Protein 5OC1 (pdb70)

Nearest PDB structures (foldseek):
  5oc1-assembly1_A  TM=1.002E+00  e=0.000E+00  Pleurotus eryngii
  3fim-assembly1_B  TM=1.001E+00  e=0.000E+00  Pleurotus eryngii
  4h7u-assembly1_A  TM=9.289E-01  e=1.536E-68  Macropsalliota meleagris
  8bxl-assembly3_E  TM=9.089E-01  e=3.072E-54  Penicillium expansum
  7vkf-assembly1_A  TM=8.411E-01  e=1.665E-51  Aspergillus oryzae

InterPro domains:
  IPR000172 Glucose-methanol-choline oxidoreductase, N-terminal [PF00732] (30-341)
  IPR000172 Glucose-methanol-choline oxidoreductase, N-terminal [PS00624] (300-314)
  IPR007867 Glucose-methanol-choline oxidoreductase, C-terminal [PF05199] (446-582)
  IPR012132 Glucose-methanol-choline oxidoreductase [PIRSF000137] (8-593)
  IPR012132 Glucose-methanol-choline oxidoreductase [PTHR11552] (29-592)
  IPR036188 FAD/NAD(P)-binding domain superfamily [G3DSA:3.50.50.60] (30-590)
  IPR036188 FAD/NAD(P)-binding domain superfamily [SSF51905] (26-592)

Foldseek 3Di:
DAQEEEEALALQSLLLQQLQCVPLVHFYEYEAQAEALPPPPLLWQLVSLVVDDDPDRQWLFFKAAQFVLLVRDIGTQTWGRYRHICLSRALFFDDAFAQLLQVVLCVQQVHCCRGDVNLQVLQQQAEAEAAAQCRDDCVQQADRVLGHHDYQFYKYAFNDDFLVVVLLVVLCVVVVVFAHEDSHCSVSQNAHKHFTMGRAHLLIHGGSCNRRVVVCVPRPSYHYDYLWHWQEFDQPDADPNFGAGFKTWIANAPPGDTDMDGHPFFYEYALAQQGVLARCLLHQAEDCVQSVVQPHHHPHHAPLQFWLKAFWKKFKWKFFWDDPGFCAVCVQPPVNVVVQVVCCVPRSHDPSSGGQAGMKHFGADDPPDPVCVPDPDQASDPSHGQKMWGKGSADDASPDDDDNDGGIIMIMMIGQRDPFIWGWGAPHSGSSDHIHHHRNQSVDPSRLVVQLVVLLVVVVSCVDPSNVNIGDGIPDCLSVDNVCSVSSSSSCSNRMGGSNAIAASQAEGYPPDDHGQARPLQHGPRYPRYGYQARHHSSGRGSDRCSNNSSSSSNVNSVSVVVVD

B-factor: mean 32.93, std 10.01, range [16.16, 114.5]

Solvent-accessible surface area: 20269 Å² total; per-residue (Å²): 148,52,26,2,0,0,9,12,0,10,19,3,0,0,0,0,0,5,26,1,3,83,56,110,131,15,25,0,6,0,2,10,10,0,45,34,8,100,152,16,67,15,6,40,1,4,4,27,0,44,75,16,18,43,134,36,121,35,3,65,54,12,75,4,41,68,4,95,10,0,93,44,66,62,9,38,1,13,41,9,60,0,24,0,7,34,0,1,10,35,48,4,10,4,8,8,4,0,27,26,2,0,69,57,1,2,80,48,4,66,34,109,18,0,19,23,114,62,0,37,86,9,4,141,73,0,0,64,46,35,86,8,17,56,113,55,122,30,93,56,18,23,60,84,98,48,16,2,111,136,6,32,0,20,0,3,4,2,5,56,80,17,29,4,9,112,60,1,44,41,0,11,140,85,32,51,162,53,3,85,77,9,63,4,14,11,48,1,87,2,39,0,0,2,31,0,11,0,0,7,11,113,1,41,10,11,1,0,2,38,14,7,11,77,99,1,138,105,70,138,20,17,40,52,72,64,54,3,21,12,10,97,2,37,66,50,38,99,62,128,69,70,37,2,0,50,16,0,43,29,4,118,116,105,78,29,122,79,66,84,29,42,5,150,73,12,0,0,0,8,36,21,5,2,15,0,0,20,9,0,9,18,5,1,1,0,23,86,117,46,3,76,92,31,68,20,123,36,80,20,86,18,73,20,4,0,76,55,2,2,8,0,3,0,1,0,5,7,4,55,6,102,26,152,118,16,8,0,71,7,80,82,64,85,81,65,48,72,102,11,35,84,72,8,81,116,84,55,39,4,19,0,1,0,5,21,3,5,3,0,0,1,9,64,3,82,110,134,13,74,9,50,154,108,41,121,61,27,8,18,12,101,65,0,0,0,9,0,4,10,4,1,4,8,12,22,22,50,61,67,115,61,29,132,108,25,32,0,0,0,0,3,0,0,2,2,9,14,49,10,82,6,23,1,65,22,48,55,52,53,38,56,68,108,12,78,0,44,6,74,11,7,66,34,98,0,0,8,36,0,0,18,41,0,4,36,1,6,24,113,2,16,94,4,135,19,1,70,96,4,31,88,115,20,80,22,101,64,6,160,67,62,111,61,72,80,22,0,60,46,7,0,48,61,8,0,6,0,15,43,16,2,0,0,0,0,9,2,1,48,187,79,30,105,162,5,1,0,24,11,28,0,70,5,27,35,9,27,10,2,1,0,0,5,2,0,0,0,7,47,10,0,4,0,19,10,10,0,0,21,0,0,0,0,0,29,0,1,54,28,0,64,85,67,100

Structure (mmCIF, N/CA/C/O backbone):
data_5OC1
#
_entry.id   5OC1
#
_cell.length_a   179.326
_cell.length_b   179.326
_cell.length_c   160.177
_cell.angle_alpha   90.00
_cell.angle_beta   90.00
_cell.angle_gamma   120.00
#
_symmetry.space_group_name_H-M   'P 64 2 2'
#
loop_
_entity.id
_entity.type
_entity.pdbx_description
1 polymer 'Aryl-alcohol oxidase'
2 non-polymer '4-METHOXYBENZOIC ACID'
3 non-polymer 'FLAVIN-ADENINE DINUCLEOTIDE'
4 non-polymer GLYCEROL
5 water water
#
loop_
_atom_site.group_PDB
_atom_site.id
_atom_site.type_symbol
_atom_site.label_atom_id
_atom_site.label_alt_id
_atom_site.label_comp_id
_atom_site.label_asym_id
_atom_site.label_entity_id
_atom_site.label_seq_id
_atom_site.pdbx_PDB_ins_code
_atom_site.Cartn_x
_atom_site.Cartn_y
_atom_site.Cartn_z
_atom_site.occupancy
_atom_site.B_iso_or_equiv
_atom_site.auth_seq_id
_atom_site.auth_comp_id
_atom_site.auth_asym_id
_atom_site.auth_atom_id
_atom_site.pdbx_PDB_model_num
ATOM 1 N N . ASP A 1 1 ? -51.256 -14.771 20.038 1.00 61.15 2 ASP A N 1
ATOM 2 C CA . ASP A 1 1 ? -52.376 -13.816 19.759 1.00 63.45 2 ASP A CA 1
ATOM 3 C C . ASP A 1 1 ? -52.177 -12.419 20.423 1.00 57.49 2 ASP A C 1
ATOM 4 O O . ASP A 1 1 ? -51.161 -12.166 21.084 1.00 54.97 2 ASP A O 1
ATOM 9 N N . PHE A 1 2 ? -53.156 -11.531 20.242 1.00 48.17 3 PHE A N 1
ATOM 10 C CA . PHE A 1 2 ? -53.017 -10.100 20.545 1.00 40.33 3 PHE A CA 1
ATOM 11 C C . PHE A 1 2 ? -53.246 -9.709 22.008 1.00 36.72 3 PHE A C 1
ATOM 12 O O . PHE A 1 2 ? -54.082 -10.300 22.693 1.00 36.19 3 PHE A O 1
ATOM 20 N N . ASP A 1 3 ? -52.495 -8.713 22.482 1.00 33.92 4 ASP A N 1
ATOM 21 C CA . ASP A 1 3 ? -52.739 -8.139 23.820 1.00 33.11 4 ASP A CA 1
ATOM 22 C C . ASP A 1 3 ? -54.049 -7.376 23.869 1.00 33.07 4 ASP A C 1
ATOM 23 O O . ASP A 1 3 ? -54.813 -7.494 24.838 1.00 31.92 4 ASP A O 1
ATOM 28 N N . TYR A 1 4 ? -54.331 -6.611 22.813 1.00 31.50 5 TYR A N 1
ATOM 29 C CA . TYR A 1 4 ? -55.591 -5.868 22.758 1.00 30.44 5 TYR A CA 1
ATOM 30 C C . TYR A 1 4 ? -56.294 -6.053 21.446 1.00 29.13 5 TYR A C 1
ATOM 31 O O . TYR A 1 4 ? -55.660 -6.194 20.391 1.00 30.74 5 TYR A O 1
ATOM 40 N N . VAL A 1 5 ? -57.614 -6.062 21.533 1.00 27.90 6 VAL A N 1
ATOM 41 C CA . VAL A 1 5 ? -58.454 -5.930 20.363 1.00 29.01 6 VAL A CA 1
ATOM 42 C C . VAL A 1 5 ? -59.236 -4.614 20.471 1.00 27.60 6 VAL A C 1
ATOM 43 O O . VAL A 1 5 ? -60.001 -4.413 21.415 1.00 28.32 6 VAL A O 1
ATOM 47 N N . VAL A 1 6 ? -59.034 -3.736 19.489 1.00 26.88 7 VAL A N 1
ATOM 48 C CA . VAL A 1 6 ? -59.777 -2.477 19.378 1.00 25.25 7 VAL A CA 1
ATOM 49 C C . VAL A 1 6 ? -60.885 -2.645 18.343 1.00 25.63 7 VAL A C 1
ATOM 50 O O . VAL A 1 6 ? -60.621 -2.978 17.182 1.00 27.04 7 VAL A O 1
ATOM 54 N N . VAL A 1 7 ? -62.122 -2.428 18.777 1.00 24.31 8 VAL A N 1
ATOM 55 C CA . VAL A 1 7 ? -63.274 -2.496 17.900 1.00 24.17 8 VAL A CA 1
ATOM 56 C C . VAL A 1 7 ? -63.582 -1.078 17.386 1.00 25.04 8 VAL A C 1
ATOM 57 O O . VAL A 1 7 ? -64.124 -0.253 18.129 1.00 22.87 8 VAL A O 1
ATOM 61 N N . GLY A 1 8 ? -63.249 -0.826 16.115 1.00 24.97 9 GLY A N 1
ATOM 62 C CA . GLY A 1 8 ? -63.563 0.433 15.428 1.00 25.09 9 GLY A CA 1
ATOM 63 C C . GLY A 1 8 ? -62.326 1.294 15.235 1.00 26.19 9 GLY A C 1
ATOM 64 O O . GLY A 1 8 ? -61.746 1.778 16.214 1.00 27.88 9 GLY A O 1
ATOM 65 N N . ALA A 1 9 ? -61.927 1.494 13.981 1.00 24.36 10 ALA A N 1
ATOM 66 C CA . ALA A 1 9 ? -60.730 2.289 13.660 1.00 24.79 10 ALA A CA 1
ATOM 67 C C . ALA A 1 9 ? -61.098 3.771 13.495 1.00 24.87 10 ALA A C 1
ATOM 68 O O . ALA A 1 9 ? -60.807 4.397 12.458 1.00 25.33 10 ALA A O 1
ATOM 70 N N . GLY A 1 10 ? -61.741 4.314 14.536 1.00 23.80 11 GLY A N 1
ATOM 71 C CA . GLY A 1 10 ? -62.389 5.610 14.462 1.00 23.83 11 GLY A CA 1
ATOM 72 C C . GLY A 1 10 ? -61.603 6.729 15.114 1.00 22.90 11 GLY A C 1
ATOM 73 O O . GLY A 1 10 ? -60.391 6.614 15.340 1.00 21.05 11 GLY A O 1
ATOM 74 N N . ASN A 1 11 ? -62.311 7.821 15.394 1.00 23.00 12 ASN A N 1
ATOM 75 C CA . ASN A 1 11 ? -61.720 9.038 15.944 1.00 23.72 12 ASN A CA 1
ATOM 76 C C . ASN A 1 11 ? -60.866 8.686 17.193 1.00 24.22 12 ASN A C 1
ATOM 77 O O . ASN A 1 11 ? -59.674 9.037 17.259 1.00 23.17 12 ASN A O 1
ATOM 82 N N . ALA A 1 12 ? -61.472 7.952 18.133 1.00 22.28 13 ALA A N 1
ATOM 83 C CA . ALA A 1 12 ? -60.814 7.528 19.364 1.00 23.04 13 ALA A CA 1
ATOM 84 C C . ALA A 1 12 ? -60.043 6.213 19.215 1.00 24.63 13 ALA A C 1
ATOM 85 O O . ALA A 1 12 ? -58.911 6.086 19.722 1.00 25.32 13 ALA A O 1
ATOM 87 N N . GLY A 1 13 ? -60.647 5.225 18.535 1.00 24.74 14 GLY A N 1
ATOM 88 C CA . GLY A 1 13 ? -59.993 3.919 18.347 1.00 24.84 14 GLY A CA 1
ATOM 89 C C . GLY A 1 13 ? -58.557 3.979 17.846 1.00 25.06 14 GLY A C 1
ATOM 90 O O . GLY A 1 13 ? -57.670 3.285 18.361 1.00 24.93 14 GLY A O 1
ATOM 91 N N . ASN A 1 14 ? -58.320 4.825 16.849 1.00 25.50 15 ASN A N 1
ATOM 92 C CA . ASN A 1 14 ? -56.976 4.959 16.266 1.00 25.08 15 ASN A CA 1
ATOM 93 C C . ASN A 1 14 ? -55.948 5.527 17.228 1.00 24.57 15 ASN A C 1
ATOM 94 O O . ASN A 1 14 ? -54.766 5.138 17.177 1.00 24.52 15 ASN A O 1
ATOM 99 N N . VAL A 1 15 ? -56.400 6.418 18.116 1.00 24.23 16 VAL A N 1
ATOM 100 C CA . VAL A 1 15 ? -55.538 6.964 19.166 1.00 24.44 16 VAL A CA 1
ATOM 101 C C . VAL A 1 15 ? -55.080 5.808 20.063 1.00 25.40 16 VAL A C 1
ATOM 102 O O . VAL A 1 15 ? -53.890 5.659 20.293 1.00 26.73 16 VAL A O 1
ATOM 106 N N . VAL A 1 16 ? -56.030 4.980 20.511 1.00 25.19 17 VAL A N 1
ATOM 107 C CA . VAL A 1 16 ? -55.753 3.876 21.415 1.00 26.27 17 VAL A CA 1
ATOM 108 C C . VAL A 1 16 ? -54.784 2.904 20.750 1.00 28.11 17 VAL A C 1
ATOM 109 O O . VAL A 1 16 ? -53.773 2.532 21.356 1.00 29.46 17 VAL A O 1
ATOM 113 N N . ALA A 1 17 ? -55.065 2.531 19.500 1.00 27.18 18 ALA A N 1
ATOM 114 C CA . ALA A 1 17 ? -54.238 1.550 18.801 1.00 28.27 18 ALA A CA 1
ATOM 115 C C . ALA A 1 17 ? -52.803 2.036 18.626 1.00 28.75 18 ALA A C 1
ATOM 116 O O . ALA A 1 17 ? -51.861 1.282 18.907 1.00 30.55 18 ALA A O 1
ATOM 118 N N . ALA A 1 18 ? -52.641 3.288 18.180 1.00 28.13 19 ALA A N 1
ATOM 119 C CA . ALA A 1 18 ? -51.320 3.869 17.950 1.00 29.00 19 ALA A CA 1
ATOM 120 C C . ALA A 1 18 ? -50.585 4.095 19.264 1.00 30.74 19 ALA A C 1
ATOM 121 O O . ALA A 1 18 ? -49.396 3.767 19.376 1.00 32.49 19 ALA A O 1
ATOM 123 N N . ARG A 1 19 ? -51.283 4.634 20.263 1.00 30.32 20 ARG A N 1
ATOM 124 C CA . ARG A 1 19 ? -50.625 4.892 21.540 1.00 31.73 20 ARG A CA 1
ATOM 125 C C . ARG A 1 19 ? -50.144 3.600 22.209 1.00 32.29 20 ARG A C 1
ATOM 126 O O . ARG A 1 19 ? -49.031 3.564 22.724 1.00 33.00 20 ARG A O 1
ATOM 134 N N . LEU A 1 20 ? -50.964 2.547 22.174 1.00 31.84 21 LEU A N 1
ATOM 135 C CA . LEU A 1 20 ? -50.601 1.276 22.829 1.00 32.69 21 LEU A CA 1
ATOM 136 C C . LEU A 1 20 ? -49.415 0.602 22.154 1.00 32.91 21 LEU A C 1
ATOM 137 O O . LEU A 1 20 ? -48.548 0.036 22.832 1.00 33.09 21 LEU A O 1
ATOM 142 N N . THR A 1 21 ? -49.347 0.706 20.826 1.00 32.60 22 THR A N 1
ATOM 143 C CA . THR A 1 21 ? -48.254 0.063 20.082 1.00 32.31 22 THR A CA 1
ATOM 144 C C . THR A 1 21 ? -46.928 0.818 20.063 1.00 33.81 22 THR A C 1
ATOM 145 O O . THR A 1 21 ? -45.953 0.351 19.457 1.00 33.61 22 THR A O 1
ATOM 149 N N . GLU A 1 22 ? -46.883 1.975 20.726 1.00 37.02 23 GLU A N 1
ATOM 150 C CA . GLU A 1 22 ? -45.614 2.698 20.982 1.00 39.67 23 GLU A CA 1
ATOM 151 C C . GLU A 1 22 ? -44.630 1.818 21.777 1.00 40.34 23 GLU A C 1
ATOM 152 O O . GLU A 1 22 ? -43.416 1.896 21.581 1.00 41.18 23 GLU A O 1
ATOM 158 N N . ASP A 1 23 ? -45.190 0.988 22.659 1.00 38.18 24 ASP A N 1
ATOM 159 C CA . ASP A 1 23 ? -44.476 -0.072 23.342 1.00 39.69 24 ASP A CA 1
ATOM 160 C C . ASP A 1 23 ? -44.350 -1.285 22.398 1.00 41.75 24 ASP A C 1
ATOM 161 O O . ASP A 1 23 ? -45.367 -1.915 22.074 1.00 38.00 24 ASP A O 1
ATOM 166 N N . PRO A 1 24 ? -43.102 -1.643 21.996 1.00 42.97 25 PRO A N 1
ATOM 167 C CA . PRO A 1 24 ? -42.921 -2.748 21.040 1.00 42.98 25 PRO A CA 1
ATOM 168 C C . PRO A 1 24 ? -43.394 -4.130 21.536 1.00 43.89 25 PRO A C 1
ATOM 169 O O . PRO A 1 24 ? -43.647 -5.005 20.701 1.00 44.02 25 PRO A O 1
ATOM 173 N N . ASP A 1 25 ? -43.534 -4.320 22.856 1.00 43.45 26 ASP A N 1
ATOM 174 C CA . ASP A 1 25 ? -43.979 -5.611 23.428 1.00 43.04 26 ASP A CA 1
ATOM 175 C C . ASP A 1 25 ? -45.498 -5.686 23.622 1.00 42.29 26 ASP A C 1
ATOM 176 O O . ASP A 1 25 ? -46.004 -6.648 24.217 1.00 42.90 26 ASP A O 1
ATOM 181 N N . VAL A 1 26 ? -46.220 -4.666 23.147 1.00 38.45 27 VAL A N 1
ATOM 182 C CA . VAL A 1 26 ? -47.680 -4.652 23.222 1.00 37.06 27 VAL A CA 1
ATOM 183 C C . VAL A 1 26 ? -48.274 -4.730 21.816 1.00 38.75 27 VAL A C 1
ATOM 184 O O . VAL A 1 26 ? -48.012 -3.858 20.965 1.00 37.69 27 VAL A O 1
ATOM 188 N N . SER A 1 27 ? -49.063 -5.785 21.584 1.00 36.03 28 SER A N 1
ATOM 189 C CA . SER A 1 27 ? -49.662 -6.035 20.276 1.00 34.37 28 SER A CA 1
ATOM 190 C C . SER A 1 27 ? -51.131 -5.641 20.286 1.00 34.49 28 SER A C 1
ATOM 191 O O . SER A 1 27 ? -51.855 -5.896 21.272 1.00 32.51 28 SER A O 1
ATOM 194 N N . VAL A 1 28 ? -51.559 -5.020 19.184 1.00 32.81 29 VAL A N 1
ATOM 195 C CA . VAL A 1 28 ? -52.945 -4.566 19.027 1.00 31.56 29 VAL A CA 1
ATOM 196 C C . VAL A 1 28 ? -53.502 -4.967 17.661 1.00 31.54 29 VAL A C 1
ATOM 197 O O . VAL A 1 28 ? -52.863 -4.753 16.622 1.00 32.44 29 VAL A O 1
ATOM 201 N N . LEU A 1 29 ? -54.702 -5.541 17.696 1.00 31.83 30 LEU A N 1
ATOM 202 C CA . LEU A 1 29 ? -55.516 -5.801 16.514 1.00 30.33 30 LEU A CA 1
ATOM 203 C C . LEU A 1 29 ? -56.688 -4.818 16.475 1.00 29.99 30 LEU A C 1
ATOM 204 O O . LEU A 1 29 ? -57.485 -4.756 17.423 1.00 29.24 30 LEU A O 1
ATOM 209 N N . VAL A 1 30 ? -56.786 -4.075 15.374 1.00 28.48 31 VAL A N 1
ATOM 210 C CA . VAL A 1 30 ? -57.907 -3.180 15.127 1.00 26.43 31 VAL A CA 1
ATOM 211 C C . VAL A 1 30 ? -58.871 -3.818 14.141 1.00 27.05 31 VAL A C 1
ATOM 212 O O . VAL A 1 30 ? -58.457 -4.248 13.059 1.00 27.67 31 VAL A O 1
ATOM 216 N N . LEU A 1 31 ? -60.148 -3.866 14.513 1.00 26.23 32 LEU A N 1
ATOM 217 C CA . LEU A 1 31 ? -61.186 -4.366 13.614 1.00 26.99 32 LEU A CA 1
ATOM 218 C C . LEU A 1 31 ? -62.103 -3.241 13.180 1.00 26.38 32 LEU A C 1
ATOM 219 O O . LEU A 1 31 ? -62.806 -2.647 14.003 1.00 27.65 32 LEU A O 1
ATOM 224 N N . GLU A 1 32 ? -62.070 -2.942 11.881 1.00 25.40 33 GLU A N 1
ATOM 225 C CA . GLU A 1 32 ? -62.929 -1.922 11.285 1.00 24.48 33 GLU A CA 1
ATOM 226 C C . GLU A 1 32 ? -63.919 -2.538 10.301 1.00 24.55 33 GLU A C 1
ATOM 227 O O . GLU A 1 32 ? -63.530 -3.247 9.367 1.00 24.54 33 GLU A O 1
ATOM 233 N N . ALA A 1 33 ? -65.194 -2.230 10.510 1.00 23.91 34 ALA A N 1
ATOM 234 C CA . ALA A 1 33 ? -66.261 -2.717 9.672 1.00 23.25 34 ALA A CA 1
ATOM 235 C C . ALA A 1 33 ? -66.171 -2.205 8.239 1.00 24.62 34 ALA A C 1
ATOM 236 O O . ALA A 1 33 ? -66.513 -2.951 7.299 1.00 25.38 34 ALA A O 1
ATOM 238 N N . GLY A 1 34 ? -65.717 -0.953 8.075 1.00 23.21 35 GLY A N 1
ATOM 239 C CA . GLY A 1 34 ? -65.783 -0.263 6.786 1.00 22.37 35 GLY A CA 1
ATOM 240 C C . GLY A 1 34 ? -64.577 -0.497 5.906 1.00 23.55 35 GLY A C 1
ATOM 241 O O . GLY A 1 34 ? -63.700 -1.323 6.206 1.00 22.85 35 GLY A O 1
ATOM 242 N N . VAL A 1 35 ? -64.524 0.277 4.829 1.00 25.03 36 VAL A N 1
ATOM 243 C CA . VAL A 1 35 ? -63.461 0.208 3.829 1.00 25.81 36 VAL A CA 1
ATOM 244 C C . VAL A 1 35 ? -62.305 1.145 4.170 1.00 26.44 36 VAL A C 1
ATOM 245 O O . VAL A 1 35 ? -62.368 1.909 5.141 1.00 25.72 36 VAL A O 1
ATOM 249 N N . SER A 1 36 ? -61.250 1.070 3.360 1.00 25.51 37 SER A N 1
ATOM 250 C CA . SER A 1 36 ? -60.123 1.990 3.448 1.00 26.06 37 SER A CA 1
ATOM 251 C C . SER A 1 36 ? -60.549 3.442 3.170 1.00 25.67 37 SER A C 1
ATOM 252 O O . SER A 1 36 ? -61.530 3.692 2.446 1.00 24.39 37 SER A O 1
ATOM 255 N N . ASP A 1 37 ? -59.805 4.380 3.756 1.00 26.29 38 ASP A N 1
ATOM 256 C CA . ASP A 1 37 ? -59.949 5.811 3.456 1.00 28.19 38 ASP A CA 1
ATOM 257 C C . ASP A 1 37 ? -59.038 6.308 2.320 1.00 30.48 38 ASP A C 1
ATOM 258 O O . ASP A 1 37 ? -59.138 7.467 1.910 1.00 33.01 38 ASP A O 1
ATOM 263 N N . GLU A 1 38 ? -58.151 5.446 1.827 1.00 34.00 39 GLU A N 1
ATOM 264 C CA . GLU A 1 38 ? -57.251 5.810 0.724 1.00 40.47 39 GLU A CA 1
ATOM 265 C C . GLU A 1 38 ? -57.984 5.989 -0.593 1.00 39.90 39 GLU A C 1
ATOM 266 O O . GLU A 1 38 ? -58.948 5.251 -0.874 1.00 43.18 39 GLU A O 1
ATOM 272 N N . ASN A 1 39 ? -57.553 7.001 -1.357 1.00 45.06 40 ASN A N 1
ATOM 273 C CA . ASN A 1 39 ? -58.121 7.359 -2.682 1.00 47.49 40 ASN A CA 1
ATOM 274 C C . ASN A 1 39 ? -59.575 7.771 -2.590 1.00 44.57 40 ASN A C 1
ATOM 275 O O . ASN A 1 39 ? -60.426 7.386 -3.438 1.00 40.23 40 ASN A O 1
ATOM 280 N N . VAL A 1 40 ? -59.881 8.481 -1.510 1.00 37.30 41 VAL A N 1
ATOM 281 C CA . VAL A 1 40 ? -61.202 9.054 -1.358 1.00 34.39 41 VAL A CA 1
ATOM 282 C C . VAL A 1 40 ? -60.956 10.554 -1.317 1.00 35.04 41 VAL A C 1
ATOM 283 O O . VAL A 1 40 ? -60.719 11.142 -0.252 1.00 33.04 41 VAL A O 1
ATOM 287 N N . LEU A 1 41 ? -60.946 11.131 -2.523 1.00 34.46 42 LEU A N 1
ATOM 288 C CA . LEU A 1 41 ? -60.869 12.567 -2.754 1.00 33.37 42 LEU A CA 1
ATOM 289 C C . LEU A 1 41 ? -61.822 13.350 -1.838 1.00 31.73 42 LEU A C 1
ATOM 290 O O . LEU A 1 41 ? -61.414 14.333 -1.224 1.00 31.33 42 LEU A O 1
ATOM 295 N N . GLY A 1 42 ? -63.070 12.892 -1.736 1.00 29.88 43 GLY A N 1
ATOM 296 C CA . GLY A 1 42 ? -64.080 13.508 -0.878 1.00 26.99 43 GLY A CA 1
ATOM 297 C C . GLY A 1 42 ? -63.692 13.543 0.597 1.00 28.40 43 GLY A C 1
ATOM 298 O O . GLY A 1 42 ? -64.208 14.369 1.346 1.00 28.34 43 GLY A O 1
ATOM 299 N N . ALA A 1 43 ? -62.799 12.641 1.011 1.00 26.53 44 ALA A N 1
ATOM 300 C CA . ALA A 1 43 ? -62.313 12.585 2.393 1.00 27.65 44 ALA A CA 1
ATOM 301 C C . ALA A 1 43 ? -60.958 13.288 2.566 1.00 27.95 44 ALA A C 1
ATOM 302 O O . ALA A 1 43 ? -60.384 13.264 3.663 1.00 28.72 44 ALA A O 1
ATOM 304 N N . GLU A 1 44 ? -60.435 13.860 1.479 1.00 28.35 45 GLU A N 1
ATOM 305 C CA . GLU A 1 44 ? -59.141 14.561 1.502 1.00 28.80 45 GLU A CA 1
ATOM 306 C C . GLU A 1 44 ? -59.268 16.067 1.311 1.00 27.12 45 GLU A C 1
ATOM 307 O O . GLU A 1 44 ? -58.649 16.817 2.050 1.00 27.04 45 GLU A O 1
ATOM 313 N N . ALA A 1 45 ? -60.035 16.507 0.311 1.00 26.67 46 ALA A N 1
ATOM 314 C CA . ALA A 1 45 ? -60.203 17.938 0.041 1.00 26.04 46 ALA A CA 1
ATOM 315 C C . ALA A 1 45 ? -61.262 18.479 1.003 1.00 25.94 46 ALA A C 1
ATOM 316 O O . ALA A 1 45 ? -62.396 17.980 0.989 1.00 27.39 46 ALA A O 1
ATOM 318 N N . PRO A 1 46 ? -60.900 19.465 1.864 1.00 24.59 47 PRO A N 1
ATOM 319 C CA . PRO A 1 46 ? -61.852 19.923 2.901 1.00 24.29 47 PRO A CA 1
ATOM 320 C C . PRO A 1 46 ? -63.258 20.305 2.431 1.00 24.95 47 PRO A C 1
ATOM 321 O O . PRO A 1 46 ? -64.256 19.892 3.069 1.00 24.78 47 PRO A O 1
ATOM 325 N N . LEU A 1 47 ? -63.346 21.054 1.331 1.00 24.15 48 LEU A N 1
ATOM 326 C CA . LEU A 1 47 ? -64.639 21.560 0.861 1.00 26.51 48 LEU A CA 1
ATOM 327 C C . LEU A 1 47 ? -65.584 20.450 0.376 1.00 27.66 48 LEU A C 1
ATOM 328 O O . LEU A 1 47 ? -66.798 20.651 0.354 1.00 28.37 48 LEU A O 1
ATOM 333 N N . LEU A 1 48 ? -65.018 19.291 0.014 1.00 26.71 49 LEU A N 1
ATOM 334 C CA . LEU A 1 48 ? -65.794 18.150 -0.474 1.00 27.12 49 LEU A CA 1
ATOM 335 C C . LEU A 1 48 ? -66.413 17.283 0.623 1.00 27.70 49 LEU A C 1
ATOM 336 O O . LEU A 1 48 ? -67.196 16.380 0.327 1.00 29.22 49 LEU A O 1
ATOM 341 N N . ALA A 1 49 ? -66.077 17.558 1.879 1.00 26.96 50 ALA A N 1
ATOM 342 C CA . ALA A 1 49 ? -66.572 16.767 2.997 1.00 26.57 50 ALA A CA 1
ATOM 343 C C . ALA A 1 49 ? -68.100 16.619 3.030 1.00 28.47 50 ALA A C 1
ATOM 344 O O . ALA A 1 49 ? -68.576 15.491 3.196 1.00 28.42 50 ALA A O 1
ATOM 346 N N . PRO A 1 50 ? -68.881 17.731 2.873 1.00 29.22 51 PRO A N 1
ATOM 347 C CA . PRO A 1 50 ? -70.342 17.522 3.012 1.00 29.38 51 PRO A CA 1
ATOM 348 C C . PRO A 1 50 ? -71.015 16.529 2.029 1.00 32.12 51 PRO A C 1
ATOM 349 O O . PRO A 1 50 ? -72.024 15.908 2.376 1.00 30.64 51 PRO A O 1
ATOM 353 N N . GLY A 1 51 ? -70.444 16.333 0.846 1.00 37.76 52 GLY A N 1
ATOM 354 C CA . GLY A 1 51 ? -70.959 15.291 -0.079 1.00 40.89 52 GLY A CA 1
ATOM 355 C C . GLY A 1 51 ? -70.843 13.801 0.322 1.00 42.95 52 GLY A C 1
ATOM 356 O O . GLY A 1 51 ? -71.504 12.944 -0.278 1.00 44.25 52 GLY A O 1
ATOM 357 N N . LEU A 1 52 ? -70.020 13.482 1.324 1.00 36.57 53 LEU A N 1
ATOM 358 C CA . LEU A 1 52 ? -69.526 12.118 1.521 1.00 34.03 53 LEU A CA 1
ATOM 359 C C . LEU A 1 52 ? -70.572 11.135 2.069 1.00 33.06 53 LEU A C 1
ATOM 360 O O . LEU A 1 52 ? -70.658 9.993 1.609 1.00 30.01 53 LEU A O 1
ATOM 365 N N . VAL A 1 53 ? -71.328 11.600 3.061 1.00 29.57 54 VAL A N 1
ATOM 366 C CA . VAL A 1 53 ? -72.405 10.879 3.728 1.00 29.92 54 VAL A CA 1
ATOM 367 C C . VAL A 1 53 ? -73.589 11.879 3.709 1.00 32.59 54 VAL A C 1
ATOM 368 O O . VAL A 1 53 ? -73.336 13.069 3.538 1.00 31.58 54 VAL A O 1
ATOM 372 N N . PRO A 1 54 ? -74.863 11.475 3.845 1.00 36.22 55 PRO A N 1
ATOM 373 C CA . PRO A 1 54 ? -75.325 10.189 4.351 1.00 38.00 55 PRO A CA 1
ATOM 374 C C . PRO A 1 54 ? -75.589 9.007 3.413 1.00 44.36 55 PRO A C 1
ATOM 375 O O . PRO A 1 54 ? -75.712 7.896 3.914 1.00 56.11 55 PRO A O 1
ATOM 379 N N . ASN A 1 55 ? -75.767 9.132 2.116 1.00 42.31 56 ASN A N 1
ATOM 380 C CA . ASN A 1 55 ? -76.283 7.853 1.510 1.00 41.28 56 ASN A CA 1
ATOM 381 C C . ASN A 1 55 ? -75.284 7.177 0.601 1.00 34.62 56 ASN A C 1
ATOM 382 O O . ASN A 1 55 ? -75.325 7.363 -0.600 1.00 34.74 56 ASN A O 1
ATOM 387 N N . SER A 1 56 ? -74.347 6.437 1.197 1.00 29.31 57 SER A N 1
ATOM 388 C CA . SER A 1 56 ? -73.156 6.030 0.472 1.00 26.39 57 SER A CA 1
ATOM 389 C C . SER A 1 56 ? -72.469 4.847 1.110 1.00 27.39 57 SER A C 1
ATOM 390 O O . SER A 1 56 ? -72.820 4.437 2.219 1.00 25.17 57 SER A O 1
ATOM 393 N N . ILE A 1 57 ? -71.432 4.350 0.439 1.00 27.34 58 ILE A N 1
ATOM 394 C CA . ILE A 1 57 ? -70.669 3.243 0.985 1.00 30.41 58 ILE A CA 1
ATOM 395 C C . ILE A 1 57 ? -69.769 3.646 2.158 1.00 30.04 58 ILE A C 1
ATOM 396 O O . ILE A 1 57 ? -69.300 2.779 2.880 1.00 29.71 58 ILE A O 1
ATOM 401 N N . PHE A 1 58 ? -69.540 4.949 2.351 1.00 28.73 59 PHE A N 1
ATOM 402 C CA . PHE A 1 58 ? -68.774 5.426 3.512 1.00 28.11 59 PHE A CA 1
ATOM 403 C C . PHE A 1 58 ? -69.641 5.719 4.756 1.00 26.88 59 PHE A C 1
ATOM 404 O O . PHE A 1 58 ? -69.112 6.151 5.785 1.00 25.33 59 PHE A O 1
ATOM 412 N N . ASP A 1 59 ? -70.951 5.465 4.660 1.00 26.05 60 ASP A N 1
ATOM 413 C CA . ASP A 1 59 ? -71.900 5.696 5.763 1.00 26.27 60 ASP A CA 1
ATOM 414 C C . ASP A 1 59 ? -72.467 4.359 6.253 1.00 26.94 60 ASP A C 1
ATOM 415 O O . ASP A 1 59 ? -72.570 3.403 5.476 1.00 28.59 60 ASP A O 1
ATOM 420 N N . TRP A 1 60 ? -72.833 4.303 7.530 1.00 25.33 61 TRP A N 1
ATOM 421 C CA . TRP A 1 60 ? -73.630 3.201 8.093 1.00 26.64 61 TRP A CA 1
ATOM 422 C C . TRP A 1 60 ? -75.097 3.244 7.638 1.00 27.26 61 TRP A C 1
ATOM 423 O O . TRP A 1 60 ? -75.821 2.279 7.839 1.00 27.66 61 TRP A O 1
ATOM 434 N N . ASN A 1 61 ? -75.527 4.378 7.069 1.00 28.07 62 ASN A N 1
ATOM 435 C CA . ASN A 1 61 ? -76.893 4.579 6.537 1.00 30.55 62 ASN A CA 1
ATOM 436 C C . ASN A 1 61 ? -78.011 4.487 7.577 1.00 30.75 62 ASN A C 1
ATOM 437 O O . ASN A 1 61 ? -79.155 4.147 7.255 1.00 29.47 62 ASN A O 1
ATOM 442 N N . TYR A 1 62 ? -77.668 4.807 8.822 1.00 29.21 63 TYR A N 1
ATOM 443 C CA . TYR A 1 62 ? -78.646 4.946 9.903 1.00 27.55 63 TYR A CA 1
ATOM 444 C C . TYR A 1 62 ? -79.584 6.124 9.719 1.00 26.76 63 TYR A C 1
ATOM 445 O O . TYR A 1 62 ? -79.272 7.063 8.990 1.00 26.72 63 TYR A O 1
ATOM 454 N N . THR A 1 63 ? -80.755 6.041 10.345 1.00 26.87 64 THR A N 1
ATOM 455 C CA . THR A 1 63 ? -81.730 7.130 10.384 1.00 26.36 64 THR A CA 1
ATOM 456 C C . THR A 1 63 ? -82.232 7.207 11.825 1.00 28.07 64 THR A C 1
ATOM 457 O O . THR A 1 63 ? -81.905 6.336 12.647 1.00 29.11 64 THR A O 1
ATOM 461 N N . THR A 1 64 ? -82.993 8.248 12.154 1.00 25.36 65 THR A N 1
ATOM 462 C CA . THR A 1 64 ? -83.647 8.274 13.445 1.00 25.28 65 THR A CA 1
ATOM 463 C C . THR A 1 64 ? -85.025 7.626 13.288 1.00 25.01 65 THR A C 1
ATOM 464 O O . THR A 1 64 ? -85.548 7.534 12.179 1.00 22.50 65 THR A O 1
ATOM 468 N N . THR A 1 65 ? -85.645 7.255 14.402 1.00 26.44 66 THR A N 1
ATOM 469 C CA . THR A 1 65 ? -87.106 7.072 14.424 1.00 27.68 66 THR A CA 1
ATOM 470 C C . THR A 1 65 ? -87.819 8.403 14.085 1.00 29.94 66 THR A C 1
ATOM 471 O O . THR A 1 65 ? -87.176 9.466 14.073 1.00 30.18 66 THR A O 1
ATOM 475 N N . ALA A 1 66 ? -89.127 8.343 13.794 1.00 28.58 67 ALA A N 1
ATOM 476 C CA . ALA A 1 66 ? -89.899 9.542 13.522 1.00 30.69 67 ALA A CA 1
ATOM 477 C C . ALA A 1 66 ? -89.928 10.414 14.803 1.00 31.28 67 ALA A C 1
ATOM 478 O O . ALA A 1 66 ? -90.192 9.918 15.918 1.00 29.49 67 ALA A O 1
ATOM 480 N N . GLN A 1 67 ? -89.598 11.694 14.618 1.00 29.96 68 GLN A N 1
ATOM 481 C CA . GLN A 1 67 ? -89.521 12.664 15.730 1.00 31.06 68 GLN A CA 1
ATOM 482 C C . GLN A 1 67 ? -90.781 13.518 15.797 1.00 29.80 68 GLN A C 1
ATOM 483 O O . GLN A 1 67 ? -91.066 14.291 14.870 1.00 32.31 68 GLN A O 1
ATOM 489 N N . ALA A 1 68 ? -91.555 13.357 16.869 1.00 29.95 69 ALA A N 1
ATOM 490 C CA . ALA A 1 68 ? -92.784 14.160 17.046 1.00 31.41 69 ALA A CA 1
ATOM 491 C C . ALA A 1 68 ? -92.440 15.672 17.134 1.00 33.66 69 ALA A C 1
ATOM 492 O O . ALA A 1 68 ? -93.128 16.507 16.543 1.00 32.94 69 ALA A O 1
ATOM 494 N N . GLY A 1 69 ? -91.325 15.991 17.805 1.00 34.56 70 GLY A N 1
ATOM 495 C CA . GLY A 1 69 ? -90.755 17.347 17.817 1.00 32.59 70 GLY A CA 1
ATOM 496 C C . GLY A 1 69 ? -90.504 17.942 16.439 1.00 34.36 70 GLY A C 1
ATOM 497 O O . GLY A 1 69 ? -90.524 19.177 16.291 1.00 33.56 70 GLY A O 1
ATOM 498 N N . TYR A 1 70 ? -90.300 17.073 15.435 1.00 31.74 71 TYR A N 1
ATOM 499 C CA . TYR A 1 70 ? -90.042 17.510 14.064 1.00 31.77 71 TYR A CA 1
ATOM 500 C C . TYR A 1 70 ? -91.234 17.292 13.136 1.00 32.78 71 TYR A C 1
ATOM 501 O O . TYR A 1 70 ? -91.045 17.110 11.925 1.00 32.53 71 TYR A O 1
ATOM 510 N N . ASN A 1 71 ? -92.449 17.347 13.695 1.00 35.62 72 ASN A N 1
ATOM 511 C CA . ASN A 1 71 ? -93.714 17.082 12.966 1.00 35.71 72 ASN A CA 1
ATOM 512 C C . ASN A 1 71 ? -93.735 15.701 12.294 1.00 35.77 72 ASN A C 1
ATOM 513 O O . ASN A 1 71 ? -94.163 15.571 11.139 1.00 34.40 72 ASN A O 1
ATOM 518 N N . GLY A 1 72 ? -93.264 14.685 13.019 1.00 33.17 73 GLY A N 1
ATOM 519 C CA . GLY A 1 72 ? -93.221 13.330 12.493 1.00 35.56 73 GLY A CA 1
ATOM 520 C C . GLY A 1 72 ? -92.068 12.975 11.544 1.00 36.46 73 GLY A C 1
ATOM 521 O O . GLY A 1 72 ? -91.956 11.821 11.129 1.00 38.49 73 GLY A O 1
ATOM 522 N N . ARG A 1 73 ? -91.201 13.937 11.210 1.00 35.24 74 ARG A N 1
ATOM 523 C CA . ARG A 1 73 ? -90.057 13.661 10.339 1.00 32.35 74 ARG A CA 1
ATOM 524 C C . ARG A 1 73 ? -89.045 12.705 10.983 1.00 32.50 74 ARG A C 1
ATOM 525 O O . ARG A 1 73 ? -88.745 12.769 12.188 1.00 31.87 74 ARG A O 1
ATOM 533 N N . SER A 1 74 ? -88.571 11.788 10.155 1.00 30.27 75 SER A N 1
ATOM 534 C CA . SER A 1 74 ? -87.415 10.960 10.457 1.00 31.67 75 SER A CA 1
ATOM 535 C C . SER A 1 74 ? -86.210 11.540 9.669 1.00 30.28 75 SER A C 1
ATOM 536 O O . SER A 1 74 ? -86.385 12.017 8.542 1.00 30.02 75 SER A O 1
ATOM 539 N N . ILE A 1 75 ? -85.009 11.550 10.255 1.00 27.37 76 ILE A N 1
ATOM 540 C CA . ILE A 1 75 ? -83.857 12.198 9.584 1.00 27.14 76 ILE A CA 1
ATOM 541 C C . ILE A 1 75 ? -82.694 11.224 9.417 1.00 26.87 76 ILE A C 1
ATOM 542 O O . ILE A 1 75 ? -82.554 10.281 10.200 1.00 26.80 76 ILE A O 1
ATOM 547 N N . ALA A 1 76 ? -81.846 11.486 8.422 1.00 25.95 77 ALA A N 1
ATOM 548 C CA . ALA A 1 76 ? -80.605 10.754 8.227 1.00 24.24 77 ALA A CA 1
ATOM 549 C C . ALA A 1 76 ? -79.743 10.905 9.490 1.00 24.83 77 ALA A C 1
ATOM 550 O O . ALA A 1 76 ? -79.790 11.942 10.170 1.00 23.60 77 ALA A O 1
ATOM 552 N N . TYR A 1 77 ? -79.007 9.849 9.840 1.00 24.68 78 TYR A N 1
ATOM 553 C CA . TYR A 1 77 ? -78.107 9.906 10.970 1.00 23.88 78 TYR A CA 1
ATOM 554 C C . TYR A 1 77 ? -76.718 9.435 10.563 1.00 24.18 78 TYR A C 1
ATOM 555 O O . TYR A 1 77 ? -76.272 8.363 10.973 1.00 24.31 78 TYR A O 1
ATOM 564 N N . PRO A 1 78 ? -76.017 10.258 9.760 1.00 23.71 79 PRO A N 1
ATOM 565 C CA . PRO A 1 78 ? -74.774 9.742 9.200 1.00 23.58 79 PRO A CA 1
ATOM 566 C C . PRO A 1 78 ? -73.691 9.473 10.260 1.00 24.76 79 PRO A C 1
ATOM 567 O O . PRO A 1 78 ? -73.663 10.115 11.330 1.00 24.28 79 PRO A O 1
ATOM 571 N N . ARG A 1 79 ? -72.867 8.470 9.965 1.00 24.42 80 ARG A N 1
ATOM 572 C CA . ARG A 1 79 ? -71.820 7.932 10.825 1.00 25.46 80 ARG A CA 1
ATOM 573 C C . ARG A 1 79 ? -70.770 7.386 9.862 1.00 27.18 80 ARG A C 1
ATOM 574 O O . ARG A 1 79 ? -71.116 6.621 8.950 1.00 27.89 80 ARG A O 1
ATOM 582 N N . GLY A 1 80 ? -69.498 7.730 10.056 1.00 26.42 81 GLY A N 1
ATOM 583 C CA . GLY A 1 80 ? -68.439 7.227 9.170 1.00 26.03 81 GLY A CA 1
ATOM 584 C C . GLY A 1 80 ? -68.242 5.723 9.284 1.00 27.94 81 GLY A C 1
ATOM 585 O O . GLY A 1 80 ? -68.214 5.182 10.406 1.00 25.83 81 GLY A O 1
ATOM 586 N N . ARG A 1 81 ? -68.107 5.060 8.124 1.00 27.93 82 ARG A N 1
ATOM 587 C CA . ARG A 1 81 ? -67.859 3.617 8.034 1.00 27.12 82 ARG A CA 1
ATOM 588 C C . ARG A 1 81 ? -66.632 3.334 7.172 1.00 26.32 82 ARG A C 1
ATOM 589 O O . ARG A 1 81 ? -66.739 3.007 5.995 1.00 28.28 82 ARG A O 1
ATOM 597 N N . MET A 1 82 ? -65.460 3.474 7.772 1.00 25.97 83 MET A N 1
ATOM 598 C CA . MET A 1 82 ? -64.180 3.486 7.051 1.00 25.67 83 MET A CA 1
ATOM 599 C C . MET A 1 82 ? -63.076 3.726 8.058 1.00 24.53 83 MET A C 1
ATOM 600 O O . MET A 1 82 ? -63.363 4.125 9.175 1.00 26.18 83 MET A O 1
ATOM 605 N N . LEU A 1 83 ? -61.830 3.500 7.660 1.00 23.96 84 LEU A N 1
ATOM 606 C CA . LEU A 1 83 ? -60.665 3.885 8.459 1.00 24.48 84 LEU A CA 1
ATOM 607 C C . LEU A 1 83 ? -60.752 5.373 8.802 1.00 25.00 84 LEU A C 1
ATOM 608 O O . LEU A 1 83 ? -61.020 6.209 7.910 1.00 23.71 84 LEU A O 1
ATOM 613 N N . GLY A 1 84 ? -60.554 5.690 10.090 1.00 23.91 85 GLY A N 1
ATOM 614 C CA . GLY A 1 84 ? -60.744 7.053 10.594 1.00 22.02 85 GLY A CA 1
ATOM 615 C C . GLY A 1 84 ? -62.139 7.311 11.166 1.00 22.62 85 GLY A C 1
ATOM 616 O O . GLY A 1 84 ? -62.377 8.331 11.853 1.00 22.48 85 GLY A O 1
ATOM 617 N N . GLY A 1 85 ? -63.078 6.406 10.887 1.00 20.79 86 GLY A N 1
ATOM 618 C CA . GLY A 1 85 ? -64.448 6.566 11.376 1.00 19.56 86 GLY A CA 1
ATOM 619 C C . GLY A 1 85 ? -65.055 7.868 10.921 1.00 20.05 86 GLY A C 1
ATOM 620 O O . GLY A 1 85 ? -64.828 8.301 9.784 1.00 18.95 86 GLY A O 1
ATOM 621 N N . SER A 1 86 ? -65.795 8.519 11.824 1.00 21.08 87 SER A N 1
ATOM 622 C CA . SER A 1 86 ? -66.391 9.819 11.518 1.00 21.11 87 SER A CA 1
ATOM 623 C C . SER A 1 86 ? -65.340 10.946 11.328 1.00 21.85 87 SER A C 1
ATOM 624 O O . SER A 1 86 ? -65.667 11.983 10.746 1.00 23.11 87 SER A O 1
ATOM 627 N N . SER A 1 87 ? -64.095 10.734 11.781 1.00 20.53 88 SER A N 1
ATOM 628 C CA . SER A 1 87 ? -63.029 11.703 11.500 1.00 20.94 88 SER A CA 1
ATOM 629 C C . SER A 1 87 ? -62.605 11.724 10.019 1.00 22.19 88 SER A C 1
ATOM 630 O O . SER A 1 87 ? -61.935 12.659 9.592 1.00 22.14 88 SER A O 1
ATOM 633 N N . SER A 1 88 ? -63.046 10.724 9.238 1.00 20.74 89 SER A N 1
ATOM 634 C CA . SER A 1 88 ? -62.809 10.710 7.805 1.00 19.76 89 SER A CA 1
ATOM 635 C C . SER A 1 88 ? -63.941 11.349 7.017 1.00 20.10 89 SER A C 1
ATOM 636 O O . SER A 1 88 ? -63.773 11.619 5.829 1.00 20.47 89 SER A O 1
ATOM 639 N N . VAL A 1 89 ? -65.090 11.570 7.661 1.00 20.44 90 VAL A N 1
ATOM 640 C CA . VAL A 1 89 ? -66.250 12.178 6.988 1.00 20.95 90 VAL A CA 1
ATOM 641 C C . VAL A 1 89 ? -66.669 13.524 7.615 1.00 21.33 90 VAL A C 1
ATOM 642 O O . VAL A 1 89 ? -67.536 14.226 7.056 1.00 20.40 90 VAL A O 1
ATOM 646 N N . HIS A 1 90 ? -66.082 13.890 8.764 1.00 20.76 91 HIS A N 1
ATOM 647 C CA . HIS A 1 90 ? -66.546 15.117 9.461 1.00 21.39 91 HIS A CA 1
ATOM 648 C C . HIS A 1 90 ? -66.110 16.437 8.776 1.00 21.67 91 HIS A C 1
ATOM 649 O O . HIS A 1 90 ? -65.414 16.404 7.732 1.00 20.82 91 HIS A O 1
ATOM 656 N N . TYR A 1 91 ? -66.533 17.577 9.337 1.00 21.17 92 TYR A N 1
ATOM 657 C CA . TYR A 1 91 ? -66.235 18.874 8.721 1.00 22.83 92 TYR A CA 1
ATOM 658 C C . TYR A 1 91 ? -65.006 19.533 9.351 1.00 23.69 92 TYR A C 1
ATOM 659 O O . TYR A 1 91 ? -64.739 20.723 9.125 1.00 23.94 92 TYR A O 1
ATOM 668 N N . MET A 1 92 ? -64.263 18.740 10.126 1.00 22.80 93 MET A N 1
ATOM 669 C CA . MET A 1 92 ? -62.910 19.088 10.587 1.00 23.17 93 MET A CA 1
ATOM 670 C C . MET A 1 92 ? -62.800 20.215 11.659 1.00 22.69 93 MET A C 1
ATOM 671 O O . MET A 1 92 ? -61.718 20.499 12.136 1.00 22.97 93 MET A O 1
ATOM 676 N N . VAL A 1 93 ? -63.904 20.840 12.042 1.00 22.39 94 VAL A N 1
ATOM 677 C CA . VAL A 1 93 ? -63.862 21.885 13.075 1.00 23.71 94 VAL A CA 1
ATOM 678 C C . VAL A 1 93 ? -63.303 21.298 14.392 1.00 25.36 94 VAL A C 1
ATOM 679 O O . VAL A 1 93 ? -63.703 20.199 14.796 1.00 25.43 94 VAL A O 1
ATOM 683 N N . MET A 1 94 ? -62.368 22.030 15.020 1.00 23.63 95 MET A N 1
ATOM 684 C CA . MET A 1 94 ? -61.659 21.601 16.223 1.00 23.38 95 MET A CA 1
ATOM 685 C C . MET A 1 94 ? -61.786 22.635 17.362 1.00 23.75 95 MET A C 1
ATOM 686 O O . MET A 1 94 ? -61.400 23.804 17.202 1.00 24.04 95 MET A O 1
ATOM 691 N N . MET A 1 95 ? -62.377 22.202 18.472 1.00 23.36 96 MET A N 1
ATOM 692 C CA . MET A 1 95 ? -62.282 22.853 19.790 1.00 23.97 96 MET A CA 1
ATOM 693 C C . MET A 1 95 ? -62.515 21.777 20.872 1.00 25.48 96 MET A C 1
ATOM 694 O O . MET A 1 95 ? -63.059 20.699 20.578 1.00 24.87 96 MET A O 1
ATOM 699 N N . ARG A 1 96 ? -62.113 22.075 22.105 1.00 24.03 97 ARG A N 1
ATOM 700 C CA . ARG A 1 96 ? -62.086 21.085 23.164 1.00 25.03 97 ARG A CA 1
ATOM 701 C C . ARG A 1 96 ? -63.284 21.095 24.104 1.00 26.21 97 ARG A C 1
ATOM 702 O O . ARG A 1 96 ? -63.574 20.081 24.724 1.00 31.38 97 ARG A O 1
ATOM 710 N N . GLY A 1 97 ? -64.011 22.204 24.170 1.00 25.50 98 GLY A N 1
ATOM 711 C CA . GLY A 1 97 ? -65.072 22.365 25.155 1.00 27.12 98 GLY A CA 1
ATOM 712 C C . GLY A 1 97 ? -64.749 23.464 26.157 1.00 29.07 98 GLY A C 1
ATOM 713 O O . GLY A 1 97 ? -63.664 24.070 26.121 1.00 31.28 98 GLY A O 1
ATOM 714 N N . SER A 1 98 ? -65.701 23.729 27.044 1.00 27.79 99 SER A N 1
ATOM 715 C CA . SER A 1 98 ? -65.521 24.701 28.101 1.00 28.97 99 SER A CA 1
ATOM 716 C C . SER A 1 98 ? -64.836 24.063 29.297 1.00 29.34 99 SER A C 1
ATOM 717 O O . SER A 1 98 ? -64.859 22.821 29.462 1.00 27.24 99 SER A O 1
ATOM 720 N N . THR A 1 99 ? -64.222 24.910 30.138 1.00 27.99 100 THR A N 1
ATOM 721 C CA . THR A 1 99 ? -63.625 24.430 31.387 1.00 27.17 100 THR A CA 1
ATOM 722 C C . THR A 1 99 ? -64.732 23.795 32.239 1.00 25.64 100 THR A C 1
ATOM 723 O O . THR A 1 99 ? -64.485 22.819 32.938 1.00 24.71 100 THR A O 1
ATOM 727 N N . GLU A 1 100 ? -65.938 24.362 32.160 1.00 26.20 101 GLU A N 1
ATOM 728 C CA . GLU A 1 100 ? -67.103 23.858 32.902 1.00 29.10 101 GLU A CA 1
ATOM 729 C C . GLU A 1 100 ? -67.530 22.449 32.434 1.00 30.26 101 GLU A C 1
ATOM 730 O O . GLU A 1 100 ? -67.955 21.642 33.274 1.00 30.23 101 GLU A O 1
ATOM 736 N N . ASP A 1 101 ? -67.381 22.148 31.129 1.00 28.96 102 ASP A N 1
ATOM 737 C CA . ASP A 1 101 ? -67.678 20.794 30.593 1.00 27.57 102 ASP A CA 1
ATOM 738 C C . ASP A 1 101 ? -66.860 19.758 31.364 1.00 27.50 102 ASP A C 1
ATOM 739 O O . ASP A 1 101 ? -67.404 18.776 31.909 1.00 29.24 102 ASP A O 1
ATOM 744 N N . PHE A 1 102 ? -65.554 19.985 31.411 1.00 27.58 103 PHE A N 1
ATOM 745 C CA . PHE A 1 102 ? -64.641 19.008 31.971 1.00 29.24 103 PHE A CA 1
ATOM 746 C C . PHE A 1 102 ? -64.648 18.950 33.487 1.00 31.80 103 PHE A C 1
ATOM 747 O O . PHE A 1 102 ? -64.490 17.870 34.068 1.00 33.22 103 PHE A O 1
ATOM 755 N N . ASP A 1 103 ? -64.848 20.105 34.115 1.00 30.37 104 ASP A N 1
ATOM 756 C CA . ASP A 1 103 ? -65.031 20.148 35.556 1.00 31.51 104 ASP A CA 1
ATOM 757 C C . ASP A 1 103 ? -66.322 19.408 35.935 1.00 30.88 104 ASP A C 1
ATOM 758 O O . ASP A 1 103 ? -66.326 18.702 36.935 1.00 29.89 104 ASP A O 1
ATOM 763 N N . ARG A 1 104 ? -67.396 19.559 35.144 1.00 30.14 105 ARG A N 1
ATOM 764 C CA . ARG A 1 104 ? -68.620 18.794 35.406 1.00 28.90 105 ARG A CA 1
ATOM 765 C C . ARG A 1 104 ? -68.396 17.283 35.194 1.00 32.80 105 ARG A C 1
ATOM 766 O O . ARG A 1 104 ? -68.921 16.486 35.982 1.00 34.98 105 ARG A O 1
ATOM 774 N N . TYR A 1 105 ? -67.593 16.903 34.186 1.00 31.58 106 TYR A N 1
ATOM 775 C CA . TYR A 1 105 ? -67.213 15.487 33.986 1.00 31.12 106 TYR A CA 1
ATOM 776 C C . TYR A 1 105 ? -66.462 14.933 35.200 1.00 31.99 106 TYR A C 1
ATOM 777 O O . TYR A 1 105 ? -66.673 13.775 35.596 1.00 30.55 106 TYR A O 1
ATOM 786 N N . ALA A 1 106 ? -65.558 15.742 35.751 1.00 31.69 107 ALA A N 1
ATOM 787 C CA . ALA A 1 106 ? -64.811 15.358 36.959 1.00 33.20 107 ALA A CA 1
ATOM 788 C C . ALA A 1 106 ? -65.725 15.240 38.182 1.00 32.84 107 ALA A C 1
ATOM 789 O O . ALA A 1 106 ? -65.622 14.275 38.926 1.00 34.30 107 ALA A O 1
ATOM 791 N N . ALA A 1 107 ? -66.630 16.206 38.352 1.00 33.95 108 ALA A N 1
ATOM 792 C CA . ALA A 1 107 ? -67.563 16.252 39.493 1.00 36.05 108 ALA A CA 1
ATOM 793 C C . ALA A 1 107 ? -68.514 15.042 39.481 1.00 39.10 108 ALA A C 1
ATOM 794 O O . ALA A 1 107 ? -68.694 14.372 40.498 1.00 39.90 108 ALA A O 1
ATOM 796 N N . VAL A 1 108 ? -69.085 14.771 38.307 1.00 37.98 109 VAL A N 1
ATOM 797 C CA . VAL A 1 108 ? -70.072 13.718 38.094 1.00 36.29 109 VAL A CA 1
ATOM 798 C C . VAL A 1 108 ? -69.462 12.296 38.207 1.00 35.49 109 VAL A C 1
ATOM 799 O O . VAL A 1 108 ? -70.164 11.345 38.557 1.00 38.34 109 VAL A O 1
ATOM 803 N N . THR A 1 109 ? -68.158 12.164 37.978 1.00 33.04 110 THR A N 1
ATOM 804 C CA . THR A 1 109 ? -67.489 10.865 38.111 1.00 33.67 110 THR A CA 1
ATOM 805 C C . THR A 1 109 ? -66.677 10.696 39.408 1.00 35.11 110 THR A C 1
ATOM 806 O O . THR A 1 109 ? -66.179 9.597 39.706 1.00 33.83 110 THR A O 1
ATOM 810 N N . GLY A 1 110 ? -66.492 11.789 40.150 1.00 35.04 111 GLY A N 1
ATOM 811 C CA . GLY A 1 110 ? -65.548 11.806 41.277 1.00 33.66 111 GLY A CA 1
ATOM 812 C C . GLY A 1 110 ? -64.093 11.644 40.864 1.00 34.76 111 GLY A C 1
ATOM 813 O O . GLY A 1 110 ? -63.255 11.341 41.703 1.00 34.06 111 GLY A O 1
ATOM 814 N N . ASP A 1 111 ? -63.778 11.851 39.580 1.00 34.37 112 ASP A N 1
ATOM 815 C CA . ASP A 1 111 ? -62.398 11.661 39.085 1.00 35.95 112 ASP A CA 1
ATOM 816 C C . ASP A 1 111 ? -61.832 12.952 38.501 1.00 38.31 112 ASP A C 1
ATOM 817 O O . ASP A 1 111 ? -62.197 13.365 37.381 1.00 38.03 112 ASP A O 1
ATOM 822 N N . GLU A 1 112 ? -60.929 13.560 39.272 1.00 37.38 113 GLU A N 1
ATOM 823 C CA . GLU A 1 112 ? -60.274 14.819 38.921 1.00 38.32 113 GLU A CA 1
ATOM 824 C C . GLU A 1 112 ? -59.369 14.684 37.685 1.00 35.79 113 GLU A C 1
ATOM 825 O O . GLU A 1 112 ? -59.005 15.687 37.113 1.00 34.34 113 GLU A O 1
ATOM 831 N N . GLY A 1 113 ? -59.015 13.458 37.291 1.00 33.43 114 GLY A N 1
ATOM 832 C CA . GLY A 1 113 ? -58.241 13.185 36.066 1.00 31.01 114 GLY A CA 1
ATOM 833 C C . GLY A 1 113 ? -58.946 13.624 34.775 1.00 31.84 114 GLY A C 1
ATOM 834 O O . GLY A 1 113 ? -58.287 13.850 33.758 1.00 31.05 114 GLY A O 1
ATOM 835 N N . TRP A 1 114 ? -60.279 13.716 34.811 1.00 30.26 115 TRP A N 1
ATOM 836 C CA . TRP A 1 114 ? -61.058 14.475 33.826 1.00 37.16 115 TRP A CA 1
ATOM 837 C C . TRP A 1 114 ? -60.877 15.917 34.329 1.00 41.06 115 TRP A C 1
ATOM 838 O O . TRP A 1 114 ? -59.862 16.174 34.953 1.00 52.23 115 TRP A O 1
ATOM 849 N N . ASN A 1 115 ? -61.745 16.883 34.127 1.00 40.10 116 ASN A N 1
ATOM 850 C CA . ASN A 1 115 ? -61.371 18.263 34.686 1.00 36.26 116 ASN A CA 1
ATOM 851 C C . ASN A 1 115 ? -60.405 19.004 33.791 1.00 30.66 116 ASN A C 1
ATOM 852 O O . ASN A 1 115 ? -59.447 18.440 33.264 1.00 28.31 116 ASN A O 1
ATOM 857 N N . TRP A 1 116 ? -60.712 20.274 33.621 1.00 29.65 117 TRP A N 1
ATOM 858 C CA . TRP A 1 116 ? -60.068 21.092 32.634 1.00 30.01 117 TRP A CA 1
ATOM 859 C C . TRP A 1 116 ? -58.548 21.099 32.750 1.00 30.00 117 TRP A C 1
ATOM 860 O O . TRP A 1 116 ? -57.866 20.819 31.756 1.00 29.85 117 TRP A O 1
ATOM 871 N N . ASP A 1 117 ? -58.016 21.373 33.947 1.00 30.72 118 ASP A N 1
ATOM 872 C CA . ASP A 1 117 ? -56.560 21.501 34.123 1.00 29.99 118 ASP A CA 1
ATOM 873 C C . ASP A 1 117 ? -55.849 20.226 33.747 1.00 30.55 118 ASP A C 1
ATOM 874 O O . ASP A 1 117 ? -54.804 20.268 33.077 1.00 30.85 118 ASP A O 1
ATOM 879 N N . ASN A 1 118 ? -56.393 19.089 34.193 1.00 29.70 119 ASN A N 1
ATOM 880 C CA . ASN A 1 118 ? -55.686 17.813 34.021 1.00 30.79 119 ASN A CA 1
ATOM 881 C C . ASN A 1 118 ? -55.812 17.246 32.592 1.00 29.38 119 ASN A C 1
ATOM 882 O O . ASN A 1 118 ? -55.048 16.364 32.214 1.00 29.59 119 ASN A O 1
ATOM 887 N N . ILE A 1 119 ? -56.768 17.764 31.815 1.00 28.58 120 ILE A N 1
ATOM 888 C CA . ILE A 1 119 ? -56.937 17.322 30.425 1.00 29.97 120 ILE A CA 1
ATOM 889 C C . ILE A 1 119 ? -56.016 18.029 29.409 1.00 30.91 120 ILE A C 1
ATOM 890 O O . ILE A 1 119 ? -55.811 17.522 28.306 1.00 31.36 120 ILE A O 1
ATOM 895 N N . GLN A 1 120 ? -55.427 19.169 29.808 1.00 30.60 121 GLN A N 1
ATOM 896 C CA . GLN A 1 120 ? -54.649 20.027 28.892 1.00 29.84 121 GLN A CA 1
ATOM 897 C C . GLN A 1 120 ? -53.433 19.326 28.319 1.00 30.07 121 GLN A C 1
ATOM 898 O O . GLN A 1 120 ? -53.081 19.538 27.148 1.00 31.57 121 GLN A O 1
ATOM 904 N N . GLN A 1 121 ? -52.819 18.462 29.124 1.00 28.17 122 GLN A N 1
ATOM 905 C CA . GLN A 1 121 ? -51.671 17.694 28.681 1.00 28.27 122 GLN A CA 1
ATOM 906 C C . GLN A 1 121 ? -51.984 16.883 27.414 1.00 28.30 122 GLN A C 1
ATOM 907 O O . GLN A 1 121 ? -51.089 16.638 26.603 1.00 29.45 122 GLN A O 1
ATOM 913 N N . PHE A 1 122 ? -53.247 16.475 27.262 1.00 26.91 123 PHE A N 1
ATOM 914 C CA . PHE A 1 122 ? -53.664 15.650 26.133 1.00 27.12 123 PHE A CA 1
ATOM 915 C C . PHE A 1 122 ? -53.940 16.459 24.853 1.00 26.77 123 PHE A C 1
ATOM 916 O O . PHE A 1 122 ? -53.731 15.939 23.746 1.00 25.97 123 PHE A O 1
ATOM 924 N N . VAL A 1 123 ? -54.342 17.727 25.009 1.00 26.28 124 VAL A N 1
ATOM 925 C CA . VAL A 1 123 ? -54.406 18.690 23.888 1.00 26.50 124 VAL A CA 1
ATOM 926 C C . VAL A 1 123 ? -53.035 18.758 23.238 1.00 28.42 124 VAL A C 1
ATOM 927 O O . VAL A 1 123 ? -52.905 18.605 22.020 1.00 30.48 124 VAL A O 1
ATOM 931 N N . ARG A 1 124 ? -52.012 18.917 24.070 1.00 29.41 125 ARG A N 1
ATOM 932 C CA . ARG A 1 124 ? -50.643 19.014 23.596 1.00 30.59 125 ARG A CA 1
ATOM 933 C C . ARG A 1 124 ? -50.148 17.725 22.924 1.00 30.95 125 ARG A C 1
ATOM 934 O O . ARG A 1 124 ? -49.395 17.798 21.949 1.00 30.09 125 ARG A O 1
ATOM 942 N N . LYS A 1 125 ? -50.568 16.561 23.428 1.00 30.82 126 LYS A N 1
ATOM 943 C CA . LYS A 1 125 ? -50.254 15.284 22.775 1.00 32.58 126 LYS A CA 1
ATOM 944 C C . LYS A 1 125 ? -51.002 15.110 21.432 1.00 29.62 126 LYS A C 1
ATOM 945 O O . LYS A 1 125 ? -50.478 14.481 20.514 1.00 28.75 126 LYS A O 1
ATOM 951 N N . ASN A 1 126 ? -52.209 15.676 21.347 1.00 26.39 127 ASN A N 1
ATOM 952 C CA . ASN A 1 126 ? -53.131 15.412 20.253 1.00 26.54 127 ASN A CA 1
ATOM 953 C C . ASN A 1 126 ? -52.940 16.284 19.001 1.00 26.54 127 ASN A C 1
ATOM 954 O O . ASN A 1 126 ? -53.222 15.819 17.900 1.00 23.73 127 ASN A O 1
ATOM 959 N N . GLU A 1 127 ? -52.456 17.522 19.169 1.00 25.19 128 GLU A N 1
ATOM 960 C CA . GLU A 1 127 ? -52.488 18.510 18.077 1.00 25.06 128 GLU A CA 1
ATOM 961 C C . GLU A 1 127 ? -51.167 19.284 17.872 1.00 26.41 128 GLU A C 1
ATOM 962 O O . GLU A 1 127 ? -50.368 19.457 18.820 1.00 23.92 128 GLU A O 1
ATOM 968 N N . MET A 1 128 ? -50.948 19.717 16.624 1.00 26.00 129 MET A N 1
ATOM 969 C CA . MET A 1 128 ? -49.933 20.714 16.262 1.00 25.72 129 MET A CA 1
ATOM 970 C C . MET A 1 128 ? -50.504 21.728 15.273 1.00 26.11 129 MET A C 1
ATOM 971 O O . MET A 1 128 ? -51.113 21.351 14.263 1.00 26.09 129 MET A O 1
ATOM 976 N N . VAL A 1 129 ? -50.331 23.010 15.583 1.00 24.85 130 VAL A N 1
ATOM 977 C CA . VAL A 1 129 ? -50.753 24.084 14.682 1.00 24.16 130 VAL A CA 1
ATOM 978 C C . VAL A 1 129 ? -49.768 24.170 13.524 1.00 25.24 130 VAL A C 1
ATOM 979 O O . VAL A 1 129 ? -48.557 24.227 13.741 1.00 24.20 130 VAL A O 1
ATOM 983 N N . VAL A 1 130 ? -50.305 24.125 12.299 1.00 25.45 131 VAL A N 1
ATOM 984 C CA . VAL A 1 130 ? -49.515 24.224 11.067 1.00 24.75 131 VAL A CA 1
ATOM 985 C C . VAL A 1 130 ? -50.089 25.392 10.259 1.00 25.06 131 VAL A C 1
ATOM 986 O O . VAL A 1 130 ? -51.163 25.898 10.615 1.00 24.66 131 VAL A O 1
ATOM 990 N N . PRO A 1 131 ? -49.378 25.851 9.202 1.00 25.08 132 PRO A N 1
ATOM 991 C CA . PRO A 1 131 ? -49.924 27.000 8.458 1.00 26.58 132 PRO A CA 1
ATOM 992 C C . PRO A 1 131 ? -51.258 26.719 7.734 1.00 27.36 132 PRO A C 1
ATOM 993 O O . PRO A 1 131 ? -51.485 25.600 7.259 1.00 27.05 132 PRO A O 1
ATOM 997 N N . PRO A 1 132 ? -52.119 27.743 7.620 1.00 27.79 133 PRO A N 1
ATOM 998 C CA . PRO A 1 132 ? -53.288 27.607 6.751 1.00 27.36 133 PRO A CA 1
ATOM 999 C C . PRO A 1 132 ? -52.845 27.526 5.274 1.00 29.19 133 PRO A C 1
ATOM 1000 O O . PRO A 1 132 ? -51.721 27.958 4.928 1.00 29.47 133 PRO A O 1
ATOM 1004 N N . ALA A 1 133 ? -53.698 26.939 4.435 1.00 27.59 134 ALA A N 1
ATOM 1005 C CA . ALA A 1 133 ? -53.324 26.625 3.058 1.00 27.82 134 ALA A CA 1
ATOM 1006 C C . ALA A 1 133 ? -52.910 27.867 2.274 1.00 27.92 134 ALA A C 1
ATOM 1007 O O . ALA A 1 133 ? -51.903 27.813 1.557 1.00 29.40 134 ALA A O 1
ATOM 1009 N N . ASP A 1 134 ? -53.652 28.974 2.446 1.00 27.68 135 ASP A N 1
ATOM 1010 C CA . ASP A 1 134 ? -53.356 30.269 1.781 1.00 28.84 135 ASP A CA 1
ATOM 1011 C C . ASP A 1 134 ? -52.199 31.023 2.431 1.00 31.06 135 ASP A C 1
ATOM 1012 O O . ASP A 1 134 ? -51.844 32.115 1.984 1.00 28.70 135 ASP A O 1
ATOM 1017 N N . ASN A 1 135 ? -51.673 30.465 3.526 1.00 32.91 136 ASN A N 1
ATOM 1018 C CA . ASN A 1 135 ? -50.540 31.029 4.249 1.00 37.76 136 ASN A CA 1
AT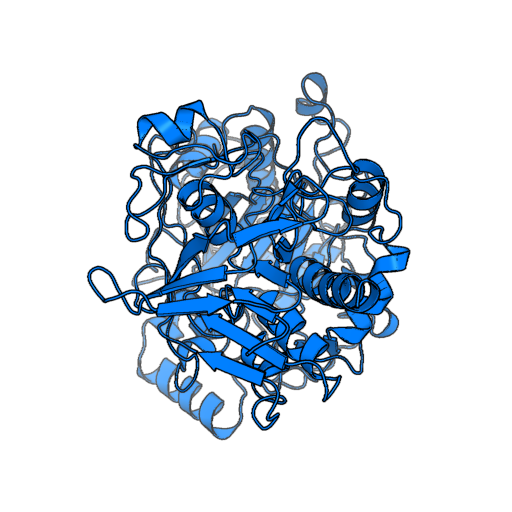OM 1019 C C . ASN A 1 135 ? -50.769 32.468 4.727 1.00 33.87 136 ASN A C 1
ATOM 1020 O O . ASN A 1 135 ? -49.824 33.250 4.796 1.00 33.61 136 ASN A O 1
ATOM 1025 N N . HIS A 1 136 ? -52.020 32.820 5.026 1.00 29.94 137 HIS A N 1
ATOM 1026 C CA . HIS A 1 136 ? -52.333 34.141 5.558 1.00 27.77 137 HIS A CA 1
ATOM 1027 C C . HIS A 1 136 ? -51.741 34.317 6.979 1.00 29.68 137 HIS A C 1
ATOM 1028 O O . HIS A 1 136 ? -51.322 33.338 7.634 1.00 28.79 137 HIS A O 1
ATOM 1035 N N . ASN A 1 137 ? -51.669 35.570 7.423 1.00 29.49 138 ASN A N 1
ATOM 1036 C CA . ASN A 1 137 ? -51.118 35.915 8.717 1.00 28.41 138 ASN A CA 1
ATOM 1037 C C . ASN A 1 137 ? -52.179 35.608 9.788 1.00 27.23 138 ASN A C 1
ATOM 1038 O O . ASN A 1 137 ? -53.248 36.238 9.807 1.00 26.41 138 ASN A O 1
ATOM 1043 N N . THR A 1 138 ? -51.873 34.664 10.679 1.00 25.32 139 THR A N 1
ATOM 1044 C CA . THR A 1 138 ? -52.849 34.210 11.681 1.00 26.64 139 THR A CA 1
ATOM 1045 C C . THR A 1 138 ? -52.805 34.975 12.996 1.00 28.38 139 THR A C 1
ATOM 1046 O O . THR A 1 138 ? -53.554 34.654 13.923 1.00 28.13 139 THR A O 1
ATOM 1050 N N . SER A 1 139 ? -51.940 35.992 13.070 1.00 29.30 140 SER A N 1
ATOM 1051 C CA . SER A 1 139 ? -51.819 36.865 14.241 1.00 28.31 140 SER A CA 1
ATOM 1052 C C . SER A 1 139 ? -53.184 37.370 14.685 1.00 27.41 140 SER A C 1
ATOM 1053 O O . SER A 1 139 ? -53.916 37.930 13.884 1.00 27.85 140 SER A O 1
ATOM 1056 N N . GLY A 1 140 ? -53.538 37.139 15.950 1.00 27.92 141 GLY A N 1
ATOM 1057 C CA . GLY A 1 140 ? -54.824 37.601 16.497 1.00 26.85 141 GLY A CA 1
ATOM 1058 C C . GLY A 1 140 ? -56.039 36.727 16.168 1.00 28.83 141 GLY A C 1
ATOM 1059 O O . GLY A 1 140 ? -57.154 37.085 16.529 1.00 31.14 141 GLY A O 1
ATOM 1060 N N . GLU A 1 141 ? -55.836 35.585 15.509 1.00 26.11 142 GLU A N 1
ATOM 1061 C CA . GLU A 1 141 ? -56.944 34.672 15.171 1.00 28.09 142 GLU A CA 1
ATOM 1062 C C . GLU A 1 141 ? -57.094 33.517 16.181 1.00 27.06 142 GLU A C 1
ATOM 1063 O O . GLU A 1 141 ? -58.139 32.889 16.263 1.00 27.68 142 GLU A O 1
ATOM 1069 N N . PHE A 1 142 ? -56.025 33.247 16.921 1.00 25.89 143 PHE A N 1
ATOM 1070 C CA . PHE A 1 142 ? -55.985 32.239 17.973 1.00 25.28 143 PHE A CA 1
ATOM 1071 C C . PHE A 1 142 ? -54.868 32.644 18.944 1.00 25.62 143 PHE A C 1
ATOM 1072 O O . PHE A 1 142 ? -54.128 33.613 18.688 1.00 24.84 143 PHE A O 1
ATOM 1080 N N . ILE A 1 143 ? -54.750 31.903 20.043 1.00 26.12 144 ILE A N 1
ATOM 1081 C CA . ILE A 1 143 ? -53.666 32.071 21.002 1.00 26.28 144 ILE A CA 1
ATOM 1082 C C . ILE A 1 143 ? -52.754 30.851 20.924 1.00 26.63 144 ILE A C 1
ATOM 1083 O O . ILE A 1 143 ? -53.132 29.786 21.390 1.00 28.10 144 ILE A O 1
ATOM 1088 N N . PRO A 1 144 ? -51.548 30.998 20.320 1.00 26.70 145 PRO A N 1
ATOM 1089 C CA . PRO A 1 144 ? -50.649 29.852 20.195 1.00 27.27 145 PRO A CA 1
ATOM 1090 C C . PRO A 1 144 ? -50.382 29.065 21.484 1.00 28.40 145 PRO A C 1
ATOM 1091 O O . PRO A 1 144 ? -50.284 27.842 21.416 1.00 29.38 145 PRO A O 1
ATOM 1095 N N . ALA A 1 145 ? -50.276 29.748 22.626 1.00 28.61 146 ALA A N 1
ATOM 1096 C CA . ALA A 1 145 ? -49.882 29.107 23.902 1.00 28.35 146 ALA A CA 1
ATOM 1097 C C . ALA A 1 145 ? -50.894 28.067 24.427 1.00 27.15 146 ALA A C 1
ATOM 1098 O O . ALA A 1 145 ? -50.505 27.141 25.148 1.00 28.10 146 ALA A O 1
ATOM 1100 N N . VAL A 1 146 ? -52.174 28.218 24.070 1.00 25.82 147 VAL A N 1
ATOM 1101 C CA . VAL A 1 146 ? -53.220 27.270 24.510 1.00 26.17 147 VAL A CA 1
ATOM 1102 C C . VAL A 1 146 ? -53.386 26.061 23.567 1.00 27.22 147 VAL A C 1
ATOM 1103 O O . VAL A 1 146 ? -54.211 25.179 23.819 1.00 29.52 147 VAL A O 1
ATOM 1107 N N . HIS A 1 147 ? -52.577 26.011 22.505 1.00 25.35 148 HIS A N 1
ATOM 1108 C CA . HIS A 1 147 ? -52.669 24.964 21.504 1.00 24.95 148 HIS A CA 1
ATOM 1109 C C . HIS A 1 147 ? -51.390 24.165 21.426 1.00 25.50 148 HIS A C 1
ATOM 1110 O O . HIS A 1 147 ? -50.346 24.660 21.819 1.00 25.39 148 HIS A O 1
ATOM 1117 N N . GLY A 1 148 ? -51.463 22.933 20.921 1.00 24.36 149 GLY A N 1
ATOM 1118 C CA . GLY A 1 148 ? -50.263 22.118 20.785 1.00 24.85 149 GLY A CA 1
ATOM 1119 C C . GLY A 1 148 ? -49.364 22.598 19.659 1.00 26.57 149 GLY A C 1
ATOM 1120 O O . GLY A 1 148 ? -49.817 23.305 18.749 1.00 27.56 149 GLY A O 1
ATOM 1121 N N . THR A 1 149 ? -48.100 22.192 19.713 1.00 26.36 150 THR A N 1
ATOM 1122 C CA . THR A 1 149 ? -47.073 22.574 18.724 1.00 29.44 150 THR A CA 1
ATOM 1123 C C . THR A 1 149 ? -46.433 21.331 18.099 1.00 28.90 150 THR A C 1
ATOM 1124 O O . THR A 1 149 ? -45.826 21.430 17.046 1.00 27.50 150 THR A O 1
ATOM 1128 N N . ASN A 1 150 ? -46.634 20.180 18.747 1.00 31.02 151 ASN A N 1
ATOM 1129 C CA . ASN A 1 150 ? -45.916 18.916 18.520 1.00 34.85 151 ASN A CA 1
ATOM 1130 C C . ASN A 1 150 ? -46.782 17.677 18.344 1.00 31.85 151 ASN A C 1
ATOM 1131 O O . ASN A 1 150 ? -46.240 16.596 18.118 1.00 28.33 151 ASN A O 1
ATOM 1136 N N . GLY A 1 151 ? -48.087 17.796 18.579 1.00 29.83 152 GLY A N 1
ATOM 1137 C CA . GLY A 1 151 ? -48.967 16.626 18.657 1.00 28.65 152 GLY A CA 1
ATOM 1138 C C . GLY A 1 151 ? -49.283 15.990 17.309 1.00 29.05 152 GLY A C 1
ATOM 1139 O O . GLY A 1 151 ? -48.799 16.441 16.263 1.00 27.42 152 GLY A O 1
ATOM 1140 N N . SER A 1 152 ? -50.112 14.947 17.337 1.00 29.13 153 SER A N 1
ATOM 1141 C CA . SER A 1 152 ? -50.306 14.077 16.162 1.00 28.24 153 SER A CA 1
ATOM 1142 C C . SER A 1 152 ? -51.133 14.704 15.029 1.00 26.63 153 SER A C 1
ATOM 1143 O O . SER A 1 152 ? -50.736 14.623 13.859 1.00 26.17 153 SER A O 1
ATOM 1146 N N . VAL A 1 153 ? -52.272 15.300 15.382 1.00 23.91 154 VAL A N 1
ATOM 1147 C CA . VAL A 1 153 ? -53.225 15.851 14.412 1.00 23.62 154 VAL A CA 1
ATOM 1148 C C . VAL A 1 153 ? -52.795 17.262 13.997 1.00 24.69 154 VAL A C 1
ATOM 1149 O O . VAL A 1 153 ? -52.475 18.094 14.852 1.00 23.47 154 VAL A O 1
ATOM 1153 N N . SER A 1 154 ? -52.785 17.519 12.688 1.00 24.12 155 SER A N 1
ATOM 1154 C CA . SER A 1 154 ? -52.513 18.859 12.164 1.00 23.13 155 SER A CA 1
ATOM 1155 C C . SER A 1 154 ? -53.758 19.720 12.267 1.00 23.41 155 SER A C 1
ATOM 1156 O O . SER A 1 154 ? -54.834 19.321 11.808 1.00 24.22 155 SER A O 1
ATOM 1159 N N . ILE A 1 155 ? -53.616 20.899 12.872 1.00 21.60 156 ILE A N 1
ATOM 1160 C CA . ILE A 1 155 ? -54.711 21.875 12.907 1.00 21.98 156 ILE A CA 1
ATOM 1161 C C . ILE A 1 155 ? -54.259 23.230 12.342 1.00 22.78 156 ILE A C 1
ATOM 1162 O O . ILE A 1 155 ? -53.069 23.586 12.409 1.00 23.62 156 ILE A O 1
ATOM 1167 N N . SER A 1 156 ? -55.200 23.979 11.778 1.00 23.17 157 SER A N 1
ATOM 1168 C CA . SER A 1 156 ? -54.870 25.268 11.191 1.00 23.57 157 SER A CA 1
ATOM 1169 C C . SER A 1 156 ? -56.077 26.165 11.131 1.00 24.22 157 SER A C 1
ATOM 1170 O O . SER A 1 156 ? -57.236 25.708 11.230 1.00 25.28 157 SER A O 1
ATOM 1173 N N . LEU A 1 157 ? -55.792 27.453 10.978 1.00 23.52 158 LEU A N 1
ATOM 1174 C CA . LEU A 1 157 ? -56.801 28.471 10.721 1.00 21.71 158 LEU A CA 1
ATOM 1175 C C . LEU A 1 157 ? -57.372 28.305 9.299 1.00 21.36 158 LEU A C 1
ATOM 1176 O O . LEU A 1 157 ? -56.810 27.563 8.498 1.00 20.16 158 LEU A O 1
ATOM 1181 N N . PRO A 1 158 ? -58.513 28.950 8.991 1.00 22.25 159 PRO A N 1
ATOM 1182 C CA . PRO A 1 158 ? -59.137 28.690 7.696 1.00 22.67 159 PRO A CA 1
ATOM 1183 C C . PRO A 1 158 ? -58.189 28.940 6.514 1.00 24.39 159 PRO A C 1
ATOM 1184 O O . PRO A 1 158 ? -57.493 29.967 6.479 1.00 24.54 159 PRO A O 1
ATOM 1188 N N . GLY A 1 159 ? -58.139 27.995 5.575 1.00 23.80 160 GLY A N 1
ATOM 1189 C CA . GLY A 1 159 ? -57.150 28.046 4.493 1.00 23.57 160 GLY A CA 1
ATOM 1190 C C . GLY A 1 159 ? -57.546 28.866 3.266 1.00 24.23 160 GLY A C 1
ATOM 1191 O O . GLY A 1 159 ? -56.748 29.007 2.331 1.00 23.90 160 GLY A O 1
ATOM 1192 N N . PHE A 1 160 ? -58.772 29.383 3.260 1.00 23.47 161 PHE A N 1
ATOM 1193 C CA . PHE A 1 160 ? -59.312 30.148 2.142 1.00 24.36 161 PHE A CA 1
ATOM 1194 C C . PHE A 1 160 ? -60.303 31.173 2.690 1.00 25.54 161 PHE A C 1
ATOM 1195 O O . PHE A 1 160 ? -61.183 30.818 3.493 1.00 25.29 161 PHE A O 1
ATOM 1203 N N . PRO A 1 161 ? -60.155 32.453 2.285 1.00 25.89 162 PRO A N 1
ATOM 1204 C CA . PRO A 1 161 ? -61.031 33.487 2.839 1.00 25.64 162 PRO A CA 1
ATOM 1205 C C . PRO A 1 161 ? -62.406 33.470 2.171 1.00 27.30 162 PRO A C 1
ATOM 1206 O O . PRO A 1 161 ? -62.560 32.908 1.084 1.00 29.31 162 PRO A O 1
ATOM 1210 N N . THR A 1 162 ? -63.394 34.078 2.823 1.00 26.92 163 THR A N 1
ATOM 1211 C CA . THR A 1 162 ? -64.719 34.250 2.250 1.00 26.99 163 THR A CA 1
ATOM 1212 C C . THR A 1 162 ? -65.131 35.729 2.406 1.00 30.34 163 THR A C 1
ATOM 1213 O O . THR A 1 162 ? -64.569 36.428 3.277 1.00 32.32 163 THR A O 1
ATOM 1217 N N . PRO A 1 163 ? -66.119 36.205 1.591 1.00 30.76 164 PRO A N 1
ATOM 1218 C CA . PRO A 1 163 ? -66.632 37.582 1.752 1.00 30.57 164 PRO A CA 1
ATOM 1219 C C . PRO A 1 163 ? -67.359 37.776 3.081 1.00 30.82 164 PRO A C 1
ATOM 1220 O O . PRO A 1 163 ? -67.684 38.913 3.443 1.00 32.57 164 PRO A O 1
ATOM 1224 N N . LEU A 1 164 ? -67.602 36.677 3.803 1.00 28.65 165 LEU A N 1
ATOM 1225 C CA . LEU A 1 164 ? -68.258 36.726 5.122 1.00 27.59 165 LEU A CA 1
ATOM 1226 C C . LEU A 1 164 ? -67.320 37.197 6.232 1.00 27.03 165 LEU A C 1
ATOM 1227 O O . LEU A 1 164 ? -67.760 37.806 7.196 1.00 27.99 165 LEU A O 1
ATOM 1232 N N . ASP A 1 165 ? -66.030 36.896 6.091 1.00 27.51 166 ASP A N 1
ATOM 1233 C CA . ASP A 1 165 ? -65.054 37.077 7.173 1.00 28.90 166 ASP A CA 1
ATOM 1234 C C . ASP A 1 165 ? -65.012 38.529 7.723 1.00 29.58 166 ASP A C 1
ATOM 1235 O O . ASP A 1 165 ? -65.227 38.737 8.922 1.00 28.35 166 ASP A O 1
ATOM 1240 N N . ASP A 1 166 ? -64.802 39.519 6.847 1.00 28.89 167 ASP A N 1
ATOM 1241 C CA . ASP A 1 166 ? -64.729 40.934 7.291 1.00 30.34 167 ASP A CA 1
ATOM 1242 C C . ASP A 1 166 ? -66.031 41.430 7.870 1.00 29.24 167 ASP A C 1
ATOM 1243 O O . ASP A 1 166 ? -66.036 42.172 8.856 1.00 30.20 167 ASP A O 1
ATOM 1248 N N . ARG A 1 167 ? -67.135 40.963 7.301 1.00 29.59 168 ARG A N 1
ATOM 1249 C CA . ARG A 1 167 ? -68.476 41.324 7.794 1.00 29.22 168 ARG A CA 1
ATOM 1250 C C . ARG A 1 167 ? -68.842 40.707 9.151 1.00 28.14 168 ARG A C 1
ATOM 1251 O O . ARG A 1 167 ? -69.578 41.326 9.932 1.00 29.85 168 ARG A O 1
ATOM 1259 N N . VAL A 1 168 ? -68.346 39.496 9.427 1.00 27.94 169 VAL A N 1
ATOM 1260 C CA . VAL A 1 168 ? -68.525 38.876 10.746 1.00 28.04 169 VAL A CA 1
ATOM 1261 C C . VAL A 1 168 ? -67.679 39.704 11.747 1.00 29.15 169 VAL A C 1
ATOM 1262 O O . VAL A 1 168 ? -68.181 40.122 12.791 1.00 28.93 169 VAL A O 1
ATOM 1266 N N . LEU A 1 169 ? -66.409 39.940 11.408 1.00 28.91 170 LEU A N 1
ATOM 1267 C CA . LEU A 1 169 ? -65.526 40.778 12.238 1.00 29.68 170 LEU A CA 1
ATOM 1268 C C . LEU A 1 169 ? -66.117 42.176 12.533 1.00 31.61 170 LEU A C 1
ATOM 1269 O O . LEU A 1 169 ? -66.185 42.561 13.704 1.00 31.23 170 LEU A O 1
ATOM 1274 N N . ALA A 1 170 ? -66.629 42.867 11.504 1.00 29.51 171 ALA A N 1
ATOM 1275 C CA . ALA A 1 170 ? -67.281 44.165 11.695 1.00 30.57 171 ALA A CA 1
ATOM 1276 C C . ALA A 1 170 ? -68.497 44.075 12.625 1.00 32.68 171 ALA A C 1
ATOM 1277 O O . ALA A 1 170 ? -68.754 44.998 13.416 1.00 34.97 171 ALA A O 1
ATOM 1279 N N . THR A 1 171 ? -69.231 42.960 12.554 1.00 31.00 172 THR A N 1
ATOM 1280 C CA . THR A 1 171 ? -70.399 42.776 13.416 1.00 29.10 172 THR A CA 1
ATOM 1281 C C . THR A 1 171 ? -69.998 42.623 14.894 1.00 28.93 172 THR A C 1
ATOM 1282 O O . THR A 1 171 ? -70.751 43.031 15.777 1.00 28.90 172 THR A O 1
ATOM 1286 N N . THR A 1 172 ? -68.822 42.046 15.159 1.00 29.78 173 THR A N 1
ATOM 1287 C CA . THR A 1 172 ? -68.299 41.965 16.543 1.00 32.60 173 THR A CA 1
ATOM 1288 C C . THR A 1 172 ? -67.991 43.344 17.154 1.00 35.19 173 THR A C 1
ATOM 1289 O O . THR A 1 172 ? -67.944 43.472 18.380 1.00 36.12 173 THR A O 1
ATOM 1293 N N . GLN A 1 173 ? -67.766 44.351 16.299 1.00 37.21 174 GLN A N 1
ATOM 1294 C CA . GLN A 1 173 ? -67.544 45.738 16.754 1.00 41.53 174 GLN A CA 1
ATOM 1295 C C . GLN A 1 173 ? -68.853 46.508 16.812 1.00 41.38 174 GLN A C 1
ATOM 1296 O O . GLN A 1 173 ? -69.178 47.102 17.837 1.00 45.33 174 GLN A O 1
ATOM 1302 N N . GLU A 1 174 ? -69.627 46.434 15.732 1.00 40.93 175 GLU A N 1
ATOM 1303 C CA . GLU A 1 174 ? -70.923 47.095 15.636 1.00 40.18 175 GLU A CA 1
ATOM 1304 C C . GLU A 1 174 ? -71.949 46.584 16.651 1.00 37.36 175 GLU A C 1
ATOM 1305 O O . GLU A 1 174 ? -72.778 47.350 17.126 1.00 39.42 175 GLU A O 1
ATOM 1311 N N . GLN A 1 175 ? -71.902 45.299 16.993 1.00 35.61 176 GLN A N 1
ATOM 1312 C CA . GLN A 1 175 ? -72.908 44.723 17.891 1.00 35.32 176 GLN A CA 1
ATOM 1313 C C . GLN A 1 175 ? -72.205 43.969 19.003 1.00 38.02 176 GLN A C 1
ATOM 1314 O O . GLN A 1 175 ? -72.490 42.788 19.255 1.00 39.52 176 GLN A O 1
ATOM 1320 N N . SER A 1 176 ? -71.293 44.671 19.675 1.00 38.27 177 SER A N 1
ATOM 1321 C CA . SER A 1 176 ? -70.348 44.058 20.604 1.00 39.81 177 SER A CA 1
ATOM 1322 C C . SER A 1 176 ? -70.969 43.553 21.902 1.00 38.89 177 SER A C 1
ATOM 1323 O O . SER A 1 176 ? -70.406 42.664 22.538 1.00 39.99 177 SER A O 1
ATOM 1326 N N . GLU A 1 177 ? -72.123 44.092 22.281 1.00 41.48 178 GLU A N 1
ATOM 1327 C CA . GLU A 1 177 ? -72.826 43.632 23.495 1.00 45.62 178 GLU A CA 1
ATOM 1328 C C . GLU A 1 177 ? -73.312 42.174 23.345 1.00 43.73 178 GLU A C 1
ATOM 1329 O O . GLU A 1 177 ? -73.132 41.351 24.251 1.00 38.80 178 GLU A O 1
ATOM 1335 N N . GLU A 1 178 ? -73.909 41.868 22.189 1.00 40.82 179 GLU A N 1
ATOM 1336 C CA . GLU A 1 178 ? -74.390 40.516 21.893 1.00 38.49 179 GLU A CA 1
ATOM 1337 C C . GLU A 1 178 ? -73.321 39.614 21.243 1.00 36.06 179 GLU A C 1
ATOM 1338 O O . GLU A 1 178 ? -73.231 38.425 21.573 1.00 35.29 179 GLU A O 1
ATOM 1344 N N . PHE A 1 179 ? -72.514 40.176 20.340 1.00 33.16 180 PHE A N 1
ATOM 1345 C CA . PHE A 1 179 ? -71.666 39.357 19.475 1.00 32.85 180 PHE A CA 1
ATOM 1346 C C . PHE A 1 179 ? -70.176 39.661 19.573 1.00 33.41 180 PHE A C 1
ATOM 1347 O O . PHE A 1 179 ? -69.498 39.816 18.550 1.00 35.18 180 PHE A O 1
ATOM 1355 N N . PHE A 1 180 ? -69.661 39.708 20.794 1.00 30.94 181 PHE A N 1
ATOM 1356 C CA . PHE A 1 180 ? -68.258 40.066 21.048 1.00 31.55 181 PHE A CA 1
ATOM 1357 C C . PHE A 1 180 ? -67.304 39.015 20.485 1.00 31.59 181 PHE A C 1
ATOM 1358 O O . PHE A 1 180 ? -67.667 37.830 20.363 1.00 32.64 181 PHE A O 1
ATOM 1366 N N . PHE A 1 181 ? -66.090 39.458 20.174 1.00 27.92 182 PHE A N 1
ATOM 1367 C CA . PHE A 1 181 ? -65.023 38.626 19.650 1.00 27.69 182 PHE A CA 1
ATOM 1368 C C . PHE A 1 181 ? -64.377 37.787 20.760 1.00 28.81 182 PHE A C 1
ATOM 1369 O O . PHE A 1 181 ? -64.169 38.275 21.874 1.00 29.94 182 PHE A O 1
ATOM 1377 N N . ASN A 1 182 ? -64.054 36.531 20.434 1.00 27.33 183 ASN A N 1
ATOM 1378 C CA . ASN A 1 182 ? -63.368 35.618 21.333 1.00 26.30 183 ASN A CA 1
ATOM 1379 C C . ASN A 1 182 ? -62.060 35.251 20.639 1.00 26.88 183 ASN A C 1
ATOM 1380 O O . ASN A 1 182 ? -62.078 34.763 19.507 1.00 27.61 183 ASN A O 1
ATOM 1385 N N . PRO A 1 183 ? -60.913 35.508 21.313 1.00 25.83 184 PRO A N 1
ATOM 1386 C CA . PRO A 1 183 ? -59.618 35.273 20.696 1.00 25.59 184 PRO A CA 1
ATOM 1387 C C . PRO A 1 183 ? -59.323 33.787 20.415 1.00 27.07 184 PRO A C 1
ATOM 1388 O O . PRO A 1 183 ? -58.599 33.475 19.456 1.00 27.23 184 PRO A O 1
ATOM 1392 N N . ASP A 1 184 ? -59.865 32.890 21.241 1.00 25.79 185 ASP A N 1
ATOM 1393 C CA . ASP A 1 184 ? -59.571 31.457 21.144 1.00 27.06 185 ASP A CA 1
ATOM 1394 C C . ASP A 1 184 ? -60.450 30.664 22.109 1.00 28.07 185 ASP A C 1
ATOM 1395 O O . ASP A 1 184 ? -60.451 30.933 23.319 1.00 27.95 185 ASP A O 1
ATOM 1400 N N . MET A 1 185 ? -61.167 29.675 21.585 1.00 26.68 186 MET A N 1
ATOM 1401 C CA . MET A 1 185 ? -61.992 28.783 22.415 1.00 26.79 186 MET A CA 1
ATOM 1402 C C . MET A 1 185 ? -61.145 27.869 23.291 1.00 24.61 186 MET A C 1
ATOM 1403 O O . MET A 1 185 ? -61.623 27.367 24.298 1.00 24.36 186 MET A O 1
ATOM 1408 N N . GLY A 1 186 ? -59.890 27.679 22.910 1.00 22.92 187 GLY A N 1
ATOM 1409 C CA . GLY A 1 186 ? -58.931 26.910 23.703 1.00 23.74 187 GLY A CA 1
ATOM 1410 C C . GLY A 1 186 ? -58.652 27.444 25.105 1.00 24.31 187 GLY A C 1
ATOM 1411 O O . GLY A 1 186 ? -57.994 26.775 25.898 1.00 24.70 187 GLY A O 1
ATOM 1412 N N . THR A 1 187 ? -59.162 28.634 25.419 1.00 24.23 188 THR A N 1
ATOM 1413 C CA . THR A 1 187 ? -59.090 29.160 26.781 1.00 27.26 188 THR A CA 1
ATOM 1414 C C . THR A 1 187 ? -60.041 28.393 27.712 1.00 29.59 188 THR A C 1
ATOM 1415 O O . THR A 1 187 ? -59.886 28.450 28.932 1.00 30.60 188 THR A O 1
ATOM 1419 N N . GLY A 1 188 ? -61.028 27.701 27.128 1.00 28.21 189 GLY A N 1
ATOM 1420 C CA . GLY A 1 188 ? -62.066 27.023 27.891 1.00 26.40 189 GLY A CA 1
ATOM 1421 C C . GLY A 1 188 ? -63.234 27.929 28.146 1.00 26.83 189 GLY A C 1
ATOM 1422 O O . GLY A 1 188 ? -64.152 27.580 28.897 1.00 25.50 189 GLY A O 1
ATOM 1423 N N . HIS A 1 189 ? -63.205 29.092 27.495 1.00 26.62 190 HIS A N 1
ATOM 1424 C CA . HIS A 1 189 ? -64.278 30.057 27.581 1.00 28.51 190 HIS A CA 1
ATOM 1425 C C . HIS A 1 189 ? -64.836 30.229 26.176 1.00 29.22 190 HIS A C 1
ATOM 1426 O O . HIS A 1 189 ? -64.229 30.889 25.342 1.00 32.47 190 HIS A O 1
ATOM 1433 N N . PRO A 1 190 ? -65.961 29.542 25.884 1.00 29.36 191 PRO A N 1
ATOM 1434 C CA . PRO A 1 190 ? -66.400 29.403 24.494 1.00 26.85 191 PRO A CA 1
ATOM 1435 C C . PRO A 1 190 ? -67.119 30.623 23.953 1.00 25.97 191 PRO A C 1
ATOM 1436 O O . PRO A 1 190 ? -67.118 30.837 22.735 1.00 26.99 191 PRO A O 1
ATOM 1440 N N . LEU A 1 191 ? -67.727 31.414 24.837 1.00 25.40 192 LEU A N 1
ATOM 1441 C CA . LEU A 1 191 ? -68.679 32.440 24.415 1.00 24.87 192 LEU A CA 1
ATOM 1442 C C . LEU A 1 191 ? -68.065 33.497 23.509 1.00 26.21 192 LEU A C 1
ATOM 1443 O O . LEU A 1 191 ? -66.884 33.857 23.660 1.00 27.96 192 LEU A O 1
ATOM 1448 N N . GLY A 1 192 ? -68.862 33.963 22.551 1.00 25.56 193 GLY A N 1
ATOM 1449 C CA . GLY A 1 192 ? -68.415 34.951 21.588 1.00 25.52 193 GLY A CA 1
ATOM 1450 C C . GLY A 1 192 ? -68.131 34.375 20.217 1.00 27.10 193 GLY A C 1
ATOM 1451 O O . GLY A 1 192 ? -68.362 33.183 19.954 1.00 26.80 193 GLY A O 1
ATOM 1452 N N . ILE A 1 193 ? -67.598 35.239 19.359 1.00 27.00 194 ILE A N 1
ATOM 1453 C CA . ILE A 1 193 ? -67.310 34.928 17.976 1.00 25.79 194 ILE A CA 1
ATOM 1454 C C . ILE A 1 193 ? -65.824 34.697 17.767 1.00 26.43 194 ILE A C 1
ATOM 1455 O O . ILE A 1 193 ? -65.012 35.601 17.993 1.00 27.50 194 ILE A O 1
ATOM 1460 N N . SER A 1 194 ? -65.472 33.484 17.338 1.00 25.63 195 SER A N 1
ATOM 1461 C CA . SER A 1 194 ? -64.078 33.118 17.137 1.00 25.86 195 SER A CA 1
ATOM 1462 C C . SER A 1 194 ? -63.853 32.648 15.720 1.00 25.73 195 SER A C 1
ATOM 1463 O O . SER A 1 194 ? -64.800 32.255 15.044 1.00 25.79 195 SER A O 1
ATOM 1466 N N . TRP A 1 195 ? -62.600 32.729 15.274 1.00 24.90 196 TRP A N 1
ATOM 1467 C CA . TRP A 1 195 ? -62.168 32.107 14.040 1.00 25.55 196 TRP A CA 1
ATOM 1468 C C . TRP A 1 195 ? -62.190 30.592 14.216 1.00 26.65 196 TRP A C 1
ATOM 1469 O O . TRP A 1 195 ? -61.690 30.083 15.229 1.00 23.50 196 TRP A O 1
ATOM 1480 N N . SER A 1 196 ? -62.752 29.882 13.232 1.00 25.18 197 SER A N 1
ATOM 1481 C CA . SER A 1 196 ? -62.672 28.401 13.170 1.00 24.77 197 SER A CA 1
ATOM 1482 C C . SER A 1 196 ? -61.231 27.927 13.138 1.00 23.76 197 SER A C 1
ATOM 1483 O O . SER A 1 196 ? -60.394 28.513 12.443 1.00 24.29 197 SER A O 1
ATOM 1486 N N . ILE A 1 197 ? -60.952 26.864 13.878 1.00 23.37 198 ILE A N 1
ATOM 1487 C CA . ILE A 1 197 ? -59.707 26.111 13.743 1.00 24.12 198 ILE A CA 1
ATOM 1488 C C . ILE A 1 197 ? -60.139 24.700 13.298 1.00 24.51 198 ILE A C 1
ATOM 1489 O O . ILE A 1 197 ? -61.165 24.193 13.753 1.00 24.16 198 ILE A O 1
ATOM 1494 N N . ALA A 1 198 ? -59.369 24.083 12.405 1.00 24.23 199 ALA A N 1
ATOM 1495 C CA . ALA A 1 198 ? -59.766 22.825 11.794 1.00 23.61 199 ALA A CA 1
ATOM 1496 C C . ALA A 1 198 ? -58.621 21.852 11.643 1.00 25.14 199 ALA A C 1
ATOM 1497 O O . ALA A 1 198 ? -57.464 22.261 11.431 1.00 26.26 199 ALA A O 1
ATOM 1499 N N . SER A 1 199 ? -58.959 20.564 11.723 1.00 23.94 200 SER A N 1
ATOM 1500 C CA . SER A 1 199 ? -57.996 19.474 11.533 1.00 24.85 200 SER A CA 1
ATOM 1501 C C . SER A 1 199 ? -57.671 19.310 10.037 1.00 25.59 200 SER A C 1
ATOM 1502 O O . SER A 1 199 ? -58.099 18.342 9.380 1.00 25.30 200 SER A O 1
ATOM 1505 N N . VAL A 1 200 ? -56.927 20.303 9.530 1.00 26.22 201 VAL A N 1
ATOM 1506 C CA . VAL A 1 200 ? -56.472 20.406 8.143 1.00 25.88 201 VAL A CA 1
ATOM 1507 C C . VAL A 1 200 ? -54.978 20.763 8.173 1.00 26.90 201 VAL A C 1
ATOM 1508 O O . VAL A 1 200 ? -54.551 21.656 8.913 1.00 26.66 201 VAL A O 1
ATOM 1512 N N . GLY A 1 201 ? -54.191 20.045 7.384 1.00 26.79 202 GLY A N 1
ATOM 1513 C CA . GLY A 1 201 ? -52.751 20.303 7.268 1.00 26.77 202 GLY A CA 1
ATOM 1514 C C . GLY A 1 201 ? -52.374 20.203 5.810 1.00 28.71 202 GLY A C 1
ATOM 1515 O O . GLY A 1 201 ? -52.887 19.329 5.079 1.00 26.13 202 GLY A O 1
ATOM 1516 N N . ASN A 1 202 ? -51.512 21.121 5.365 1.00 30.05 203 ASN A N 1
ATOM 1517 C CA . ASN A 1 202 ? -51.113 21.176 3.957 1.00 31.59 203 ASN A CA 1
ATOM 1518 C C . ASN A 1 202 ? -52.371 21.082 3.038 1.00 29.47 203 ASN A C 1
ATOM 1519 O O . ASN A 1 202 ? -52.422 20.300 2.083 1.00 28.36 203 ASN A O 1
ATOM 1524 N N . GLY A 1 203 ? -53.401 21.855 3.382 1.00 26.83 204 GLY A N 1
ATOM 1525 C CA . GLY A 1 203 ? -54.636 21.900 2.602 1.00 27.13 204 GLY A CA 1
ATOM 1526 C C . GLY A 1 203 ? -55.452 20.607 2.495 1.00 27.75 204 GLY A C 1
ATOM 1527 O O . GLY A 1 203 ? -56.357 20.510 1.655 1.00 26.11 204 GLY A O 1
ATOM 1528 N N . GLN A 1 204 ? -55.147 19.617 3.328 1.00 27.40 205 GLN A N 1
ATOM 1529 C CA . GLN A 1 204 ? -55.974 18.425 3.363 1.00 28.47 205 GLN A CA 1
ATOM 1530 C C . GLN A 1 204 ? -56.363 17.929 4.748 1.00 26.46 205 GLN A C 1
ATOM 1531 O O . GLN A 1 204 ? -55.710 18.289 5.736 1.00 25.49 205 GLN A O 1
ATOM 1537 N N . ARG A 1 205 ? -57.427 17.114 4.798 1.00 23.05 206 ARG A N 1
ATOM 1538 C CA . ARG A 1 205 ? -57.929 16.546 6.046 1.00 23.40 206 ARG A CA 1
ATOM 1539 C C . ARG A 1 205 ? -56.820 15.880 6.851 1.00 23.23 206 ARG A C 1
ATOM 1540 O O . ARG A 1 205 ? -56.016 15.105 6.306 1.00 23.87 206 ARG A O 1
ATOM 1548 N N . SER A 1 206 ? -56.777 16.207 8.138 1.00 22.06 207 SER A N 1
ATOM 1549 C CA . SER A 1 206 ? -55.984 15.446 9.097 1.00 22.10 207 SER A CA 1
ATOM 1550 C C . SER A 1 206 ? -56.991 14.687 9.962 1.00 21.71 207 SER A C 1
ATOM 1551 O O . SER A 1 206 ? -57.724 15.285 10.769 1.00 21.97 207 SER A O 1
ATOM 1554 N N . SER A 1 207 ? -57.068 13.373 9.741 1.00 21.56 208 SER A N 1
ATOM 1555 C CA . SER A 1 207 ? -58.063 12.498 10.403 1.00 20.95 208 SER A CA 1
ATOM 1556 C C . SER A 1 207 ? -57.323 11.632 11.404 1.00 21.20 208 SER A C 1
ATOM 1557 O O . SER A 1 207 ? -56.081 11.666 11.444 1.00 20.96 208 SER A O 1
ATOM 1560 N N . SER A 1 208 ? -58.052 10.817 12.169 1.00 21.49 209 SER A N 1
ATOM 1561 C CA . SER A 1 208 ? -57.376 9.912 13.112 1.00 22.07 209 SER A CA 1
ATOM 1562 C C . SER A 1 208 ? -56.564 8.818 12.403 1.00 22.44 209 SER A C 1
ATOM 1563 O O . SER A 1 208 ? -55.545 8.372 12.935 1.00 22.45 209 SER A O 1
ATOM 1566 N N . SER A 1 209 ? -56.991 8.396 11.209 1.00 23.62 210 SER A N 1
ATOM 1567 C CA . SER A 1 209 ? -56.175 7.444 10.429 1.00 25.30 210 SER A CA 1
ATOM 1568 C C . SER A 1 209 ? -54.909 8.068 9.843 1.00 25.30 210 SER A C 1
ATOM 1569 O O . SER A 1 209 ? -53.848 7.446 9.948 1.00 24.20 210 SER A O 1
ATOM 1572 N N . THR A 1 210 ? -55.018 9.258 9.223 1.00 25.22 211 THR A N 1
ATOM 1573 C CA . THR A 1 210 ? -53.828 9.938 8.689 1.00 25.48 211 THR A CA 1
ATOM 1574 C C . THR A 1 210 ? -52.863 10.320 9.816 1.00 27.16 211 THR A C 1
ATOM 1575 O O . THR A 1 210 ? -51.653 10.153 9.665 1.00 27.46 211 THR A O 1
ATOM 1579 N N . ALA A 1 211 ? -53.402 10.796 10.944 1.00 26.49 212 ALA A N 1
ATOM 1580 C CA . ALA A 1 211 ? -52.562 11.262 12.045 1.00 26.75 212 ALA A CA 1
ATOM 1581 C C . ALA A 1 211 ? -51.958 10.143 12.895 1.00 27.26 212 ALA A C 1
ATOM 1582 O O . ALA A 1 211 ? -50.815 10.264 13.327 1.00 28.46 212 ALA A O 1
ATOM 1584 N N . TYR A 1 212 ? -52.716 9.076 13.155 1.00 26.49 213 TYR A N 1
ATOM 1585 C CA . TYR A 1 212 ? -52.252 8.002 14.062 1.00 26.66 213 TYR A CA 1
ATOM 1586 C C . TYR A 1 212 ? -51.908 6.676 13.375 1.00 26.87 213 TYR A C 1
ATOM 1587 O O . TYR A 1 212 ? -50.839 6.140 13.603 1.00 28.13 213 TYR A O 1
ATOM 1596 N N . LEU A 1 213 ? -52.819 6.144 12.554 1.00 29.08 214 LEU A N 1
ATOM 1597 C CA . LEU A 1 213 ? -52.629 4.827 11.917 1.00 30.27 214 LEU A CA 1
ATOM 1598 C C . LEU A 1 213 ? -51.559 4.785 10.841 1.00 33.23 214 LEU A C 1
ATOM 1599 O O . LEU A 1 213 ? -50.693 3.913 10.886 1.00 36.77 214 LEU A O 1
ATOM 1604 N N . ARG A 1 214 ? -51.614 5.697 9.870 1.00 35.02 215 ARG A N 1
ATOM 1605 C CA . ARG A 1 214 ? -50.596 5.728 8.800 1.00 38.07 215 ARG A CA 1
ATOM 1606 C C . ARG A 1 214 ? -49.125 5.798 9.258 1.00 39.37 215 ARG A C 1
ATOM 1607 O O . ARG A 1 214 ? -48.333 4.987 8.792 1.00 41.37 215 ARG A O 1
ATOM 1615 N N . PRO A 1 215 ? -48.757 6.737 10.174 1.00 39.89 216 PRO A N 1
ATOM 1616 C CA . PRO A 1 215 ? -47.353 6.760 10.637 1.00 39.18 216 PRO A CA 1
ATOM 1617 C C . PRO A 1 215 ? -46.924 5.489 11.377 1.00 40.52 216 PRO A C 1
ATOM 1618 O O . PRO A 1 215 ? -45.734 5.200 11.451 1.00 41.06 216 PRO A O 1
ATOM 1622 N N . ALA A 1 216 ? -47.901 4.742 11.886 1.00 39.26 217 ALA A N 1
ATOM 1623 C CA . ALA A 1 216 ? -47.674 3.539 12.663 1.00 41.11 217 ALA A CA 1
ATOM 1624 C C . ALA A 1 216 ? -47.833 2.260 11.819 1.00 44.47 217 ALA A C 1
ATOM 1625 O O . ALA A 1 216 ? -47.865 1.154 12.369 1.00 43.64 217 ALA A O 1
ATOM 1627 N N . GLN A 1 217 ? -47.924 2.404 10.494 1.00 49.15 218 GLN A N 1
ATOM 1628 C CA . GLN A 1 217 ? -48.286 1.255 9.642 1.00 53.22 218 GLN A CA 1
ATOM 1629 C C . GLN A 1 217 ? -47.183 0.202 9.529 1.00 49.36 218 GLN A C 1
ATOM 1630 O O . GLN A 1 217 ? -47.474 -0.980 9.412 1.00 47.74 218 GLN A O 1
ATOM 1636 N N . SER A 1 218 ? -45.929 0.630 9.604 1.00 46.29 219 SER A N 1
ATOM 1637 C CA . SER A 1 218 ? -44.832 -0.317 9.544 1.00 48.17 219 SER A CA 1
ATOM 1638 C C . SER A 1 218 ? -44.497 -0.980 10.903 1.00 44.66 219 SER A C 1
ATOM 1639 O O . SER A 1 218 ? -43.527 -1.719 10.998 1.00 46.80 219 SER A O 1
ATOM 1642 N N . ARG A 1 219 ? -45.300 -0.747 11.941 1.00 41.23 220 ARG A N 1
ATOM 1643 C CA . ARG A 1 219 ? -45.095 -1.447 13.218 1.00 39.46 220 ARG A CA 1
ATOM 1644 C C . ARG A 1 219 ? -45.543 -2.921 13.161 1.00 38.68 220 ARG A C 1
ATOM 1645 O O . ARG A 1 219 ? -46.715 -3.186 12.906 1.00 38.94 220 ARG A O 1
ATOM 1653 N N . PRO A 1 220 ? -44.622 -3.880 13.436 1.00 38.60 221 PRO A N 1
ATOM 1654 C CA . PRO A 1 220 ? -45.012 -5.312 13.435 1.00 36.34 221 PRO A CA 1
ATOM 1655 C C . PRO A 1 220 ? -46.025 -5.699 14.538 1.00 36.28 221 PRO A C 1
ATOM 1656 O O . PRO A 1 220 ? -46.733 -6.696 14.399 1.00 34.89 221 PRO A O 1
ATOM 1660 N N . ASN A 1 221 ? -46.106 -4.915 15.614 1.00 36.38 222 ASN A N 1
ATOM 1661 C CA . ASN A 1 221 ? -47.060 -5.194 16.711 1.00 33.99 222 ASN A CA 1
ATOM 1662 C C . ASN A 1 221 ? -48.446 -4.551 16.534 1.00 33.66 222 ASN A C 1
ATOM 1663 O O . ASN A 1 221 ? -49.287 -4.613 17.438 1.00 33.85 222 ASN A O 1
ATOM 1668 N N . LEU A 1 222 ? -48.693 -3.943 15.373 1.00 34.06 223 LEU A N 1
ATOM 1669 C CA . LEU A 1 222 ? -50.025 -3.406 15.062 1.00 34.47 223 LEU A CA 1
ATOM 1670 C C . LEU A 1 222 ? -50.620 -4.075 13.822 1.00 33.37 223 LEU A C 1
ATOM 1671 O O . LEU A 1 222 ? -49.989 -4.105 12.779 1.00 31.87 223 LEU A O 1
ATOM 1676 N N . SER A 1 223 ? -51.826 -4.619 13.944 1.00 34.68 224 SER A N 1
ATOM 1677 C CA . SER A 1 223 ? -52.570 -5.092 12.761 1.00 35.68 224 SER A CA 1
ATOM 1678 C C . SER A 1 223 ? -53.888 -4.391 12.654 1.00 32.83 224 SER A C 1
ATOM 1679 O O . SER A 1 223 ? -54.605 -4.240 13.652 1.00 32.61 224 SER A O 1
ATOM 1682 N N . VAL A 1 224 ? -54.211 -3.989 11.432 1.00 32.40 225 VAL A N 1
ATOM 1683 C CA . VAL A 1 224 ? -55.473 -3.346 11.137 1.00 33.12 225 VAL A CA 1
ATOM 1684 C C . VAL A 1 224 ? -56.222 -4.173 10.099 1.00 34.81 225 VAL A C 1
ATOM 1685 O O . VAL A 1 224 ? -55.689 -4.446 9.018 1.00 33.17 225 VAL A O 1
ATOM 1689 N N . LEU A 1 225 ? -57.444 -4.583 10.433 1.00 34.23 226 LEU A N 1
ATOM 1690 C CA . LEU A 1 225 ? -58.286 -5.277 9.462 1.00 34.40 226 LEU A CA 1
ATOM 1691 C C . LEU A 1 225 ? -59.515 -4.463 9.125 1.00 32.31 226 LEU A C 1
ATOM 1692 O O . LEU A 1 225 ? -60.278 -4.082 10.020 1.00 33.19 226 LEU A O 1
ATOM 1697 N N . ILE A 1 226 ? -59.699 -4.228 7.831 1.00 29.03 227 ILE A N 1
ATOM 1698 C CA . ILE A 1 226 ? -60.897 -3.594 7.300 1.00 27.52 227 ILE A CA 1
ATOM 1699 C C . ILE A 1 226 ? -61.905 -4.656 6.876 1.00 27.90 227 ILE A C 1
ATOM 1700 O O . ILE A 1 226 ? -61.604 -5.852 6.919 1.00 27.31 227 ILE A O 1
ATOM 1705 N N . ASN A 1 227 ? -63.114 -4.224 6.519 1.00 26.47 228 ASN A N 1
ATOM 1706 C CA . ASN A 1 227 ? -64.205 -5.138 6.168 1.00 26.95 228 ASN A CA 1
ATOM 1707 C C . ASN A 1 227 ? -64.355 -6.221 7.248 1.00 27.65 228 ASN A C 1
ATOM 1708 O O . ASN A 1 227 ? -64.497 -7.407 6.940 1.00 26.81 228 ASN A O 1
ATOM 1713 N N . ALA A 1 228 ? -64.296 -5.803 8.514 1.00 26.53 229 ALA A N 1
ATOM 1714 C CA . ALA A 1 228 ? -64.398 -6.718 9.653 1.00 24.71 229 ALA A CA 1
ATOM 1715 C C . ALA A 1 228 ? -65.345 -6.131 10.693 1.00 25.79 229 ALA A C 1
ATOM 1716 O O . ALA A 1 228 ? -64.928 -5.366 11.582 1.00 25.67 229 ALA A O 1
ATOM 1718 N N . GLN A 1 229 ? -66.632 -6.439 10.550 1.00 25.77 230 GLN A N 1
ATOM 1719 C CA . GLN A 1 229 ? -67.628 -5.978 11.491 1.00 26.75 230 GLN A CA 1
ATOM 1720 C C . GLN A 1 229 ? -67.758 -6.941 12.678 1.00 27.14 230 GLN A C 1
ATOM 1721 O O . GLN A 1 229 ? -68.126 -8.093 12.482 1.00 28.43 230 GLN A O 1
ATOM 1727 N N . VAL A 1 230 ? -67.477 -6.451 13.893 1.00 26.98 231 VAL A N 1
ATOM 1728 C CA . VAL A 1 230 ? -67.666 -7.220 15.131 1.00 27.00 231 VAL A CA 1
ATOM 1729 C C . VAL A 1 230 ? -69.157 -7.397 15.400 1.00 27.99 231 VAL A C 1
ATOM 1730 O O . VAL A 1 230 ? -69.925 -6.419 15.506 1.00 28.40 231 VAL A O 1
ATOM 1734 N N . THR A 1 231 ? -69.575 -8.658 15.465 1.00 27.62 232 THR A N 1
ATOM 1735 C CA . THR A 1 231 ? -71.004 -8.963 15.562 1.00 28.55 232 THR A CA 1
ATOM 1736 C C . THR A 1 231 ? -71.427 -9.387 16.968 1.00 27.75 232 THR A C 1
ATOM 1737 O O . THR A 1 231 ? -72.611 -9.342 17.295 1.00 27.74 232 THR A O 1
ATOM 1741 N N . LYS A 1 232 ? -70.465 -9.791 17.786 1.00 27.41 233 LYS A N 1
ATOM 1742 C CA . LYS A 1 232 ? -70.751 -10.211 19.146 1.00 32.24 233 LYS A CA 1
ATOM 1743 C C . LYS A 1 232 ? -69.495 -10.078 19.989 1.00 31.02 233 LYS A C 1
ATOM 1744 O O . LYS A 1 232 ? -68.397 -10.407 19.534 1.00 31.69 233 LYS A O 1
ATOM 1750 N N . LEU A 1 233 ? -69.670 -9.547 21.199 1.00 32.58 234 LEU A N 1
ATOM 1751 C CA . LEU A 1 233 ? -68.662 -9.665 22.268 1.00 32.76 234 LEU A CA 1
ATOM 1752 C C . LEU A 1 233 ? -68.983 -10.954 23.054 1.00 33.86 234 LEU A C 1
ATOM 1753 O O . LEU A 1 233 ? -70.145 -11.182 23.449 1.00 30.79 234 LEU A O 1
ATOM 1758 N N . VAL A 1 234 ? -67.963 -11.790 23.248 1.00 33.74 235 VAL A N 1
ATOM 1759 C CA . VAL A 1 234 ? -68.148 -13.161 23.719 1.00 36.48 235 VAL A CA 1
ATOM 1760 C C . VAL A 1 234 ? -67.712 -13.259 25.178 1.00 38.54 235 VAL A C 1
ATOM 1761 O O . VAL A 1 234 ? -66.560 -12.966 25.514 1.00 37.77 235 VAL A O 1
ATOM 1765 N N . ASN A 1 235 ? -68.656 -13.677 26.023 1.00 39.88 236 ASN A N 1
ATOM 1766 C CA . ASN A 1 235 ? -68.407 -13.998 27.429 1.00 42.32 236 ASN A CA 1
ATOM 1767 C C . ASN A 1 235 ? -67.457 -15.210 27.514 1.00 42.74 236 ASN A C 1
ATOM 1768 O O . ASN A 1 235 ? -67.840 -16.346 27.274 1.00 45.15 236 ASN A O 1
ATOM 1773 N N . SER A 1 236 ? -66.209 -14.917 27.840 1.00 48.41 237 SER A N 1
ATOM 1774 C CA . SER A 1 236 ? -65.085 -15.846 27.745 1.00 52.31 237 SER A CA 1
ATOM 1775 C C . SER A 1 236 ? -64.625 -16.388 29.111 1.00 51.26 237 SER A C 1
ATOM 1776 O O . SER A 1 236 ? -63.470 -16.766 29.271 1.00 50.07 237 SER A O 1
ATOM 1779 N N . GLY A 1 237 ? -65.526 -16.419 30.089 1.00 57.37 238 GLY A N 1
ATOM 1780 C CA . GLY A 1 237 ? -65.222 -16.981 31.412 1.00 61.97 238 GLY A CA 1
ATOM 1781 C C . GLY A 1 237 ? -65.571 -16.071 32.576 1.00 65.22 238 GLY A C 1
ATOM 1782 O O . GLY A 1 237 ? -66.494 -15.248 32.478 1.00 63.33 238 GLY A O 1
ATOM 1783 N N . THR A 1 238 ? -64.833 -16.240 33.677 1.00 68.80 239 THR A N 1
ATOM 1784 C CA . THR A 1 238 ? -65.012 -15.471 34.920 1.00 72.79 239 THR A CA 1
ATOM 1785 C C . THR A 1 238 ? -63.641 -15.167 35.532 1.00 78.46 239 THR A C 1
ATOM 1786 O O . THR A 1 238 ? -63.026 -16.037 36.150 1.00 80.86 239 THR A O 1
ATOM 1790 N N . THR A 1 239 ? -63.155 -13.943 35.316 1.00 86.45 240 THR A N 1
ATOM 1791 C CA . THR A 1 239 ? -61.998 -13.402 36.057 1.00 90.10 240 THR A CA 1
ATOM 1792 C C . THR A 1 239 ? -62.492 -12.285 36.982 1.00 92.91 240 THR A C 1
ATOM 1793 O O . THR A 1 239 ? -63.397 -11.518 36.610 1.00 92.12 240 THR A O 1
ATOM 1797 N N . ASN A 1 240 ? -61.908 -12.227 38.186 1.00 94.01 241 ASN A N 1
ATOM 1798 C CA . ASN A 1 240 ? -62.277 -11.277 39.264 1.00 91.60 241 ASN A CA 1
ATOM 1799 C C . ASN A 1 240 ? -63.743 -11.419 39.751 1.00 88.30 241 ASN A C 1
ATOM 1800 O O . ASN A 1 240 ? -64.357 -10.432 40.189 1.00 82.56 241 ASN A O 1
ATOM 1805 N N . GLY A 1 241 ? -64.285 -12.642 39.670 1.00 81.55 242 GLY A N 1
ATOM 1806 C CA . GLY A 1 241 ? -65.680 -12.936 40.045 1.00 76.54 242 GLY A CA 1
ATOM 1807 C C . GLY A 1 241 ? -66.774 -12.341 39.150 1.00 74.14 242 GLY A C 1
ATOM 1808 O O . GLY A 1 241 ? -67.964 -12.512 39.437 1.00 77.74 242 GLY A O 1
ATOM 1809 N N . LEU A 1 242 ? -66.377 -11.652 38.072 1.00 60.86 243 LEU A N 1
ATOM 1810 C CA . LEU A 1 242 ? -67.310 -11.024 37.107 1.00 51.07 243 LEU A CA 1
ATOM 1811 C C . LEU A 1 242 ? -67.251 -11.733 35.749 1.00 42.87 243 LEU A C 1
ATOM 1812 O O . LEU A 1 242 ? -66.209 -12.323 35.421 1.00 41.52 243 LEU A O 1
ATOM 1817 N N . PRO A 1 243 ? -68.348 -11.685 34.952 1.00 38.43 244 PRO A N 1
ATOM 1818 C CA . PRO A 1 243 ? -68.251 -12.215 33.577 1.00 39.14 244 PRO A CA 1
ATOM 1819 C C . PRO A 1 243 ? -67.171 -11.495 32.751 1.00 39.57 244 PRO A C 1
ATOM 1820 O O . PRO A 1 243 ? -67.149 -10.265 32.733 1.00 42.60 244 PRO A O 1
ATOM 1824 N N . ALA A 1 244 ? -66.263 -12.262 32.138 1.00 37.35 245 ALA A N 1
ATOM 1825 C CA . ALA A 1 244 ? -65.165 -11.738 31.307 1.00 37.15 245 ALA A CA 1
ATOM 1826 C C . ALA A 1 244 ? -65.562 -11.679 29.812 1.00 40.49 245 ALA A C 1
ATOM 1827 O O . ALA A 1 244 ? -66.216 -12.599 29.306 1.00 39.45 245 ALA A O 1
ATOM 1829 N N . PHE A 1 245 ? -65.170 -10.599 29.122 1.00 38.01 246 PHE A N 1
ATOM 1830 C CA . PHE A 1 245 ? -65.467 -10.416 27.694 1.00 35.26 246 PHE A CA 1
ATOM 1831 C C . PHE A 1 245 ? -64.207 -10.050 26.909 1.00 36.35 246 PHE A C 1
ATOM 1832 O O . PHE A 1 245 ? -64.018 -8.891 26.505 1.00 40.07 246 PHE A O 1
ATOM 1840 N N . ARG A 1 246 ? -63.345 -11.041 26.705 1.00 35.20 247 ARG A N 1
ATOM 1841 C CA . ARG A 1 246 ? -62.045 -10.856 26.043 1.00 34.68 247 ARG A CA 1
ATOM 1842 C C . ARG A 1 246 ? -61.981 -11.460 24.635 1.00 32.89 247 ARG A C 1
ATOM 1843 O O . ARG A 1 246 ? -60.915 -11.479 24.028 1.00 32.99 247 ARG A O 1
ATOM 1851 N N . CYS A 1 247 ? -63.115 -11.954 24.136 1.00 33.03 248 CYS A N 1
ATOM 1852 C CA . CYS A 1 247 ? -63.192 -12.571 22.809 1.00 34.77 248 CYS A CA 1
ATOM 1853 C C . CYS A 1 247 ? -64.255 -11.876 21.989 1.00 32.62 248 CYS A C 1
ATOM 1854 O O . CYS A 1 247 ? -65.274 -11.427 22.531 1.00 29.89 248 CYS A O 1
ATOM 1857 N N . VAL A 1 248 ? -64.004 -11.774 20.687 1.00 30.34 249 VAL A N 1
ATOM 1858 C CA . VAL A 1 248 ? -64.994 -11.217 19.783 1.00 29.68 249 VAL A CA 1
ATOM 1859 C C . VAL A 1 248 ? -65.221 -12.126 18.569 1.00 29.77 249 VAL A C 1
ATOM 1860 O O . VAL A 1 248 ? -64.347 -12.904 18.169 1.00 29.38 249 VAL A O 1
ATOM 1864 N N . GLU A 1 249 ? -66.411 -11.999 18.002 1.00 29.71 250 GLU A N 1
ATOM 1865 C CA . GLU A 1 249 ? -66.736 -12.580 16.724 1.00 30.78 250 GLU A CA 1
ATOM 1866 C C . GLU A 1 249 ? -66.931 -11.442 15.728 1.00 31.85 250 GLU A C 1
ATOM 1867 O O . GLU A 1 249 ? -67.583 -10.422 16.044 1.00 30.82 250 GLU A O 1
ATOM 1873 N N . TYR A 1 250 ? -66.322 -11.603 14.551 1.00 30.66 251 TYR A N 1
ATOM 1874 C CA . TYR A 1 250 ? -66.484 -10.650 13.458 1.00 31.06 251 TYR A CA 1
ATOM 1875 C C . TYR A 1 250 ? -66.700 -11.314 12.111 1.00 30.79 251 TYR A C 1
ATOM 1876 O O . TYR A 1 250 ? -66.301 -12.455 11.904 1.00 32.77 251 TYR A O 1
ATOM 1885 N N . ALA A 1 251 ? -67.314 -10.572 11.197 1.00 29.85 252 ALA A N 1
ATOM 1886 C CA . ALA A 1 251 ? -67.595 -11.058 9.854 1.00 29.85 252 ALA A CA 1
ATOM 1887 C C . ALA A 1 251 ? -67.436 -9.912 8.875 1.00 29.94 252 ALA A C 1
ATOM 1888 O O . ALA A 1 251 ? -67.546 -8.738 9.252 1.00 28.40 252 ALA A O 1
ATOM 1890 N N . GLU A 1 252 ? -67.207 -10.261 7.617 1.00 29.51 253 GLU A N 1
ATOM 1891 C CA . GLU A 1 252 ? -67.110 -9.309 6.508 1.00 30.28 253 GLU A CA 1
ATOM 1892 C C . GLU A 1 252 ? -68.430 -8.613 6.159 1.00 29.12 253 GLU A C 1
ATOM 1893 O O . GLU A 1 252 ? -68.448 -7.444 5.740 1.00 28.81 253 GLU A O 1
ATOM 1899 N N . GLN A 1 253 ? -69.532 -9.347 6.279 1.00 28.32 254 GLN A N 1
ATOM 1900 C CA . GLN A 1 253 ? -70.851 -8.879 5.848 1.00 30.76 254 GLN A CA 1
ATOM 1901 C C . GLN A 1 253 ? -71.898 -9.875 6.323 1.00 31.28 254 GLN A C 1
ATOM 1902 O O . GLN A 1 253 ? -71.546 -10.967 6.790 1.00 30.10 254 GLN A O 1
ATOM 1908 N N . GLU A 1 254 ? -73.175 -9.511 6.179 1.00 31.40 255 GLU A N 1
ATOM 1909 C CA . GLU A 1 254 ? -74.274 -10.391 6.560 1.00 33.80 255 GLU A CA 1
ATOM 1910 C C . GLU A 1 254 ? -74.173 -11.740 5.837 1.00 34.76 255 GLU A C 1
ATOM 1911 O O . GLU A 1 254 ? -73.940 -11.776 4.624 1.00 33.82 255 GLU A O 1
ATOM 1917 N N . GLY A 1 255 ? -74.356 -12.822 6.596 1.00 35.68 256 GLY A N 1
ATOM 1918 C CA . GLY A 1 255 ? -74.372 -14.188 6.060 1.00 36.58 256 GLY A CA 1
ATOM 1919 C C . GLY A 1 255 ? -73.001 -14.829 5.918 1.00 37.62 256 GLY A C 1
ATOM 1920 O O . GLY A 1 255 ? -72.905 -16.024 5.682 1.00 37.53 256 GLY A O 1
ATOM 1921 N N . ALA A 1 256 ? -71.939 -14.036 6.059 1.00 34.38 257 ALA A N 1
ATOM 1922 C CA . ALA A 1 256 ? -70.596 -14.547 5.973 1.00 32.69 257 ALA A CA 1
ATOM 1923 C C . ALA A 1 256 ? -70.229 -15.295 7.268 1.00 34.84 257 ALA A C 1
ATOM 1924 O O . ALA A 1 256 ? -70.836 -15.060 8.315 1.00 35.81 257 ALA A O 1
ATOM 1926 N N . PRO A 1 257 ? -69.257 -16.234 7.203 1.00 36.00 258 PRO A N 1
ATOM 1927 C CA . PRO A 1 257 ? -68.863 -16.947 8.423 1.00 34.83 258 PRO A CA 1
ATOM 1928 C C . PRO A 1 257 ? -68.155 -16.010 9.401 1.00 34.41 258 PRO A C 1
ATOM 1929 O O . PRO A 1 257 ? -67.477 -15.053 8.975 1.00 36.05 258 PRO A O 1
ATOM 1933 N N . THR A 1 258 ? -68.310 -16.288 10.689 1.00 31.80 259 THR A N 1
ATOM 1934 C CA . THR A 1 258 ? -67.733 -15.456 11.722 1.00 35.41 259 THR A CA 1
ATOM 1935 C C . THR A 1 258 ? -66.373 -16.010 12.135 1.00 33.66 259 THR A C 1
ATOM 1936 O O . THR A 1 258 ? -66.227 -17.209 12.322 1.00 32.71 259 THR A O 1
ATOM 1940 N N . THR A 1 259 ? -65.380 -15.127 12.236 1.00 34.52 260 THR A N 1
ATOM 1941 C CA . THR A 1 259 ? -64.053 -15.444 12.781 1.00 34.60 260 THR A CA 1
ATOM 1942 C C . THR A 1 259 ? -64.079 -15.107 14.285 1.00 35.72 260 THR A C 1
ATOM 1943 O O . THR A 1 259 ? -64.722 -14.137 14.679 1.00 35.34 260 THR A O 1
ATOM 1947 N N . THR A 1 260 ? -63.388 -15.898 15.110 1.00 37.48 261 THR A N 1
ATOM 1948 C CA . THR A 1 260 ? -63.201 -15.602 16.546 1.00 38.28 261 THR A CA 1
ATOM 1949 C C . THR A 1 260 ? -61.759 -15.170 16.809 1.00 37.24 261 THR A C 1
ATOM 1950 O O . THR A 1 260 ? -60.821 -15.788 16.284 1.00 37.45 261 THR A O 1
ATOM 1954 N N . VAL A 1 261 ? -61.590 -14.083 17.573 1.00 35.55 262 VAL A N 1
ATOM 1955 C CA . VAL A 1 261 ? -60.277 -13.695 18.142 1.00 33.38 262 VAL A CA 1
ATOM 1956 C C . VAL A 1 261 ? -60.427 -13.269 19.587 1.00 33.11 262 VAL A C 1
ATOM 1957 O O . VAL A 1 261 ? -61.480 -12.739 19.996 1.00 33.63 262 VAL A O 1
ATOM 1961 N N . CYS A 1 262 ? -59.340 -13.432 20.329 1.00 34.04 263 CYS A N 1
ATOM 1962 C CA . CYS A 1 262 ? -59.314 -13.103 21.747 1.00 37.98 263 CYS A CA 1
ATOM 1963 C C . CYS A 1 262 ? -58.162 -12.147 22.039 1.00 36.48 263 CYS A C 1
ATOM 1964 O O . CYS A 1 262 ? -57.125 -12.188 21.370 1.00 37.39 263 CYS A O 1
ATOM 1967 N N . ALA A 1 263 ? -58.379 -11.260 23.005 1.00 34.50 264 ALA A N 1
ATOM 1968 C CA . ALA A 1 263 ? -57.312 -10.406 23.533 1.00 37.93 264 ALA A CA 1
ATOM 1969 C C . ALA A 1 263 ? -56.756 -11.034 24.812 1.00 37.10 264 ALA A C 1
ATOM 1970 O O . ALA A 1 263 ? -57.526 -11.509 25.654 1.00 39.71 264 ALA A O 1
ATOM 1972 N N . LYS A 1 264 ? -55.438 -11.033 24.964 1.00 38.31 265 LYS A N 1
ATOM 1973 C CA . LYS A 1 264 ? -54.840 -11.440 26.228 1.00 42.45 265 LYS A CA 1
ATOM 1974 C C . LYS A 1 264 ? -55.261 -10.489 27.378 1.00 43.63 265 LYS A C 1
ATOM 1975 O O . LYS A 1 264 ? -55.757 -10.951 28.413 1.00 42.53 265 LYS A O 1
ATOM 1981 N N . LYS A 1 265 ? -55.114 -9.172 27.168 1.00 44.69 266 LYS A N 1
ATOM 1982 C CA . LYS A 1 265 ? -55.444 -8.164 28.197 1.00 42.18 266 LYS A CA 1
ATOM 1983 C C . LYS A 1 265 ? -56.876 -7.612 28.146 1.00 38.30 266 LYS A C 1
ATOM 1984 O O . LYS A 1 265 ? -57.654 -7.883 29.060 1.00 37.50 266 LYS A O 1
ATOM 1990 N N . GLU A 1 266 ? -57.229 -6.816 27.128 1.00 35.74 267 GLU A N 1
ATOM 1991 C CA . GLU A 1 266 ? -58.572 -6.192 27.076 1.00 32.91 267 GLU A CA 1
ATOM 1992 C C . GLU A 1 266 ? -59.115 -6.050 25.663 1.00 30.68 267 GLU A C 1
ATOM 1993 O O . GLU A 1 266 ? -58.368 -5.919 24.699 1.00 29.74 267 GLU A O 1
ATOM 1999 N N . VAL A 1 267 ? -60.432 -6.072 25.559 1.00 29.33 268 VAL A N 1
ATOM 2000 C CA . VAL A 1 267 ? -61.117 -5.641 24.363 1.00 28.66 268 VAL A CA 1
ATOM 2001 C C . VAL A 1 267 ? -61.494 -4.179 24.593 1.00 30.44 268 VAL A C 1
ATOM 2002 O O . VAL A 1 267 ? -62.120 -3.844 25.612 1.00 29.53 268 VAL A O 1
ATOM 2006 N N . VAL A 1 268 ? -61.097 -3.318 23.653 1.00 29.60 269 VAL A N 1
ATOM 2007 C CA . VAL A 1 268 ? -61.433 -1.892 23.715 1.00 28.59 269 VAL A CA 1
ATOM 2008 C C . VAL A 1 268 ? -62.512 -1.585 22.683 1.00 28.83 269 VAL A C 1
ATOM 2009 O O . VAL A 1 268 ? -62.270 -1.745 21.488 1.00 29.57 269 VAL A O 1
ATOM 2013 N N . LEU A 1 269 ? -63.702 -1.192 23.152 1.00 28.62 270 LEU A N 1
ATOM 2014 C CA . LEU A 1 269 ? -64.781 -0.717 22.285 1.00 29.91 270 LEU A CA 1
ATOM 2015 C C . LEU A 1 269 ? -64.631 0.759 21.935 1.00 29.27 270 LEU A C 1
ATOM 2016 O O . LEU A 1 269 ? -64.694 1.630 22.818 1.00 28.77 270 LEU A O 1
ATOM 2021 N N . SER A 1 270 ? -64.471 1.017 20.641 1.00 26.30 271 SER A N 1
ATOM 2022 C CA . SER A 1 270 ? -64.389 2.363 20.099 1.00 23.80 271 SER A CA 1
ATOM 2023 C C . SER A 1 270 ? -65.314 2.469 18.919 1.00 23.76 271 SER A C 1
ATOM 2024 O O . SER A 1 270 ? -64.967 3.071 17.889 1.00 25.07 271 SER A O 1
ATOM 2027 N N . ALA A 1 271 ? -66.511 1.914 19.080 1.00 23.40 272 ALA A N 1
ATOM 2028 C CA . ALA A 1 271 ? -67.457 1.815 17.978 1.00 23.21 272 ALA A CA 1
ATOM 2029 C C . ALA A 1 271 ? -68.323 3.067 17.891 1.00 23.58 272 ALA A C 1
ATOM 2030 O O . ALA A 1 271 ? -69.152 3.219 16.969 1.00 22.63 272 ALA A O 1
ATOM 2032 N N . GLY A 1 272 ? -68.116 3.981 18.840 1.00 24.90 273 GLY A N 1
ATOM 2033 C CA . GLY A 1 272 ? -68.815 5.262 18.844 1.00 24.22 273 GLY A CA 1
ATOM 2034 C C . GLY A 1 272 ? -70.192 5.221 19.488 1.00 26.21 273 GLY A C 1
ATOM 2035 O O . GLY A 1 272 ? -70.692 4.158 19.865 1.00 29.08 273 GLY A O 1
ATOM 2036 N N . SER A 1 273 ? -70.819 6.382 19.584 1.00 25.28 274 SER A N 1
ATOM 2037 C CA . SER A 1 273 ? -72.035 6.579 20.365 1.00 27.01 274 SER A CA 1
ATOM 2038 C C . SER A 1 273 ? -73.250 5.798 19.885 1.00 28.24 274 SER A C 1
ATOM 2039 O O . SER A 1 273 ? -74.192 5.609 20.669 1.00 27.14 274 SER A O 1
ATOM 2042 N N . VAL A 1 274 ? -73.251 5.411 18.601 1.00 27.20 275 VAL A N 1
ATOM 2043 C CA . VAL A 1 274 ? -74.290 4.542 18.053 1.00 26.76 275 VAL A CA 1
ATOM 2044 C C . VAL A 1 274 ? -73.783 3.096 18.125 1.00 27.83 275 VAL A C 1
ATOM 2045 O O . VAL A 1 274 ? -74.482 2.243 18.659 1.00 28.55 275 VAL A O 1
ATOM 2049 N N . GLY A 1 275 ? -72.567 2.848 17.616 1.00 28.02 276 GLY A N 1
ATOM 2050 C CA . GLY A 1 275 ? -72.009 1.499 17.465 1.00 28.35 276 GLY A CA 1
ATOM 2051 C C . GLY A 1 275 ? -71.744 0.743 18.756 1.00 30.09 276 GLY A C 1
ATOM 2052 O O . GLY A 1 275 ? -71.883 -0.500 18.814 1.00 30.07 276 GLY A O 1
ATOM 2053 N N . THR A 1 276 ? -71.340 1.480 19.787 1.00 28.51 277 THR A N 1
ATOM 2054 C CA . THR A 1 276 ? -70.971 0.879 21.071 1.00 28.02 277 THR A CA 1
ATOM 2055 C C . THR A 1 276 ? -72.191 0.314 21.839 1.00 29.34 277 THR A C 1
ATOM 2056 O O . THR A 1 276 ? -72.195 -0.886 22.162 1.00 29.23 277 THR A O 1
ATOM 2060 N N . PRO A 1 277 ? -73.232 1.149 22.106 1.00 28.73 278 PRO A N 1
ATOM 2061 C CA . PRO A 1 277 ? -74.341 0.557 22.854 1.00 28.70 278 PRO A CA 1
ATOM 2062 C C . PRO A 1 277 ? -75.028 -0.612 22.106 1.00 29.39 278 PRO A C 1
ATOM 2063 O O . PRO A 1 277 ? -75.390 -1.604 22.744 1.00 29.10 278 PRO A O 1
ATOM 2067 N N . ILE A 1 278 ? -75.180 -0.510 20.781 1.00 27.47 279 ILE A N 1
ATOM 2068 C CA . ILE A 1 278 ? -75.865 -1.570 20.040 1.00 27.31 279 ILE A CA 1
ATOM 2069 C C . ILE A 1 278 ? -75.109 -2.896 20.079 1.00 28.23 279 ILE A C 1
ATOM 2070 O O . ILE A 1 278 ? -75.740 -3.942 20.204 1.00 30.40 279 ILE A O 1
ATOM 2075 N N . LEU A 1 279 ? -73.776 -2.842 20.040 1.00 26.96 280 LEU A N 1
ATOM 2076 C CA . LEU A 1 279 ? -72.968 -4.049 20.091 1.00 27.14 280 LEU A CA 1
ATOM 2077 C C . LEU A 1 279 ? -73.064 -4.693 21.483 1.00 30.62 280 LEU A C 1
ATOM 2078 O O . LEU A 1 279 ? -73.053 -5.929 21.609 1.00 31.19 280 LEU A O 1
ATOM 2083 N N . LEU A 1 280 ? -73.096 -3.844 22.512 1.00 30.77 281 LEU A N 1
ATOM 2084 C CA . LEU A 1 280 ? -73.288 -4.268 23.898 1.00 31.77 281 LEU A CA 1
ATOM 2085 C C . LEU A 1 280 ? -74.616 -5.035 24.042 1.00 30.60 281 LEU A C 1
ATOM 2086 O O . LEU A 1 280 ? -74.627 -6.145 24.556 1.00 28.72 281 LEU A O 1
ATOM 2091 N N . GLN A 1 281 ? -75.697 -4.431 23.546 1.00 30.00 282 GLN A N 1
ATOM 2092 C CA . GLN A 1 281 ? -77.047 -4.997 23.557 1.00 32.25 282 GLN A CA 1
ATOM 2093 C C . GLN A 1 281 ? -77.106 -6.342 22.793 1.00 35.27 282 GLN A C 1
ATOM 2094 O O . GLN A 1 281 ? -77.732 -7.301 23.275 1.00 33.46 282 GLN A O 1
ATOM 2100 N N . LEU A 1 282 ? -76.441 -6.398 21.629 1.00 32.31 283 LEU A N 1
ATOM 2101 C CA . LEU A 1 282 ? -76.296 -7.632 20.854 1.00 33.43 283 LEU A CA 1
ATOM 2102 C C . LEU A 1 282 ? -75.514 -8.701 21.601 1.00 33.27 283 LEU A C 1
ATOM 2103 O O . LEU A 1 282 ? -75.674 -9.866 21.321 1.00 33.43 283 LEU A O 1
ATOM 2108 N N . SER A 1 283 ? -74.672 -8.296 22.545 1.00 33.73 284 SER A N 1
ATOM 2109 C CA . SER A 1 283 ? -73.867 -9.239 23.316 1.00 31.68 284 SER A CA 1
ATOM 2110 C C . SER A 1 283 ? -74.508 -9.624 24.673 1.00 32.37 284 SER A C 1
ATOM 2111 O O . SER A 1 283 ? -73.891 -10.310 25.482 1.00 31.03 284 SER A O 1
ATOM 2114 N N . GLY A 1 284 ? -75.742 -9.180 24.917 1.00 32.27 285 GLY A N 1
ATOM 2115 C CA . GLY A 1 284 ? -76.383 -9.402 26.216 1.00 35.83 285 GLY A CA 1
ATOM 2116 C C . GLY A 1 284 ? -75.982 -8.466 27.371 1.00 38.66 285 GLY A C 1
ATOM 2117 O O . GLY A 1 284 ? -76.124 -8.836 28.544 1.00 42.30 285 GLY A O 1
ATOM 2118 N N . ILE A 1 285 ? -75.472 -7.269 27.056 1.00 35.25 286 ILE A N 1
ATOM 2119 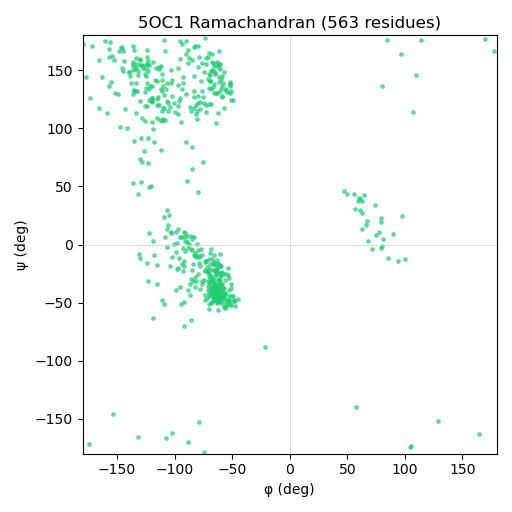C CA . ILE A 1 285 ? -75.198 -6.228 28.072 1.00 33.34 286 ILE A CA 1
ATOM 2120 C C . ILE A 1 285 ? -76.173 -5.070 27.807 1.00 33.68 286 ILE A C 1
ATOM 2121 O O . ILE A 1 285 ? -76.046 -4.349 26.811 1.00 34.49 286 ILE A O 1
ATOM 2126 N N . GLY A 1 286 ? -77.178 -4.922 28.662 1.00 30.52 287 GLY A N 1
ATOM 2127 C CA . GLY A 1 286 ? -78.210 -3.939 28.405 1.00 29.73 287 GLY A CA 1
ATOM 2128 C C . GLY A 1 286 ? -79.456 -4.126 29.220 1.00 31.89 287 GLY A C 1
ATOM 2129 O O . GLY A 1 286 ? -79.433 -4.822 30.229 1.00 31.68 287 GLY A O 1
ATOM 2130 N N . ASP A 1 287 ? -80.535 -3.478 28.775 1.00 35.05 288 ASP A N 1
ATOM 2131 C CA . ASP A 1 287 ? -81.837 -3.540 29.427 1.00 40.60 288 ASP A CA 1
ATOM 2132 C C . ASP A 1 287 ? -82.491 -4.922 29.190 1.00 42.84 288 ASP A C 1
ATOM 2133 O O . ASP A 1 287 ? -82.866 -5.263 28.053 1.00 40.80 288 ASP A O 1
ATOM 2138 N N . GLU A 1 288 ? -82.642 -5.680 30.279 1.00 43.64 289 GLU A N 1
ATOM 2139 C CA . GLU A 1 288 ? -83.215 -7.034 30.264 1.00 43.33 289 GLU A CA 1
ATOM 2140 C C . GLU A 1 288 ? -84.510 -7.108 29.460 1.00 39.95 289 GLU A C 1
ATOM 2141 O O . GLU A 1 288 ? -84.632 -7.928 28.550 1.00 37.04 289 GLU A O 1
ATOM 2147 N N . ASN A 1 289 ? -85.457 -6.234 29.781 1.00 36.49 290 ASN A N 1
ATOM 2148 C CA . ASN A 1 289 ? -86.732 -6.212 29.085 1.00 40.41 290 ASN A CA 1
ATOM 2149 C C . ASN A 1 289 ? -86.611 -5.953 27.593 1.00 40.32 290 ASN A C 1
ATOM 2150 O O . ASN A 1 289 ? -87.271 -6.634 26.798 1.00 41.52 290 ASN A O 1
ATOM 2155 N N . ASP A 1 290 ? -85.781 -4.979 27.216 1.00 38.19 291 ASP A N 1
ATOM 2156 C CA . ASP A 1 290 ? -85.619 -4.662 25.798 1.00 38.29 291 ASP A CA 1
ATOM 2157 C C . ASP A 1 290 ? -84.913 -5.812 25.074 1.00 34.88 291 ASP A C 1
ATOM 2158 O O . ASP A 1 290 ? -85.266 -6.114 23.932 1.00 33.55 291 ASP A O 1
ATOM 2163 N N . LEU A 1 291 ? -83.936 -6.438 25.734 1.00 31.26 292 LEU A N 1
ATOM 2164 C CA . LEU A 1 291 ? -83.189 -7.524 25.122 1.00 33.49 292 LEU A CA 1
ATOM 2165 C C . LEU A 1 291 ? -84.084 -8.745 24.862 1.00 36.68 292 LEU A C 1
ATOM 2166 O O . LEU A 1 291 ? -84.112 -9.274 23.740 1.00 36.95 292 LEU A O 1
ATOM 2171 N N . SER A 1 292 ? -84.862 -9.153 25.865 1.00 39.63 293 SER A N 1
ATOM 2172 C CA . SER A 1 292 ? -85.695 -10.339 25.695 1.00 42.41 293 SER A CA 1
ATOM 2173 C C . SER A 1 292 ? -86.835 -10.077 24.703 1.00 41.12 293 SER A C 1
ATOM 2174 O O . SER A 1 292 ? -87.229 -10.988 23.987 1.00 40.83 293 SER A O 1
ATOM 2177 N N . SER A 1 293 ? -87.298 -8.830 24.592 1.00 39.56 294 SER A N 1
ATOM 2178 C CA . SER A 1 293 ? -88.316 -8.487 23.581 1.00 38.86 294 SER A CA 1
ATOM 2179 C C . SER A 1 293 ? -87.852 -8.730 22.113 1.00 37.18 294 SER A C 1
ATOM 2180 O O . SER A 1 293 ? -88.688 -8.780 21.191 1.00 34.76 294 SER A O 1
ATOM 2183 N N . VAL A 1 294 ? -86.537 -8.878 21.909 1.00 35.66 295 VAL A N 1
ATOM 2184 C CA . VAL A 1 294 ? -85.960 -9.112 20.554 1.00 36.16 295 VAL A CA 1
ATOM 2185 C C . VAL A 1 294 ? -85.217 -10.458 20.469 1.00 36.50 295 VAL A C 1
ATOM 2186 O O . VAL A 1 294 ? -84.609 -10.794 19.433 1.00 36.22 295 VAL A O 1
ATOM 2190 N N . GLY A 1 295 ? -85.259 -11.199 21.576 1.00 37.63 296 GLY A N 1
ATOM 2191 C CA . GLY A 1 295 ? -84.809 -12.590 21.635 1.00 38.79 296 GLY A CA 1
ATOM 2192 C C . GLY A 1 295 ? -83.414 -12.785 22.166 1.00 38.77 296 GLY A C 1
ATOM 2193 O O . GLY A 1 295 ? -82.769 -13.791 21.870 1.00 39.48 296 GLY A O 1
ATOM 2194 N N . ILE A 1 296 ? -82.938 -11.834 22.959 1.00 38.82 297 ILE A N 1
ATOM 2195 C CA . ILE A 1 296 ? -81.567 -11.900 23.467 1.00 38.74 297 ILE A CA 1
ATOM 2196 C C . ILE A 1 296 ? -81.615 -12.189 24.950 1.00 39.05 297 ILE A C 1
ATOM 2197 O O . ILE A 1 296 ? -82.421 -11.586 25.684 1.00 40.06 297 ILE A O 1
ATOM 2202 N N . ASP A 1 297 ? -80.744 -13.102 25.366 1.00 39.91 298 ASP A N 1
ATOM 2203 C CA . ASP A 1 297 ? -80.530 -13.410 26.767 1.00 44.36 298 ASP A CA 1
ATOM 2204 C C . ASP A 1 297 ? -79.566 -12.414 27.384 1.00 44.85 298 ASP A C 1
ATOM 2205 O O . ASP A 1 297 ? -78.446 -12.219 26.896 1.00 46.68 298 ASP A O 1
ATOM 2210 N N . THR A 1 298 ? -80.011 -11.818 28.482 1.00 43.30 299 THR A N 1
ATOM 2211 C CA . THR A 1 298 ? -79.224 -10.853 29.235 1.00 41.40 299 THR A CA 1
ATOM 2212 C C . THR A 1 298 ? -78.182 -11.558 30.084 1.00 40.68 299 THR A C 1
ATOM 2213 O O . THR A 1 298 ? -78.513 -12.417 30.898 1.00 42.97 299 THR A O 1
ATOM 2217 N N . ILE A 1 299 ? -76.922 -11.203 29.863 1.00 37.88 300 ILE A N 1
ATOM 2218 C CA . ILE A 1 299 ? -75.806 -11.657 30.693 1.00 35.79 300 ILE A CA 1
ATOM 2219 C C . ILE A 1 299 ? -75.480 -10.609 31.777 1.00 39.31 300 ILE A C 1
ATOM 2220 O O . ILE A 1 299 ? -75.086 -10.982 32.888 1.00 42.87 300 ILE A O 1
ATOM 2225 N N . VAL A 1 300 ? -75.603 -9.313 31.439 1.00 37.64 301 VAL A N 1
ATOM 2226 C CA . VAL A 1 300 ? -75.413 -8.187 32.395 1.00 35.34 301 VAL A CA 1
ATOM 2227 C C . VAL A 1 300 ? -76.568 -7.215 32.210 1.00 36.41 301 VAL A C 1
ATOM 2228 O O . VAL A 1 300 ? -76.727 -6.615 31.134 1.00 38.79 301 VAL A O 1
ATOM 2232 N N . ASN A 1 301 ? -77.416 -7.115 33.231 1.00 35.84 302 ASN A N 1
ATOM 2233 C CA . ASN A 1 301 ? -78.577 -6.220 33.185 1.00 38.34 302 ASN A CA 1
ATOM 2234 C C . ASN A 1 301 ? -78.103 -4.805 33.531 1.00 39.45 302 ASN A C 1
ATOM 2235 O O . ASN A 1 301 ? -77.648 -4.551 34.647 1.00 40.98 302 ASN A O 1
ATOM 2240 N N . ASN A 1 302 ? -78.154 -3.912 32.543 1.00 36.78 303 ASN A N 1
ATOM 2241 C CA . ASN A 1 302 ? -77.842 -2.511 32.761 1.00 31.94 303 ASN A CA 1
ATOM 2242 C C . ASN A 1 302 ? -78.701 -1.682 31.825 1.00 33.91 303 ASN A C 1
ATOM 2243 O O . ASN A 1 302 ? -78.388 -1.564 30.612 1.00 30.10 303 ASN A O 1
ATOM 2248 N N . PRO A 1 303 ? -79.793 -1.094 32.379 1.00 32.69 304 PRO A N 1
ATOM 2249 C CA . PRO A 1 303 ? -80.712 -0.302 31.549 1.00 33.64 304 PRO A CA 1
ATOM 2250 C C . PRO A 1 303 ? -80.101 1.032 31.045 1.00 35.65 304 PRO A C 1
ATOM 2251 O O . PRO A 1 303 ? -80.716 1.717 30.215 1.00 34.34 304 PRO A O 1
ATOM 2255 N N . SER A 1 304 ? -78.904 1.382 31.524 1.00 33.86 305 SER A N 1
ATOM 2256 C CA . SER A 1 304 ? -78.227 2.587 31.030 1.00 36.52 305 SER A CA 1
ATOM 2257 C C . SER A 1 304 ? -77.644 2.436 29.608 1.00 35.16 305 SER A C 1
ATOM 2258 O O . SER A 1 304 ? -77.467 3.453 28.913 1.00 35.02 305 SER A O 1
ATOM 2261 N N . VAL A 1 305 ? -77.406 1.189 29.164 1.00 31.01 306 VAL A N 1
ATOM 2262 C CA . VAL A 1 305 ? -76.885 0.933 27.817 1.00 28.89 306 VAL A CA 1
ATOM 2263 C C . VAL A 1 305 ? -77.810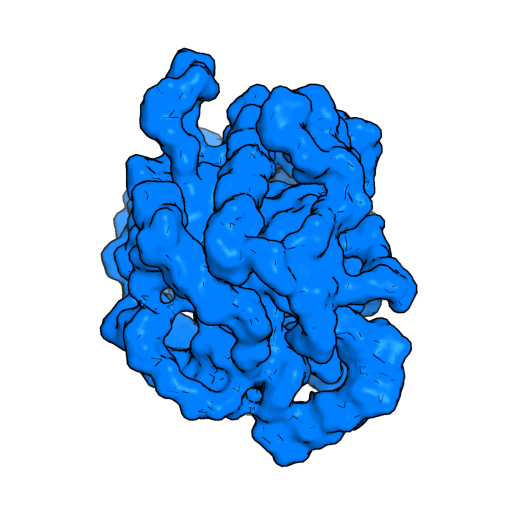 1.540 26.772 1.00 29.93 306 VAL A C 1
ATOM 2264 O O . VAL A 1 305 ? -79.007 1.192 26.680 1.00 29.76 306 VAL A O 1
ATOM 2268 N N . GLY A 1 306 ? -77.261 2.503 26.023 1.00 28.03 307 GLY A N 1
ATOM 2269 C CA . GLY A 1 306 ? -78.007 3.156 24.948 1.00 25.76 307 GLY A CA 1
ATOM 2270 C C . GLY A 1 306 ? -78.948 4.237 25.422 1.00 26.87 307 GLY A C 1
ATOM 2271 O O . GLY A 1 306 ? -79.630 4.874 24.597 1.00 26.55 307 GLY A O 1
ATOM 2272 N N . ARG A 1 307 ? -79.011 4.445 26.738 1.00 27.92 308 ARG A N 1
ATOM 2273 C CA . ARG A 1 307 ? -79.785 5.588 27.290 1.00 32.93 308 ARG A CA 1
ATOM 2274 C C . ARG A 1 307 ? -78.907 6.815 27.565 1.00 31.04 308 ARG A C 1
ATOM 2275 O O . ARG A 1 307 ? -77.677 6.748 27.395 1.00 29.90 308 ARG A O 1
ATOM 2283 N N . ASN A 1 308 ? -79.530 7.925 27.974 1.00 32.21 309 ASN A N 1
ATOM 2284 C CA . ASN A 1 308 ? -78.797 9.178 28.242 1.00 32.06 309 ASN A CA 1
ATOM 2285 C C . ASN A 1 308 ? -78.068 9.689 26.973 1.00 31.82 309 ASN A C 1
ATOM 2286 O O . ASN A 1 308 ? -76.924 10.130 27.029 1.00 31.85 309 ASN A O 1
ATOM 2291 N N . LEU A 1 309 ? -78.737 9.569 25.827 1.00 29.09 310 LEU A N 1
ATOM 2292 C CA . LEU A 1 309 ? -78.195 10.031 24.592 1.00 28.50 310 LEU A CA 1
ATOM 2293 C C . LEU A 1 309 ? -78.420 11.549 24.545 1.00 28.67 310 LEU A C 1
ATOM 2294 O O . LEU A 1 309 ? -79.580 12.018 24.593 1.00 27.35 310 LEU A O 1
ATOM 2299 N N . SER A 1 310 ? -77.325 12.301 24.418 1.00 26.36 311 SER A N 1
ATOM 2300 C CA . SER A 1 310 ? -77.444 13.720 24.081 1.00 26.64 311 SER A CA 1
ATOM 2301 C C . SER A 1 310 ? -76.865 13.946 22.699 1.00 26.80 311 SER A C 1
ATOM 2302 O O . SER A 1 310 ? -75.996 13.204 22.238 1.00 27.48 311 SER A O 1
ATOM 2305 N N . ASP A 1 311 ? -77.362 14.974 22.034 1.00 28.43 312 ASP A N 1
ATOM 2306 C CA . ASP A 1 311 ? -76.829 15.394 20.752 1.00 28.09 312 ASP A CA 1
ATOM 2307 C C . ASP A 1 311 ? -77.036 16.896 20.696 1.00 27.98 312 ASP A C 1
ATOM 2308 O O . ASP A 1 311 ? -77.783 17.446 21.523 1.00 29.84 312 ASP A O 1
ATOM 2313 N N . HIS A 1 312 ? -76.378 17.558 19.741 1.00 26.12 313 HIS A N 1
ATOM 2314 C CA . HIS A 1 312 ? -76.686 18.934 19.418 1.00 25.18 313 HIS A CA 1
ATOM 2315 C C . HIS A 1 312 ? -77.608 18.900 18.220 1.00 26.73 313 HIS A C 1
ATOM 2316 O O . HIS A 1 312 ? -77.227 18.413 17.126 1.00 25.10 313 HIS A O 1
ATOM 2323 N N . LEU A 1 313 ? -78.813 19.427 18.399 1.00 27.78 314 LEU A N 1
ATOM 2324 C CA . LEU A 1 313 ? -79.710 19.541 17.276 1.00 28.78 314 LEU A CA 1
ATOM 2325 C C . LEU A 1 313 ? -79.237 20.641 16.339 1.00 30.34 314 LEU A C 1
ATOM 2326 O O . LEU A 1 313 ? -78.553 21.567 16.775 1.00 29.64 314 LEU A O 1
ATOM 2331 N N . LEU A 1 314 ? -79.624 20.550 15.068 1.00 29.12 315 LEU A N 1
ATOM 2332 C CA . LEU A 1 314 ? -79.187 21.518 14.085 1.00 28.60 315 LEU A CA 1
ATOM 2333 C C . LEU A 1 314 ? -80.365 22.306 13.549 1.00 30.33 315 LEU A C 1
ATOM 2334 O O . LEU A 1 314 ? -81.439 21.738 13.316 1.00 34.33 315 LEU A O 1
ATOM 2339 N N . LEU A 1 315 ? -80.161 23.604 13.337 1.00 26.57 316 LEU A N 1
ATOM 2340 C CA . LEU A 1 315 ? -81.118 24.376 12.583 1.00 27.71 316 LEU A CA 1
ATOM 2341 C C . LEU A 1 315 ? -80.443 25.057 11.400 1.00 27.06 316 LEU A C 1
ATOM 2342 O O . LEU A 1 315 ? -79.546 25.869 11.598 1.00 27.77 316 LEU A O 1
ATOM 2347 N N . PRO A 1 316 ? -80.876 24.733 10.168 1.00 27.42 317 PRO A N 1
ATOM 2348 C CA . PRO A 1 316 ? -80.274 25.396 9.022 1.00 26.89 317 PRO A CA 1
ATOM 2349 C C . PRO A 1 316 ? -81.104 26.600 8.568 1.00 26.76 317 PRO A C 1
ATOM 2350 O O . PRO A 1 316 ? -82.306 26.664 8.877 1.00 28.58 317 PRO A O 1
ATOM 2354 N N . ALA A 1 317 ? -80.479 27.520 7.824 1.00 26.70 318 ALA A N 1
ATOM 2355 C CA . ALA A 1 317 ? -81.176 28.659 7.205 1.00 26.33 318 ALA A CA 1
ATOM 2356 C C . ALA A 1 317 ? -80.300 29.324 6.154 1.00 28.02 318 ALA A C 1
ATOM 2357 O O . ALA A 1 317 ? -79.221 29.849 6.462 1.00 29.86 318 ALA A O 1
ATOM 2359 N N . ALA A 1 318 ? -80.765 29.303 4.916 1.00 27.30 319 ALA A N 1
ATOM 2360 C CA . ALA A 1 318 ? -80.071 29.965 3.830 1.00 28.58 319 ALA A CA 1
ATOM 2361 C C . ALA A 1 318 ? -80.659 31.350 3.566 1.00 29.03 319 ALA A C 1
ATOM 2362 O O . ALA A 1 318 ? -81.841 31.597 3.821 1.00 29.63 319 ALA A O 1
ATOM 2364 N N . PHE A 1 319 ? -79.813 32.244 3.061 1.00 28.41 320 PHE A N 1
ATOM 2365 C CA . PHE A 1 319 ? -80.212 33.590 2.696 1.00 28.13 320 PHE A CA 1
ATOM 2366 C C . PHE A 1 319 ? -79.579 33.875 1.353 1.00 28.45 320 PHE A C 1
ATOM 2367 O O . PHE A 1 319 ? -78.371 33.616 1.177 1.00 27.99 320 PHE A O 1
ATOM 2375 N N . PHE A 1 320 ? -80.375 34.404 0.418 1.00 27.78 321 PHE A N 1
ATOM 2376 C CA . PHE A 1 320 ? -79.832 34.966 -0.828 1.00 29.58 321 PHE A CA 1
ATOM 2377 C C . PHE A 1 320 ? -78.904 36.142 -0.514 1.00 30.25 321 PHE A C 1
ATOM 2378 O O . PHE A 1 320 ? -79.180 36.945 0.385 1.00 30.02 321 PHE A O 1
ATOM 2386 N N . VAL A 1 321 ? -77.799 36.216 -1.247 1.00 30.16 322 VAL A N 1
ATOM 2387 C CA . VAL A 1 321 ? -76.820 37.262 -1.077 1.00 29.51 322 VAL A CA 1
ATOM 2388 C C . VAL A 1 321 ? -76.381 37.841 -2.413 1.00 33.00 322 VAL A C 1
ATOM 2389 O O . VAL A 1 321 ? -76.398 37.152 -3.451 1.00 34.49 322 VAL A O 1
ATOM 2393 N N . ASN A 1 322 ? -76.002 39.113 -2.369 1.00 34.64 323 ASN A N 1
ATOM 2394 C CA . ASN A 1 322 ? -75.485 39.828 -3.519 1.00 40.00 323 ASN A CA 1
ATOM 2395 C C . ASN A 1 322 ? -73.960 39.650 -3.543 1.00 40.13 323 ASN A C 1
ATOM 2396 O O . ASN A 1 322 ? -73.219 40.447 -2.963 1.00 45.22 323 ASN A O 1
ATOM 2401 N N . SER A 1 323 ? -73.501 38.581 -4.195 1.00 38.78 324 SER A N 1
ATOM 2402 C CA . SER A 1 323 ? -72.080 38.199 -4.229 1.00 34.56 324 SER A CA 1
ATOM 2403 C C . SER A 1 323 ? -71.826 37.223 -5.354 1.00 34.03 324 SER A C 1
ATOM 2404 O O . SER A 1 323 ? -72.665 36.369 -5.626 1.00 33.69 324 SER A O 1
ATOM 2407 N N . ASN A 1 324 ? -70.667 37.319 -5.990 1.00 36.37 325 ASN A N 1
ATOM 2408 C CA . ASN A 1 324 ? -70.251 36.272 -6.925 1.00 39.48 325 ASN A CA 1
ATOM 2409 C C . ASN A 1 324 ? -69.075 35.442 -6.359 1.00 37.78 325 ASN A C 1
ATOM 2410 O O . ASN A 1 324 ? -68.307 34.811 -7.098 1.00 33.60 325 ASN A O 1
ATOM 2415 N N . GLN A 1 325 ? -68.968 35.438 -5.032 1.00 35.08 326 GLN A N 1
ATOM 2416 C CA . GLN A 1 325 ? -67.860 34.777 -4.352 1.00 34.58 326 GLN A CA 1
ATOM 2417 C C . GLN A 1 325 ? -68.299 33.688 -3.354 1.00 31.59 326 GLN A C 1
ATOM 2418 O O . GLN A 1 325 ? -67.466 33.181 -2.583 1.00 29.20 326 GLN A O 1
ATOM 2424 N N . THR A 1 326 ? -69.590 33.331 -3.362 1.00 29.10 327 THR A N 1
ATOM 2425 C CA . THR A 1 326 ? -70.059 32.163 -2.599 1.00 29.49 327 THR A CA 1
ATOM 2426 C C . THR A 1 326 ? -69.556 30.890 -3.252 1.00 30.15 327 THR A C 1
ATOM 2427 O O . THR A 1 326 ? -69.147 30.907 -4.424 1.00 30.97 327 THR A O 1
ATOM 2431 N N . PHE A 1 327 ? -69.570 29.796 -2.494 1.00 29.08 328 PHE A N 1
ATOM 2432 C CA . PHE A 1 327 ? -69.021 28.538 -2.988 1.00 28.49 328 PHE A CA 1
ATOM 2433 C C . PHE A 1 327 ? -70.021 27.727 -3.825 1.00 28.91 328 PHE A C 1
ATOM 2434 O O . PHE A 1 327 ? -69.660 26.684 -4.365 1.00 30.80 328 PHE A O 1
ATOM 2442 N N . ASP A 1 328 ? -71.263 28.202 -3.915 1.00 28.40 329 ASP A N 1
ATOM 2443 C CA . ASP A 1 328 ? -72.339 27.493 -4.594 1.00 28.97 329 ASP A CA 1
ATOM 2444 C C . ASP A 1 328 ? -72.006 26.968 -5.996 1.00 30.29 329 ASP A C 1
ATOM 2445 O O . ASP A 1 328 ? -72.247 25.808 -6.267 1.00 32.25 329 ASP A O 1
ATOM 2450 N N . ASN A 1 329 ? -71.410 27.794 -6.850 1.00 32.52 330 ASN A N 1
ATOM 2451 C CA . ASN A 1 329 ? -71.121 27.388 -8.232 1.00 35.66 330 ASN A CA 1
ATOM 2452 C C . ASN A 1 329 ? -70.045 26.315 -8.409 1.00 36.11 330 ASN A C 1
ATOM 2453 O O . ASN A 1 329 ? -69.943 25.708 -9.488 1.00 37.04 330 ASN A O 1
ATOM 2458 N N . ILE A 1 330 ? -69.234 26.096 -7.372 1.00 34.83 331 ILE A N 1
ATOM 2459 C CA . ILE A 1 330 ? -68.293 24.970 -7.369 1.00 33.59 331 ILE A CA 1
ATOM 2460 C C . ILE A 1 330 ? -69.097 23.659 -7.497 1.00 31.77 331 ILE A C 1
ATOM 2461 O O . ILE A 1 330 ? -68.653 22.732 -8.135 1.00 33.06 331 ILE A O 1
ATOM 2466 N N . PHE A 1 331 ? -70.289 23.617 -6.920 1.00 31.10 332 PHE A N 1
ATOM 2467 C CA . PHE A 1 331 ? -71.124 22.409 -6.954 1.00 35.42 332 PHE A CA 1
ATOM 2468 C C . PHE A 1 331 ? -72.168 22.357 -8.095 1.00 35.98 332 PHE A C 1
ATOM 2469 O O . PHE A 1 331 ? -72.981 21.438 -8.133 1.00 37.21 332 PHE A O 1
ATOM 2477 N N . ARG A 1 332 ? -72.123 23.328 -9.013 1.00 37.09 333 ARG A N 1
ATOM 2478 C CA . ARG A 1 332 ? -73.055 23.397 -10.159 1.00 38.29 333 ARG A CA 1
ATOM 2479 C C . ARG A 1 332 ? -72.341 23.428 -11.502 1.00 39.94 333 ARG A C 1
ATOM 2480 O O . ARG A 1 332 ? -72.876 22.930 -12.494 1.00 41.91 333 ARG A O 1
ATOM 2488 N N . ASP A 1 333 ? -71.148 24.023 -11.523 1.00 42.42 334 ASP A N 1
ATOM 2489 C CA . ASP A 1 333 ? -70.389 24.281 -12.749 1.00 44.50 334 ASP A CA 1
ATOM 2490 C C . ASP A 1 333 ? -69.076 23.472 -12.757 1.00 43.44 334 ASP A C 1
ATOM 2491 O O . ASP A 1 333 ? -68.118 23.780 -12.028 1.00 44.01 334 ASP A O 1
ATOM 2496 N N . SER A 1 334 ? -69.050 22.463 -13.623 1.00 39.99 335 SER A N 1
ATOM 2497 C CA . SER A 1 334 ? -67.909 21.569 -13.794 1.00 40.54 335 SER A CA 1
ATOM 2498 C C . SER A 1 334 ? -66.607 22.250 -14.145 1.00 38.88 335 SER A C 1
ATOM 2499 O O . SER A 1 334 ? -65.551 21.797 -13.687 1.00 38.78 335 SER A O 1
ATOM 2502 N N . SER A 1 335 ? -66.666 23.301 -14.964 1.00 36.74 336 SER A N 1
ATOM 2503 C CA . SER A 1 335 ? -65.445 24.041 -15.327 1.00 40.60 336 SER A CA 1
ATOM 2504 C C . SER A 1 335 ? -64.796 24.668 -14.094 1.00 37.30 336 SER A C 1
ATOM 2505 O O . SER A 1 335 ? -63.580 24.532 -13.898 1.00 36.41 336 SER A O 1
ATOM 2508 N N . GLU A 1 336 ? -65.620 25.318 -13.262 1.00 36.00 337 GLU A N 1
ATOM 2509 C CA . GLU A 1 336 ? -65.133 25.952 -12.043 1.00 37.36 337 GLU A CA 1
ATOM 2510 C C . GLU A 1 336 ? -64.574 24.882 -11.074 1.00 35.17 337 GLU A C 1
ATOM 2511 O O . GLU A 1 336 ? -63.441 25.015 -10.595 1.00 34.67 337 GLU A O 1
ATOM 2517 N N . PHE A 1 337 ? -65.346 23.815 -10.841 1.00 33.25 338 PHE A N 1
ATOM 2518 C CA . PHE A 1 337 ? -64.880 22.701 -10.006 1.00 30.98 338 PHE A CA 1
ATOM 2519 C C . PHE A 1 337 ? -63.533 22.153 -10.464 1.00 30.66 338 PHE A C 1
ATOM 2520 O O . PHE A 1 337 ? -62.634 21.999 -9.646 1.00 30.25 338 PHE A O 1
ATOM 2528 N N . ASN A 1 338 ? -63.396 21.879 -11.766 1.00 30.37 339 ASN A N 1
ATOM 2529 C CA . ASN A 1 338 ? -62.154 21.321 -12.318 1.00 30.93 339 ASN A CA 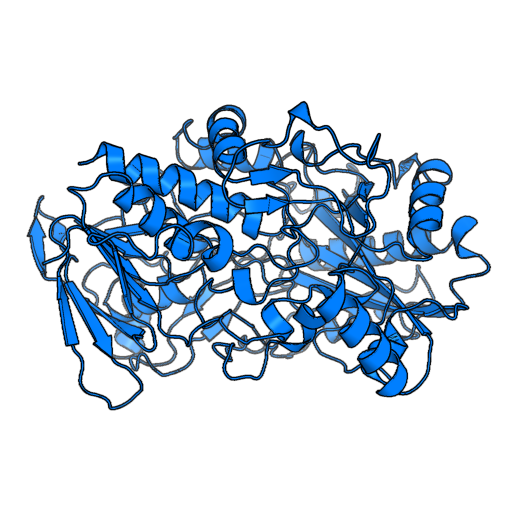1
ATOM 2530 C C . ASN A 1 338 ? -60.938 22.235 -12.249 1.00 31.10 339 ASN A C 1
ATOM 2531 O O . ASN A 1 338 ? -59.825 21.750 -12.054 1.00 30.89 339 ASN A O 1
ATOM 2536 N N . VAL A 1 339 ? -61.148 23.544 -12.424 1.00 31.96 340 VAL A N 1
ATOM 2537 C CA . VAL A 1 339 ? -60.084 24.537 -12.199 1.00 32.88 340 VAL A CA 1
ATOM 2538 C C . VAL A 1 339 ? -59.629 24.476 -10.726 1.00 30.80 340 VAL A C 1
ATOM 2539 O O . VAL A 1 339 ? -58.444 24.396 -10.449 1.00 30.63 340 VAL A O 1
ATOM 2543 N N . ASP A 1 340 ? -60.586 24.471 -9.802 1.00 30.72 341 ASP A N 1
ATOM 2544 C CA . ASP A 1 340 ? -60.291 24.366 -8.357 1.00 31.07 341 ASP A CA 1
ATOM 2545 C C . ASP A 1 340 ? -59.607 23.041 -7.964 1.00 31.36 341 ASP A C 1
ATOM 2546 O O . ASP A 1 340 ? -58.649 23.041 -7.187 1.00 32.39 341 ASP A O 1
ATOM 2551 N N . LEU A 1 341 ? -60.063 21.931 -8.549 1.00 32.08 342 LEU A N 1
ATOM 2552 C CA . LEU A 1 341 ? -59.444 20.617 -8.332 1.00 31.51 342 LEU A CA 1
ATOM 2553 C C . LEU A 1 341 ? -58.004 20.557 -8.825 1.00 31.54 342 LEU A C 1
ATOM 2554 O O . LEU A 1 341 ? -57.133 20.041 -8.105 1.00 30.93 342 LEU A O 1
ATOM 2559 N N . ASP A 1 342 ? -57.740 21.104 -10.015 1.00 31.78 343 ASP A N 1
ATOM 2560 C CA . ASP A 1 342 ? -56.353 21.142 -10.518 1.00 35.73 343 ASP A CA 1
ATOM 2561 C C . ASP A 1 342 ? -55.439 21.945 -9.589 1.00 33.79 343 ASP A C 1
ATOM 2562 O O . ASP A 1 342 ? -54.322 21.518 -9.314 1.00 36.59 343 ASP A O 1
ATOM 2567 N N . GLN A 1 343 ? -55.922 23.090 -9.109 1.00 30.62 344 GLN A N 1
ATOM 2568 C CA . GLN A 1 343 ? -55.161 23.908 -8.170 1.00 32.22 344 GLN A CA 1
ATOM 2569 C C . GLN A 1 343 ? -54.903 23.160 -6.848 1.00 30.82 344 GLN A C 1
ATOM 2570 O O . GLN A 1 343 ? -53.763 23.142 -6.371 1.00 29.38 344 GLN A O 1
ATOM 2576 N N . TRP A 1 344 ? -55.947 22.516 -6.300 1.00 29.77 345 TRP A N 1
ATOM 2577 C CA . TRP A 1 344 ? -55.799 21.667 -5.105 1.00 29.23 345 TRP A CA 1
ATOM 2578 C C . TRP A 1 344 ? -54.809 20.521 -5.325 1.00 30.53 345 TRP A C 1
ATOM 2579 O O . TRP A 1 344 ? -53.971 20.284 -4.471 1.00 30.80 345 TRP A O 1
ATOM 2590 N N . THR A 1 345 ? -54.902 19.831 -6.469 1.00 30.84 346 THR A N 1
ATOM 2591 C CA . THR A 1 345 ? -54.041 18.671 -6.791 1.00 31.74 346 THR A CA 1
ATOM 2592 C C . THR A 1 345 ? -52.566 19.057 -6.891 1.00 33.39 346 THR A C 1
ATOM 2593 O O . THR A 1 345 ? -51.695 18.321 -6.416 1.00 32.98 346 THR A O 1
ATOM 2597 N N . ASN A 1 346 ? -52.301 20.205 -7.521 1.00 35.47 347 ASN A N 1
ATOM 2598 C CA . ASN A 1 346 ? -50.935 20.625 -7.834 1.00 37.26 347 ASN A CA 1
ATOM 2599 C C . ASN A 1 346 ? -50.273 21.387 -6.697 1.00 35.60 347 ASN A C 1
ATOM 2600 O O . ASN A 1 346 ? -49.068 21.285 -6.544 1.00 36.05 347 ASN A O 1
ATOM 2605 N N . THR A 1 347 ? -51.040 22.175 -5.936 1.00 34.83 348 THR A N 1
ATOM 2606 C CA . THR A 1 347 ? -50.443 23.104 -4.952 1.00 34.15 348 THR A CA 1
ATOM 2607 C C . THR A 1 347 ? -51.052 23.012 -3.542 1.00 33.82 348 THR A C 1
ATOM 2608 O O . THR A 1 347 ? -50.502 23.586 -2.602 1.00 34.26 348 THR A O 1
ATOM 2612 N N . ARG A 1 348 ? -52.178 22.305 -3.399 1.00 32.09 349 ARG A N 1
ATOM 2613 C CA . ARG A 1 348 ? -52.893 22.193 -2.112 1.00 31.65 349 ARG A CA 1
ATOM 2614 C C . ARG A 1 348 ? -53.371 23.540 -1.593 1.00 32.56 349 ARG A C 1
ATOM 2615 O O . ARG A 1 348 ? -53.296 23.824 -0.386 1.00 37.12 349 ARG A O 1
ATOM 2623 N N . THR A 1 349 ? -53.846 24.374 -2.516 1.00 30.67 350 THR A N 1
ATOM 2624 C CA . THR A 1 349 ? -54.386 25.687 -2.199 1.00 29.28 350 THR A CA 1
ATOM 2625 C C . THR A 1 349 ? -55.678 25.880 -2.977 1.00 29.77 350 THR A C 1
ATOM 2626 O O . THR A 1 349 ? -56.004 25.094 -3.903 1.00 29.25 350 THR A O 1
ATOM 2630 N N . GLY A 1 350 ? -56.415 26.921 -2.596 1.00 26.85 351 GLY A N 1
ATOM 2631 C CA . GLY A 1 350 ? -57.584 27.345 -3.327 1.00 25.29 351 GLY A CA 1
ATOM 2632 C C . GLY A 1 350 ? -58.886 26.988 -2.638 1.00 26.76 351 GLY A C 1
ATOM 2633 O O . GLY A 1 350 ? -58.894 26.520 -1.488 1.00 27.46 351 GLY A O 1
ATOM 2634 N N . PRO A 1 351 ? -60.008 27.229 -3.329 1.00 25.95 352 PRO A N 1
ATOM 2635 C CA . PRO A 1 351 ? -61.349 27.032 -2.755 1.00 26.18 352 PRO A CA 1
ATOM 2636 C C . PRO A 1 351 ? -61.610 25.624 -2.132 1.00 26.39 352 PRO A C 1
ATOM 2637 O O . PRO A 1 351 ? -62.375 25.519 -1.176 1.00 26.80 352 PRO A O 1
ATOM 2641 N N . LEU A 1 352 ? -60.957 24.575 -2.626 1.00 25.10 353 LEU A N 1
ATOM 2642 C CA . LEU A 1 352 ? -61.198 23.233 -2.077 1.00 25.79 353 LEU A CA 1
ATOM 2643 C C . LEU A 1 352 ? -60.605 23.005 -0.684 1.00 26.78 353 LEU A C 1
ATOM 2644 O O . LEU A 1 352 ? -60.953 22.009 -0.031 1.00 27.23 353 LEU A O 1
ATOM 2649 N N . THR A 1 353 ? -59.717 23.910 -0.252 1.00 24.55 354 THR A N 1
ATOM 2650 C CA . THR A 1 353 ? -59.175 23.904 1.110 1.00 24.30 354 THR A CA 1
ATOM 2651 C C . THR A 1 353 ? -60.100 24.595 2.109 1.00 25.03 354 THR A C 1
ATOM 2652 O O . THR A 1 353 ? -59.871 24.512 3.334 1.00 26.33 354 THR A O 1
ATOM 2656 N N . ALA A 1 354 ? -61.135 25.259 1.597 1.00 23.62 355 ALA A N 1
ATOM 2657 C CA . ALA A 1 354 ? -62.035 26.055 2.431 1.00 25.29 355 ALA A CA 1
ATOM 2658 C C . ALA A 1 354 ? -62.858 25.191 3.376 1.00 26.29 355 ALA A C 1
ATOM 2659 O O . ALA A 1 354 ? -63.200 24.051 3.055 1.00 26.14 355 ALA A O 1
ATOM 2661 N N . LEU A 1 355 ? -63.187 25.775 4.515 1.00 24.70 356 LEU A N 1
ATOM 2662 C CA . LEU A 1 355 ? -63.983 25.138 5.526 1.00 25.84 356 LEU A CA 1
ATOM 2663 C C . LEU A 1 355 ? -65.472 25.367 5.293 1.00 25.93 356 LEU A C 1
ATOM 2664 O O . LEU A 1 355 ? -65.881 26.234 4.505 1.00 26.96 356 LEU A O 1
ATOM 2669 N N . ILE A 1 356 ? -66.282 24.607 6.008 1.00 24.04 357 ILE A N 1
ATOM 2670 C CA . ILE A 1 356 ? -67.705 24.868 6.043 1.00 24.65 357 ILE A CA 1
ATOM 2671 C C . ILE A 1 356 ? -68.048 26.276 6.613 1.00 26.02 357 ILE A C 1
ATOM 2672 O O . ILE A 1 356 ? -69.060 26.894 6.218 1.00 27.30 357 ILE A O 1
ATOM 2677 N N . ALA A 1 357 ? -67.216 26.765 7.536 1.00 24.73 358 ALA A N 1
ATOM 2678 C CA . ALA A 1 357 ? -67.415 28.070 8.172 1.00 24.84 358 ALA A CA 1
ATOM 2679 C C . ALA A 1 357 ? -66.081 28.611 8.668 1.00 25.16 358 ALA A C 1
ATOM 2680 O O . ALA A 1 357 ? -65.273 27.846 9.187 1.00 25.38 358 ALA A O 1
ATOM 2682 N N . ASN A 1 358 ? -65.852 29.918 8.498 1.00 25.16 359 ASN A N 1
ATOM 2683 C CA . ASN A 1 358 ? -64.621 30.555 8.984 1.00 23.91 359 ASN A CA 1
ATOM 2684 C C . ASN A 1 358 ? -64.765 31.163 10.374 1.00 23.24 359 ASN A C 1
ATOM 2685 O O . ASN A 1 358 ? -63.767 31.419 11.041 1.00 22.39 359 ASN A O 1
ATOM 2690 N N . HIS A 1 359 ? -66.006 31.350 10.815 1.00 23.42 360 HIS A N 1
ATOM 2691 C CA . HIS A 1 359 ? -66.300 31.906 12.139 1.00 24.23 360 HIS A CA 1
ATOM 2692 C C . HIS A 1 359 ? -67.470 31.198 12.787 1.00 25.90 360 HIS A C 1
ATOM 2693 O O . HIS A 1 359 ? -68.410 30.788 12.093 1.00 24.43 360 HIS A O 1
ATOM 2700 N N . LEU A 1 360 ? -67.430 31.116 14.118 1.00 26.63 361 LEU A N 1
ATOM 2701 C CA . LEU A 1 360 ? -68.482 30.488 14.924 1.00 26.76 361 LEU A CA 1
ATOM 2702 C C . LEU A 1 360 ? -68.822 31.417 16.087 1.00 27.57 361 LEU A C 1
ATOM 2703 O O . LEU A 1 360 ? -67.914 31.990 16.695 1.00 30.38 361 LEU A O 1
ATOM 2708 N N . ALA A 1 361 ? -70.108 31.542 16.403 1.00 26.09 362 ALA A N 1
ATOM 2709 C CA . ALA A 1 361 ? -70.598 32.302 17.562 1.00 26.87 362 ALA A CA 1
ATOM 2710 C C . ALA A 1 361 ? -71.175 31.345 18.601 1.00 27.36 362 ALA A C 1
ATOM 2711 O O . ALA A 1 361 ? -71.964 30.472 18.251 1.00 29.51 362 ALA A O 1
ATOM 2713 N N . TRP A 1 362 ? -70.786 31.519 19.862 1.00 25.92 363 TRP A N 1
ATOM 2714 C CA . TRP A 1 362 ? -71.283 30.715 20.990 1.00 25.33 363 TRP A CA 1
ATOM 2715 C C . TRP A 1 362 ? -71.962 31.678 21.970 1.00 26.99 363 TRP A C 1
ATOM 2716 O O . TRP A 1 362 ? -71.355 32.657 22.405 1.00 27.88 363 TRP A O 1
ATOM 2727 N N . LEU A 1 363 ? -73.226 31.396 22.279 1.00 28.41 364 LEU A N 1
ATOM 2728 C CA . LEU A 1 363 ? -74.179 32.379 22.803 1.00 28.94 364 LEU A CA 1
ATOM 2729 C C . LEU A 1 363 ? -75.019 31.844 23.956 1.00 30.85 364 LEU A C 1
ATOM 2730 O O . LEU A 1 363 ? -75.304 30.628 24.037 1.00 30.06 364 LEU A O 1
ATOM 2735 N N . ARG A 1 364 ? -75.406 32.765 24.846 1.00 31.64 365 ARG A N 1
ATOM 2736 C CA . ARG A 1 364 ? -76.306 32.486 25.968 1.00 32.10 365 ARG A CA 1
ATOM 2737 C C . ARG A 1 364 ? -77.594 33.258 25.855 1.00 33.49 365 ARG A C 1
ATOM 2738 O O . ARG A 1 364 ? -77.651 34.343 25.274 1.00 35.00 365 ARG A O 1
ATOM 2746 N N . LEU A 1 365 ? -78.633 32.673 26.429 1.00 35.40 366 LEU A N 1
ATOM 2747 C CA . LEU A 1 365 ? -79.855 33.375 26.728 1.00 36.30 366 LEU A CA 1
ATOM 2748 C C . LEU A 1 365 ? -79.569 34.462 27.782 1.00 36.04 366 LEU A C 1
ATOM 2749 O O . LEU A 1 365 ? -78.723 34.242 28.678 1.00 33.17 366 LEU A O 1
ATOM 2754 N N . PRO A 1 366 ? -80.295 35.608 27.706 1.00 36.69 367 PRO A N 1
ATOM 2755 C CA . PRO A 1 366 ? -80.217 36.621 28.786 1.00 40.55 367 PRO A CA 1
ATOM 2756 C C . PRO A 1 366 ? -80.468 35.934 30.138 1.00 42.66 367 PRO A C 1
ATOM 2757 O O . PRO A 1 366 ? -81.336 35.051 30.214 1.00 44.58 367 PRO A O 1
ATOM 2761 N N . SER A 1 367 ? -79.701 36.280 31.172 1.00 43.74 368 SER A N 1
ATOM 2762 C CA . SER A 1 367 ? -79.835 35.628 32.499 1.00 49.78 368 SER A CA 1
ATOM 2763 C C . SER A 1 367 ? -81.200 35.837 33.180 1.00 50.53 368 SER A C 1
ATOM 2764 O O . SER A 1 367 ? -81.528 35.135 34.140 1.00 53.78 368 SER A O 1
ATOM 2767 N N . ASN A 1 368 ? -81.981 36.783 32.653 1.00 47.32 369 ASN A N 1
ATOM 2768 C CA . ASN A 1 368 ? -83.328 37.096 33.114 1.00 52.44 369 ASN A CA 1
ATOM 2769 C C . ASN A 1 368 ? -84.456 36.527 32.197 1.00 52.48 369 ASN A C 1
ATOM 2770 O O . ASN A 1 368 ? -85.630 36.895 32.358 1.00 48.00 369 ASN A O 1
ATOM 2775 N N . SER A 1 369 ? -84.098 35.668 31.229 1.00 47.86 370 SER A N 1
ATOM 2776 C CA . SER A 1 369 ? -85.065 35.067 30.280 1.00 45.48 370 SER A CA 1
ATOM 2777 C C . SER A 1 369 ? -86.260 34.396 30.982 1.00 40.70 370 SER A C 1
ATOM 2778 O O . SER A 1 369 ? -86.075 33.689 31.993 1.00 36.03 370 SER A O 1
ATOM 2781 N N . SER A 1 370 ? -87.461 34.605 30.438 1.00 39.34 371 SER A N 1
ATOM 2782 C CA . SER A 1 370 ? -88.692 33.986 30.995 1.00 43.27 371 SER A CA 1
ATOM 2783 C C . SER A 1 370 ? -88.605 32.463 31.215 1.00 42.20 371 SER A C 1
ATOM 2784 O O . SER A 1 370 ? -89.129 31.968 32.208 1.00 43.90 371 SER A O 1
ATOM 2787 N N . ILE A 1 371 ? -87.877 31.753 30.340 1.00 40.43 372 ILE A N 1
ATOM 2788 C CA . ILE A 1 371 ? -87.682 30.295 30.445 1.00 39.43 372 ILE A CA 1
ATOM 2789 C C . ILE A 1 371 ? -87.045 29.818 31.760 1.00 39.47 372 ILE A C 1
ATOM 2790 O O . ILE A 1 371 ? -87.234 28.669 32.176 1.00 38.79 372 ILE A O 1
ATOM 2795 N N . PHE A 1 372 ? -86.279 30.689 32.405 1.00 41.50 373 PHE A N 1
ATOM 2796 C CA . PHE A 1 372 ? -85.634 30.326 33.665 1.00 43.23 373 PHE A CA 1
ATOM 2797 C C . PHE A 1 372 ? -86.578 30.306 34.882 1.00 44.24 373 PHE A C 1
ATOM 2798 O O . PHE A 1 372 ? -86.179 29.841 35.959 1.00 43.00 373 PHE A O 1
ATOM 2806 N N . GLN A 1 373 ? -87.816 30.783 34.710 1.00 47.33 374 GLN A N 1
ATOM 2807 C CA . GLN A 1 373 ? -88.877 30.555 35.718 1.00 56.31 374 GLN A CA 1
ATOM 2808 C C . GLN A 1 373 ? -89.152 29.073 35.920 1.00 57.29 374 GLN A C 1
ATOM 2809 O O . GLN A 1 373 ? -89.162 28.587 37.051 1.00 59.05 374 GLN A O 1
ATOM 2815 N N . THR A 1 374 ? -89.343 28.368 34.804 1.00 57.15 375 THR A N 1
ATOM 2816 C CA . THR A 1 374 ? -89.734 26.961 34.812 1.00 58.26 375 THR A CA 1
ATOM 2817 C C . THR A 1 374 ? -88.563 25.951 34.752 1.00 57.17 375 THR A C 1
ATOM 2818 O O . THR A 1 374 ? -88.732 24.822 35.197 1.00 59.83 375 THR A O 1
ATOM 2822 N N . PHE A 1 375 ? -87.386 26.352 34.250 1.00 54.59 376 PHE A N 1
ATOM 2823 C CA . PHE A 1 375 ? -86.227 25.423 34.127 1.00 50.37 376 PHE A CA 1
ATOM 2824 C C . PHE A 1 375 ? -84.960 25.893 34.865 1.00 47.36 376 PHE A C 1
ATOM 2825 O O . PHE A 1 375 ? -84.558 27.052 34.706 1.00 47.11 376 PHE A O 1
ATOM 2833 N N . PRO A 1 376 ? -84.294 24.995 35.635 1.00 43.95 377 PRO A N 1
ATOM 2834 C CA . PRO A 1 376 ? -82.911 25.327 36.041 1.00 43.70 377 PRO A CA 1
ATOM 2835 C C . PRO A 1 376 ? -82.031 25.476 34.786 1.00 44.33 377 PRO A C 1
ATOM 2836 O O . PRO A 1 376 ? -82.371 24.910 33.749 1.00 43.64 377 PRO A O 1
ATOM 2840 N N . ASP A 1 377 ? -80.935 26.235 34.878 1.00 44.01 378 ASP A N 1
ATOM 2841 C CA . ASP A 1 377 ? -80.009 26.467 33.751 1.00 40.15 378 ASP A CA 1
ATOM 2842 C C . ASP A 1 377 ? -79.362 25.138 33.286 1.00 34.78 378 ASP A C 1
ATOM 2843 O O . ASP A 1 377 ? -78.586 24.533 34.026 1.00 33.68 378 ASP A O 1
ATOM 2848 N N . PRO A 1 378 ? -79.693 24.681 32.060 1.00 33.81 379 PRO A N 1
ATOM 2849 C CA . PRO A 1 378 ? -79.128 23.414 31.574 1.00 33.23 379 PRO A CA 1
ATOM 2850 C C . PRO A 1 378 ? -77.678 23.517 31.064 1.00 34.57 379 PRO A C 1
ATOM 2851 O O . PRO A 1 378 ? -77.057 22.475 30.821 1.00 33.47 379 PRO A O 1
ATOM 2855 N N . ALA A 1 379 ? -77.143 24.742 30.909 1.00 32.87 380 ALA A N 1
ATOM 2856 C CA . ALA A 1 379 ? -75.744 24.927 30.470 1.00 33.51 380 ALA A CA 1
ATOM 2857 C C . ALA A 1 379 ? -74.770 24.289 31.457 1.00 31.80 380 ALA A C 1
ATOM 2858 O O . ALA A 1 379 ? -75.089 24.149 32.627 1.00 32.99 380 ALA A O 1
ATOM 2860 N N . ALA A 1 380 ? -73.612 23.852 30.976 1.00 30.24 381 ALA A N 1
ATOM 2861 C CA . ALA A 1 380 ? -72.577 23.280 31.846 1.00 31.70 381 ALA A CA 1
ATOM 2862 C C . ALA A 1 380 ? -72.170 24.192 33.036 1.00 33.08 381 ALA A C 1
ATOM 2863 O O . ALA A 1 380 ? -71.592 23.717 34.024 1.00 32.91 381 ALA A O 1
ATOM 2865 N N . GLY A 1 381 ? -72.462 25.492 32.913 1.00 32.75 382 GLY A N 1
ATOM 2866 C CA . GLY A 1 381 ? -72.095 26.495 33.902 1.00 31.95 382 GLY A CA 1
ATOM 2867 C C . GLY A 1 381 ? -72.342 27.892 33.355 1.00 33.74 382 GLY A C 1
ATOM 2868 O O . GLY A 1 381 ? -72.750 28.038 32.182 1.00 34.57 382 GLY A O 1
ATOM 2869 N N . PRO A 1 382 ? -72.115 28.941 34.187 1.00 32.28 383 PRO A N 1
ATOM 2870 C CA . PRO A 1 382 ? -72.398 30.335 33.751 1.00 30.66 383 PRO A CA 1
ATOM 2871 C C . PRO A 1 382 ? -71.536 30.828 32.562 1.00 28.66 383 PRO A C 1
ATOM 2872 O O . PRO A 1 382 ? -71.983 31.684 31.808 1.00 27.15 383 PRO A O 1
ATOM 2876 N N . ASN A 1 383 ? -70.347 30.260 32.372 1.00 28.47 384 ASN A N 1
ATOM 2877 C CA . ASN A 1 383 ? -69.499 30.617 31.226 1.00 30.69 384 ASN A CA 1
ATOM 2878 C C . ASN A 1 383 ? -69.690 29.746 29.961 1.00 31.62 384 ASN A C 1
ATOM 2879 O O . ASN A 1 383 ? -68.904 29.840 29.015 1.00 30.99 384 ASN A O 1
ATOM 2884 N N . SER A 1 384 ? -70.733 28.912 29.944 1.00 30.03 385 SER A N 1
ATOM 2885 C CA . SER A 1 384 ? -70.976 28.009 28.813 1.00 29.00 385 SER A CA 1
ATOM 2886 C C . SER A 1 384 ? -72.172 28.448 28.001 1.00 29.55 385 SER A C 1
ATOM 2887 O O . SER A 1 384 ? -72.960 29.300 28.445 1.00 30.49 385 SER A O 1
ATOM 2890 N N . ALA A 1 385 ? -72.289 27.861 26.811 1.00 28.95 386 ALA A N 1
ATOM 2891 C CA . ALA A 1 385 ? -73.298 28.235 25.829 1.00 29.51 386 ALA A CA 1
ATOM 2892 C C . ALA A 1 385 ? -74.622 27.507 25.968 1.00 28.55 386 ALA A C 1
ATOM 2893 O O . ALA A 1 385 ? -74.707 26.406 26.537 1.00 27.77 386 ALA A O 1
ATOM 2895 N N . HIS A 1 386 ? -75.647 28.167 25.436 1.00 28.71 387 HIS A N 1
ATOM 2896 C CA . HIS A 1 386 ? -76.943 27.572 25.174 1.00 28.64 387 HIS A CA 1
ATOM 2897 C C . HIS A 1 386 ? -77.065 27.161 23.705 1.00 29.03 387 HIS A C 1
ATOM 2898 O O . HIS A 1 386 ? -77.629 26.101 23.384 1.00 29.63 387 HIS A O 1
ATOM 2905 N N . TRP A 1 387 ? -76.530 27.989 22.820 1.00 26.97 388 TRP A N 1
ATOM 2906 C CA . TRP A 1 387 ? -76.553 27.679 21.406 1.00 28.20 388 TRP A CA 1
ATOM 2907 C C . TRP A 1 387 ? -75.304 28.179 20.684 1.00 28.29 388 TRP A C 1
ATOM 2908 O O . TRP A 1 387 ? -74.508 28.932 21.260 1.00 27.92 388 TRP A O 1
ATOM 2919 N N . GLU A 1 388 ? -75.156 27.738 19.430 1.00 27.32 389 GLU A N 1
ATOM 2920 C CA . GLU A 1 388 ? -74.057 28.104 18.563 1.00 25.51 389 GLU A CA 1
ATOM 2921 C C . GLU A 1 388 ? -74.670 28.593 17.266 1.00 26.26 389 GLU A C 1
ATOM 2922 O O . GLU A 1 388 ? -75.797 28.218 16.944 1.00 25.67 389 GLU A O 1
ATOM 2928 N N . THR A 1 389 ? -73.934 29.452 16.552 1.00 25.46 390 THR A N 1
ATOM 2929 C CA . THR A 1 389 ? -74.343 29.990 15.268 1.00 25.62 390 THR A CA 1
ATOM 2930 C C . THR A 1 389 ? -73.115 29.908 14.376 1.00 27.50 390 THR A C 1
ATOM 2931 O O . THR A 1 389 ? -72.007 30.280 14.794 1.00 27.06 390 THR A O 1
ATOM 2935 N N . ILE A 1 390 ? -73.319 29.380 13.167 1.00 24.86 391 ILE A N 1
ATOM 2936 C CA . ILE A 1 390 ? -72.252 29.053 12.247 1.00 24.08 391 ILE A CA 1
ATOM 2937 C C . ILE A 1 390 ? -72.565 29.771 10.937 1.00 25.83 391 ILE A C 1
ATOM 2938 O O . ILE A 1 390 ? -73.700 29.702 10.435 1.00 25.71 391 ILE A O 1
ATOM 2943 N N . PHE A 1 391 ? -71.562 30.468 10.400 1.00 24.25 392 PHE A N 1
ATOM 2944 C CA . PHE A 1 391 ? -71.714 31.301 9.214 1.00 23.93 392 PHE A CA 1
ATOM 2945 C C . PHE A 1 391 ? -70.984 30.631 8.060 1.00 23.71 392 PHE A C 1
ATOM 2946 O O . PHE A 1 391 ? -69.759 30.460 8.131 1.00 25.56 392 PHE A O 1
ATOM 2954 N N . SER A 1 392 ? -71.723 30.255 7.010 1.00 21.65 393 SER A N 1
ATOM 2955 C CA . SER A 1 392 ? -71.141 29.552 5.859 1.00 22.64 393 SER A CA 1
ATOM 2956 C C . SER A 1 392 ? -71.301 30.313 4.550 1.00 22.02 393 SER A C 1
ATOM 2957 O O . SER A 1 392 ? -72.372 30.825 4.256 1.00 22.75 393 SER A O 1
ATOM 2960 N N . ASN A 1 393 ? -70.236 30.358 3.762 1.00 22.18 394 ASN A N 1
ATOM 2961 C CA . ASN A 1 393 ? -70.219 31.057 2.473 1.00 23.38 394 ASN A CA 1
ATOM 2962 C C . ASN A 1 393 ? -70.890 30.249 1.325 1.00 23.16 394 ASN A C 1
ATOM 2963 O O . ASN A 1 393 ? -70.359 30.170 0.207 1.00 23.45 394 ASN A O 1
ATOM 2968 N N . GLN A 1 394 ? -72.059 29.676 1.602 1.00 24.49 395 GLN 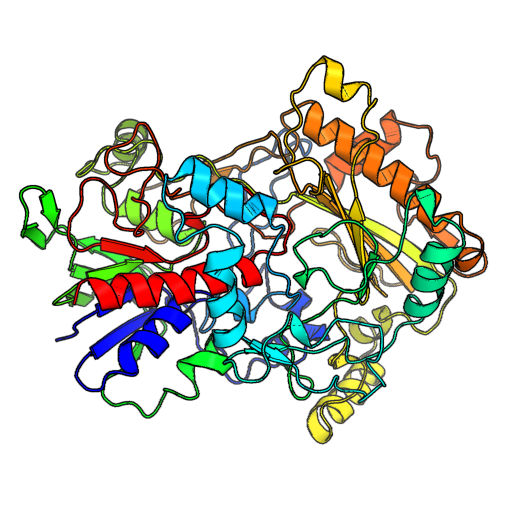A N 1
ATOM 2969 C CA . GLN A 1 394 ? -72.804 28.832 0.634 1.00 26.46 395 GLN A CA 1
ATOM 2970 C C . GLN A 1 394 ? -74.101 28.326 1.238 1.00 25.74 395 GLN A C 1
ATOM 2971 O O . GLN A 1 394 ? -74.349 28.474 2.446 1.00 24.13 395 GLN A O 1
ATOM 2977 N N . TRP A 1 395 ? -74.906 27.695 0.383 1.00 25.27 396 TRP A N 1
ATOM 2978 C CA . TRP A 1 395 ? -76.052 26.914 0.822 1.00 24.62 396 TRP A CA 1
ATOM 2979 C C . TRP A 1 395 ? -75.580 25.755 1.704 1.00 25.04 396 TRP A C 1
ATOM 2980 O O . TRP A 1 395 ? -74.648 25.014 1.340 1.00 23.36 396 TRP A O 1
ATOM 2991 N N . PHE A 1 396 ? -76.219 25.602 2.855 1.00 24.59 397 PHE A N 1
ATOM 2992 C CA . PHE A 1 396 ? -76.018 24.428 3.689 1.00 25.63 397 PHE A CA 1
ATOM 2993 C C . PHE A 1 396 ? -77.321 24.019 4.339 1.00 27.00 397 PHE A C 1
ATOM 2994 O O . PHE A 1 396 ? -77.869 24.766 5.154 1.00 29.02 397 PHE A O 1
ATOM 3002 N N . HIS A 1 397 ? -77.799 22.821 3.995 1.00 26.79 398 HIS A N 1
ATOM 3003 C CA . HIS A 1 397 ? -79.028 22.256 4.568 1.00 27.38 398 HIS A CA 1
ATOM 3004 C C . HIS A 1 397 ? -78.992 20.729 4.377 1.00 29.16 398 HIS A C 1
ATOM 3005 O O . HIS A 1 397 ? -79.049 20.268 3.241 1.00 32.19 398 HIS A O 1
ATOM 3012 N N . PRO A 1 398 ? -78.889 19.944 5.469 1.00 30.57 399 PRO A N 1
ATOM 3013 C CA . PRO A 1 398 ? -78.770 18.470 5.341 1.00 31.68 399 PRO A CA 1
ATOM 3014 C C . PRO A 1 398 ? -79.950 17.780 4.654 1.00 33.65 399 PRO A C 1
ATOM 3015 O O . PRO A 1 398 ? -79.741 16.745 4.028 1.00 36.65 399 PRO A O 1
ATOM 3019 N N . ALA A 1 399 ? -81.155 18.349 4.740 1.00 34.41 400 ALA A N 1
ATOM 3020 C CA . ALA A 1 399 ? -82.366 17.713 4.159 1.00 33.66 400 ALA A CA 1
ATOM 3021 C C . ALA A 1 399 ? -82.941 18.353 2.877 1.00 33.99 400 ALA A C 1
ATOM 3022 O O . ALA A 1 399 ? -83.919 17.855 2.341 1.00 38.92 400 ALA A O 1
ATOM 3024 N N . ILE A 1 400 ? -82.357 19.451 2.393 1.00 34.42 401 ILE A N 1
ATOM 3025 C CA . ILE A 1 400 ? -82.825 20.107 1.167 1.00 32.49 401 ILE A CA 1
ATOM 3026 C C . ILE A 1 400 ? -81.630 20.347 0.245 1.00 34.53 401 ILE A C 1
ATOM 3027 O O . ILE A 1 400 ? -80.653 20.975 0.664 1.00 37.22 401 ILE A O 1
ATOM 3032 N N . PRO A 1 401 ? -81.689 19.827 -1.005 1.00 33.56 402 PRO A N 1
ATOM 3033 C CA . PRO A 1 401 ? -80.584 20.076 -1.943 1.00 32.54 402 PRO A CA 1
ATOM 3034 C C . PRO A 1 401 ? -80.425 21.563 -2.313 1.00 32.30 402 PRO A C 1
ATOM 3035 O O . PRO A 1 401 ? -81.387 22.350 -2.236 1.00 34.62 402 PRO A O 1
ATOM 3039 N N . ARG A 1 402 ? -79.212 21.925 -2.712 1.00 30.93 403 ARG A N 1
ATOM 3040 C CA . ARG A 1 402 ? -78.903 23.257 -3.179 1.00 32.06 403 ARG A CA 1
ATOM 3041 C C . ARG A 1 402 ? -79.772 23.625 -4.406 1.00 33.07 403 ARG A C 1
ATOM 3042 O O . ARG A 1 402 ? -79.815 22.872 -5.370 1.00 32.07 403 ARG A O 1
ATOM 3050 N N . PRO A 1 403 ? -80.479 24.780 -4.354 1.00 34.94 404 PRO A N 1
ATOM 3051 C CA . PRO A 1 403 ? -81.251 25.290 -5.497 1.00 33.00 404 PRO A CA 1
ATOM 3052 C C . PRO A 1 403 ? -80.377 25.479 -6.714 1.00 34.21 404 PRO A C 1
ATOM 3053 O O . PRO A 1 403 ? -79.185 25.757 -6.565 1.00 34.29 404 PRO A O 1
ATOM 3057 N N . ASP A 1 404 ? -80.958 25.303 -7.903 1.00 36.17 405 ASP A N 1
ATOM 3058 C CA . ASP A 1 404 ? -80.248 25.505 -9.182 1.00 39.71 405 ASP A CA 1
ATOM 3059 C C . ASP A 1 404 ? -79.760 26.937 -9.367 1.00 37.73 405 ASP A C 1
ATOM 3060 O O . ASP A 1 404 ? -78.756 27.170 -10.054 1.00 40.40 405 ASP A O 1
ATOM 3065 N N . THR A 1 405 ? -80.495 27.892 -8.788 1.00 34.15 406 THR A N 1
ATOM 3066 C CA . THR A 1 405 ? -80.184 29.324 -8.938 1.00 36.15 406 THR A CA 1
ATOM 3067 C C . THR A 1 405 ? -80.091 30.023 -7.583 1.00 35.57 406 THR A C 1
ATOM 3068 O O . THR A 1 405 ? -80.737 29.610 -6.603 1.00 34.49 406 THR A O 1
ATOM 3072 N N . GLY A 1 406 ? -79.317 31.105 -7.548 1.00 36.20 407 GLY A N 1
ATOM 3073 C CA . GLY A 1 406 ? -79.143 31.879 -6.320 1.00 36.45 407 GLY A CA 1
ATOM 3074 C C . GLY A 1 406 ? -77.748 31.732 -5.741 1.00 36.89 407 GLY A C 1
ATOM 3075 O O . GLY A 1 406 ? -77.114 30.670 -5.862 1.00 36.70 407 GLY A O 1
ATOM 3076 N N . SER A 1 407 ? -77.259 32.817 -5.143 1.00 35.26 408 SER A N 1
ATOM 3077 C CA . SER A 1 407 ? -76.038 32.787 -4.342 1.00 32.97 408 SER A CA 1
ATOM 3078 C C . SER A 1 407 ? -76.459 32.898 -2.891 1.00 32.03 408 SER A C 1
ATOM 3079 O O . SER A 1 407 ? -77.383 33.655 -2.572 1.00 32.16 408 SER A O 1
ATOM 3082 N N . PHE A 1 408 ? -75.815 32.129 -2.011 1.00 30.27 409 PHE A N 1
ATOM 3083 C CA . PHE A 1 408 ? -76.296 32.018 -0.636 1.00 28.20 409 PHE A CA 1
ATOM 3084 C C . PHE A 1 408 ? -75.222 32.173 0.415 1.00 28.97 409 PHE A C 1
ATOM 3085 O O . PHE A 1 408 ? -74.043 31.903 0.170 1.00 28.35 409 PHE A O 1
ATOM 3093 N N . MET A 1 409 ? -75.655 32.582 1.601 1.00 28.34 410 MET A N 1
ATOM 3094 C CA . MET A 1 409 ? -74.908 32.324 2.816 1.00 29.13 410 MET A CA 1
ATOM 3095 C C . MET A 1 409 ? -75.852 31.558 3.720 1.00 28.48 410 MET A C 1
ATOM 3096 O O . MET A 1 409 ? -77.070 31.694 3.596 1.00 29.05 410 MET A O 1
ATOM 3101 N N . SER A 1 410 ? -75.305 30.767 4.630 1.00 25.32 411 SER A N 1
ATOM 3102 C CA . SER A 1 410 ? -76.153 30.076 5.591 1.00 25.93 411 SER A CA 1
ATOM 3103 C C . SER A 1 410 ? -75.782 30.394 7.032 1.00 25.28 411 SER A C 1
ATOM 3104 O O . SER A 1 410 ? -74.619 30.666 7.357 1.00 24.86 411 SER A O 1
ATOM 3107 N N . VAL A 1 411 ? -76.796 30.359 7.881 1.00 26.62 412 VAL A N 1
ATOM 3108 C CA . VAL A 1 411 ? -76.662 30.646 9.292 1.00 26.66 412 VAL A CA 1
ATOM 3109 C C . VAL A 1 411 ? -77.248 29.409 9.949 1.00 27.43 412 VAL A C 1
ATOM 3110 O O . VAL A 1 411 ? -78.464 29.220 9.957 1.00 28.72 412 VAL A O 1
ATOM 3114 N N . THR A 1 412 ? -76.370 28.573 10.500 1.00 29.60 413 THR A N 1
ATOM 3115 C CA . THR A 1 412 ? -76.755 27.295 11.089 1.00 28.38 413 THR A CA 1
ATOM 3116 C C . THR A 1 412 ? -76.620 27.374 12.603 1.00 28.52 413 THR A C 1
ATOM 3117 O O . THR A 1 412 ? -75.566 27.754 13.091 1.00 31.26 413 THR A O 1
ATOM 3121 N N . ASN A 1 413 ? -77.670 27.001 13.342 1.00 26.96 414 ASN A N 1
ATOM 3122 C CA . ASN A 1 413 ? -77.601 26.940 14.807 1.00 27.77 414 ASN A CA 1
ATOM 3123 C C . ASN A 1 413 ? -77.464 25.521 15.305 1.00 28.61 414 ASN A C 1
ATOM 3124 O O . ASN A 1 413 ? -77.937 24.582 14.668 1.00 30.07 414 ASN A O 1
ATOM 3129 N N . ALA A 1 414 ? -76.802 25.377 16.442 1.00 28.76 415 ALA A N 1
ATOM 3130 C CA . ALA A 1 414 ? -76.768 24.124 17.185 1.00 27.60 415 ALA A CA 1
ATOM 3131 C C . ALA A 1 414 ? -77.250 24.415 18.598 1.00 28.60 415 ALA A C 1
ATOM 3132 O O . ALA A 1 414 ? -76.836 25.409 19.193 1.00 27.11 415 ALA A O 1
ATOM 3134 N N . LEU A 1 415 ? -78.138 23.563 19.114 1.00 28.64 416 LEU A N 1
ATOM 3135 C CA . LEU A 1 415 ? -78.531 23.603 20.521 1.00 29.00 416 LEU A CA 1
ATOM 3136 C C . LEU A 1 415 ? -77.474 22.896 21.360 1.00 28.18 416 LEU A C 1
ATOM 3137 O O . LEU A 1 415 ? -77.352 21.655 21.320 1.00 28.93 416 LEU A O 1
ATOM 3142 N N . ILE A 1 416 ? -76.710 23.685 22.119 1.00 26.18 417 ILE A N 1
ATOM 3143 C CA . ILE A 1 416 ? -75.534 23.183 22.838 1.00 23.27 417 ILE A CA 1
ATOM 3144 C C . ILE A 1 416 ? -75.875 22.557 24.191 1.00 23.96 417 ILE A C 1
ATOM 3145 O O . ILE A 1 416 ? -75.191 21.637 24.652 1.00 23.46 417 ILE A O 1
ATOM 3150 N N . SER A 1 417 ? -76.922 23.063 24.833 1.00 23.75 418 SER A N 1
ATOM 3151 C CA . SER A 1 417 ? -77.289 22.586 26.162 1.00 26.00 418 SER A CA 1
ATOM 3152 C C . SER A 1 417 ? -78.761 22.062 26.160 1.00 27.67 418 SER A C 1
ATOM 3153 O O . SER A 1 417 ? -79.654 22.706 26.737 1.00 26.32 418 SER A O 1
ATOM 3156 N N . PRO A 1 418 ? -79.022 20.909 25.488 1.00 28.65 419 PRO A N 1
ATOM 3157 C CA . PRO A 1 418 ? -80.416 20.439 25.460 1.00 28.18 419 PRO A CA 1
ATOM 3158 C C . PRO A 1 418 ? -80.888 19.926 26.824 1.00 27.36 419 PRO A C 1
ATOM 3159 O O . PRO A 1 418 ? -80.098 19.369 27.598 1.00 26.03 419 PRO A O 1
ATOM 3163 N N . VAL A 1 419 ? -82.170 20.122 27.107 1.00 29.06 420 VAL A N 1
ATOM 3164 C CA . VAL A 1 419 ? -82.787 19.403 28.227 1.00 31.50 420 VAL A CA 1
ATOM 3165 C C . VAL A 1 419 ? -83.194 17.976 27.767 1.00 30.83 420 VAL A C 1
ATOM 3166 O O . VAL A 1 419 ? -83.055 17.013 28.529 1.00 30.86 420 VAL A O 1
ATOM 3170 N N . ALA A 1 420 ? -83.647 17.844 26.517 1.00 29.74 421 ALA A N 1
ATOM 3171 C CA . ALA A 1 420 ? -84.008 16.516 25.947 1.00 31.32 421 ALA A CA 1
ATOM 3172 C C . ALA A 1 420 ? -82.919 15.463 26.082 1.00 30.38 421 ALA A C 1
ATOM 3173 O O . ALA A 1 420 ? -81.712 15.748 25.956 1.00 33.66 421 ALA A O 1
ATOM 3175 N N . ARG A 1 421 ? -83.356 14.255 26.396 1.00 31.03 422 ARG A N 1
ATOM 3176 C CA . ARG A 1 421 ? -82.505 13.065 26.355 1.00 33.18 422 ARG A CA 1
ATOM 3177 C C . ARG A 1 421 ? -83.202 12.005 25.511 1.00 33.17 422 ARG A C 1
ATOM 3178 O O . ARG A 1 421 ? -84.432 11.986 25.400 1.00 30.56 422 ARG A O 1
ATOM 3186 N N . GLY A 1 422 ? -82.406 11.147 24.886 1.00 34.26 423 GLY A N 1
ATOM 3187 C CA . GLY A 1 422 ? -82.949 10.136 23.999 1.00 32.08 423 GLY A CA 1
ATOM 3188 C C . GLY A 1 422 ? -82.372 8.777 24.292 1.00 30.93 423 GLY A C 1
ATOM 3189 O O . GLY A 1 422 ? -81.740 8.562 25.342 1.00 29.73 423 GLY A O 1
ATOM 3190 N N . ASP A 1 423 ? -82.587 7.859 23.353 1.00 29.96 424 ASP A N 1
ATOM 3191 C CA . ASP A 1 423 ? -82.023 6.501 23.461 1.00 31.77 424 ASP A CA 1
ATOM 3192 C C . ASP A 1 423 ? -81.770 5.799 22.120 1.00 28.22 424 ASP A C 1
ATOM 3193 O O . ASP A 1 423 ? -82.343 6.170 21.071 1.00 27.25 424 ASP A O 1
ATOM 3198 N N . ILE A 1 424 ? -80.885 4.810 22.172 1.00 26.73 425 ILE A N 1
ATOM 3199 C CA . ILE A 1 424 ? -80.590 3.939 21.037 1.00 27.81 425 ILE A CA 1
ATOM 3200 C C . ILE A 1 424 ? -80.925 2.497 21.469 1.00 28.70 425 ILE A C 1
ATOM 3201 O O . ILE A 1 424 ? -80.442 2.038 22.521 1.00 28.81 425 ILE A O 1
ATOM 3206 N N . LYS A 1 425 ? -81.761 1.812 20.677 1.00 29.41 426 LYS A N 1
ATOM 3207 C CA . LYS A 1 425 ? -82.257 0.438 20.996 1.00 32.01 426 LYS A CA 1
ATOM 3208 C C . LYS A 1 425 ? -82.216 -0.484 19.769 1.00 31.40 426 LYS A C 1
ATOM 3209 O O . LYS A 1 425 ? -82.307 -0.008 18.630 1.00 29.73 426 LYS A O 1
ATOM 3215 N N . LEU A 1 426 ? -82.138 -1.795 20.014 1.00 31.58 427 LEU A N 1
ATOM 3216 C CA . LEU A 1 426 ? -82.247 -2.810 18.953 1.00 31.68 427 LEU A CA 1
ATOM 3217 C C . LEU A 1 426 ? -83.680 -3.000 18.509 1.00 32.21 427 LEU A C 1
ATOM 3218 O O . LEU A 1 426 ? -84.567 -3.130 19.357 1.00 35.00 427 LEU A O 1
ATOM 3223 N N . ALA A 1 427 ? -83.903 -3.006 17.193 1.00 30.55 428 ALA A N 1
ATOM 3224 C CA . ALA A 1 427 ? -85.188 -3.444 16.616 1.00 31.47 428 ALA A CA 1
ATOM 3225 C C . ALA A 1 427 ? -85.265 -4.986 16.516 1.00 34.24 428 ALA A C 1
ATOM 3226 O O . ALA A 1 427 ? -86.358 -5.546 16.620 1.00 36.00 428 ALA A O 1
ATOM 3228 N N . THR A 1 428 ? -84.115 -5.644 16.311 1.00 32.15 429 THR A N 1
ATOM 3229 C CA . THR A 1 428 ? -83.997 -7.108 16.185 1.00 32.69 429 THR A CA 1
ATOM 3230 C C . THR A 1 428 ? -82.649 -7.541 16.775 1.00 33.19 429 THR A C 1
ATOM 3231 O O . THR A 1 428 ? -81.791 -6.686 17.067 1.00 33.62 429 THR A O 1
ATOM 3235 N N . SER A 1 429 ? -82.461 -8.855 16.941 1.00 31.35 430 SER A N 1
ATOM 3236 C CA . SER A 1 429 ? -81.180 -9.433 17.432 1.00 29.92 430 SER A CA 1
ATOM 3237 C C . SER A 1 429 ? -80.162 -9.646 16.301 1.00 27.24 430 SER A C 1
ATOM 3238 O O . SER A 1 429 ? -79.077 -10.193 16.522 1.00 25.88 430 SER A O 1
ATOM 3241 N N . ASN A 1 430 ? -80.516 -9.215 15.093 1.00 26.97 431 ASN A N 1
ATOM 3242 C CA . ASN A 1 430 ? -79.630 -9.382 13.952 1.00 28.77 431 ASN A CA 1
ATOM 3243 C C . ASN A 1 430 ? -78.624 -8.194 13.884 1.00 28.11 431 ASN A C 1
ATOM 3244 O O . ASN A 1 430 ? -79.033 -7.063 13.635 1.00 29.31 431 ASN A O 1
ATOM 3249 N N . PRO A 1 431 ? -77.313 -8.473 14.062 1.00 28.85 432 PRO A N 1
ATOM 3250 C CA . PRO A 1 431 ? -76.286 -7.405 14.055 1.00 28.42 432 PRO A CA 1
ATOM 3251 C C . PRO A 1 431 ? -76.219 -6.601 12.747 1.00 29.47 432 PRO A C 1
ATOM 3252 O O . PRO A 1 431 ? -75.695 -5.494 12.743 1.00 32.32 432 PRO A O 1
ATOM 3256 N N . PHE A 1 432 ? -76.759 -7.127 11.652 1.00 28.64 433 PHE A N 1
ATOM 3257 C CA . PHE A 1 432 ? -76.784 -6.382 10.400 1.00 28.03 433 PHE A CA 1
ATOM 3258 C C . PHE A 1 432 ? -78.054 -5.570 10.164 1.00 29.15 433 PHE A C 1
ATOM 3259 O O . PHE A 1 432 ? -78.131 -4.850 9.185 1.00 31.64 433 PHE A O 1
ATOM 3267 N N . ASP A 1 433 ? -79.029 -5.654 11.065 1.00 29.77 434 ASP A N 1
ATOM 3268 C CA . ASP A 1 433 ? -80.179 -4.734 10.999 1.00 32.34 434 ASP A CA 1
ATOM 3269 C C . ASP A 1 433 ? -79.842 -3.353 11.599 1.00 32.92 434 ASP A C 1
ATOM 3270 O O . ASP A 1 433 ? -78.968 -3.229 12.466 1.00 31.33 434 ASP A O 1
ATOM 3275 N N . LYS A 1 434 ? -80.535 -2.323 11.118 1.00 34.28 435 LYS A N 1
ATOM 3276 C CA . LYS A 1 434 ? -80.398 -0.956 11.642 1.00 32.87 435 LYS A CA 1
ATOM 3277 C C . LYS A 1 434 ? -81.011 -0.840 13.039 1.00 31.00 435 LYS A C 1
ATOM 3278 O O . LYS A 1 434 ? -82.050 -1.459 13.315 1.00 28.56 435 LYS A O 1
ATOM 3284 N N . PRO A 1 435 ? -80.369 -0.049 13.928 1.00 31.02 436 PRO A N 1
ATOM 3285 C CA . PRO A 1 435 ? -80.925 0.199 15.263 1.00 29.40 436 PRO A CA 1
ATOM 3286 C C . PRO A 1 435 ? -81.987 1.294 15.245 1.00 29.06 436 PRO A C 1
ATOM 3287 O O . PRO A 1 435 ? -82.194 1.980 14.218 1.00 27.83 436 PRO A O 1
ATOM 3291 N N . LEU A 1 436 ? -82.659 1.434 16.380 1.00 28.84 437 LEU A N 1
ATOM 3292 C CA . LEU A 1 436 ? -83.644 2.489 16.586 1.00 29.71 437 LEU A CA 1
ATOM 3293 C C . LEU A 1 436 ? -82.961 3.643 17.337 1.00 28.36 437 LEU A C 1
ATOM 3294 O O . LEU A 1 436 ? -82.529 3.489 18.493 1.00 27.15 437 LEU A O 1
ATOM 3299 N N . ILE A 1 437 ? -82.814 4.766 16.640 1.00 27.51 438 ILE A N 1
ATOM 3300 C CA . ILE A 1 437 ? -82.124 5.934 17.179 1.00 25.62 438 ILE A CA 1
ATOM 3301 C C . ILE A 1 437 ? -83.177 7.013 17.414 1.00 26.08 438 ILE A C 1
ATOM 3302 O O . ILE A 1 437 ? -83.725 7.578 16.462 1.00 26.14 438 ILE A O 1
ATOM 3307 N N . ASN A 1 438 ? -83.472 7.267 18.685 1.00 25.87 439 ASN A N 1
ATOM 3308 C CA . ASN A 1 438 ? -84.528 8.210 19.072 1.00 27.12 439 ASN A CA 1
ATOM 3309 C C . ASN A 1 438 ? -83.958 9.320 19.989 1.00 28.43 439 ASN A C 1
ATOM 3310 O O . ASN A 1 438 ? -83.885 9.152 21.213 1.00 26.80 439 ASN A O 1
ATOM 3315 N N . PRO A 1 439 ? -83.518 10.437 19.389 1.00 28.82 440 PRO A N 1
ATOM 3316 C CA . PRO A 1 439 ? -82.892 11.495 20.189 1.00 31.08 440 PRO A CA 1
ATOM 3317 C C . PRO A 1 439 ? -83.904 12.363 20.945 1.00 32.15 440 PRO A C 1
ATOM 3318 O O . PRO A 1 439 ? -83.516 13.041 21.892 1.00 34.13 440 PRO A O 1
ATOM 3322 N N . GLN A 1 440 ? -85.177 12.335 20.532 1.00 32.97 441 GLN A N 1
ATOM 3323 C CA . GLN A 1 440 ? -86.265 13.084 21.196 1.00 35.15 441 GLN A CA 1
ATOM 3324 C C . GLN A 1 440 ? -86.090 14.610 21.103 1.00 33.92 441 GLN A C 1
ATOM 3325 O O . GLN A 1 440 ? -86.329 15.355 22.051 1.00 33.38 441 GLN A O 1
ATOM 3331 N N . TYR A 1 441 ? -85.691 15.052 19.921 1.00 33.59 442 TYR A N 1
ATOM 3332 C CA . TYR A 1 441 ? -85.455 16.459 19.640 1.00 33.26 442 TYR A CA 1
ATOM 3333 C C . TYR A 1 441 ? -86.689 17.316 19.879 1.00 33.68 442 TYR A C 1
ATOM 3334 O O . TYR A 1 441 ? -87.806 16.940 19.479 1.00 32.96 442 TYR A O 1
ATOM 3343 N N . LEU A 1 442 ? -86.481 18.472 20.522 1.00 31.02 443 LEU A N 1
ATOM 3344 C CA . LEU A 1 442 ? -87.544 19.464 20.709 1.00 30.09 443 LEU A CA 1
ATOM 3345 C C . LEU A 1 442 ? -88.754 18.917 21.481 1.00 30.76 443 LEU A C 1
ATOM 3346 O O . LEU A 1 442 ? -89.899 19.250 21.173 1.00 32.81 443 LEU A O 1
ATOM 3351 N N . SER A 1 443 ? -88.470 18.079 22.475 1.00 32.73 444 SER A N 1
ATOM 3352 C CA . SER A 1 443 ? -89.494 17.429 23.277 1.00 35.27 444 SER A CA 1
ATOM 3353 C C . SER A 1 443 ? -89.683 18.119 24.631 1.00 37.82 444 SER A C 1
ATOM 3354 O O . SER A 1 443 ? -90.485 17.665 25.445 1.00 40.00 444 SER A O 1
ATOM 3357 N N . THR A 1 444 ? -88.919 19.188 24.874 1.00 36.94 445 THR A N 1
ATOM 3358 C CA . THR A 1 444 ? -89.051 20.025 26.083 1.00 35.76 445 THR A CA 1
ATOM 3359 C C . THR A 1 444 ? -89.291 21.483 25.652 1.00 37.39 445 THR A C 1
ATOM 3360 O O . THR A 1 444 ? -88.926 21.873 24.524 1.00 36.16 445 THR A O 1
ATOM 3364 N N . GLU A 1 445 ? -89.935 22.266 26.528 1.00 38.05 446 GLU A N 1
ATOM 3365 C CA . GLU A 1 445 ? -90.210 23.682 26.257 1.00 36.80 446 GLU A CA 1
ATOM 3366 C C . GLU A 1 445 ? -88.876 24.464 26.179 1.00 33.65 446 GLU A C 1
ATOM 3367 O O . GLU A 1 445 ? -88.703 25.293 25.276 1.00 33.40 446 GLU A O 1
ATOM 3373 N N . PHE A 1 446 ? -87.915 24.149 27.050 1.00 31.28 447 PHE A N 1
ATOM 3374 C CA . PHE A 1 446 ? -86.606 24.787 26.951 1.00 34.42 447 PHE A CA 1
ATOM 3375 C C . PHE A 1 446 ? -86.014 24.787 25.528 1.00 36.01 447 PHE A C 1
ATOM 3376 O O . PHE A 1 446 ? -85.542 25.843 25.029 1.00 35.77 447 PHE A O 1
ATOM 3384 N N . ASP A 1 447 ? -86.042 23.612 24.892 1.00 34.41 448 ASP A N 1
ATOM 3385 C CA . ASP A 1 447 ? -85.323 23.385 23.644 1.00 31.38 448 ASP A CA 1
ATOM 3386 C C . ASP A 1 447 ? -85.956 24.148 22.499 1.00 31.88 448 ASP A C 1
ATOM 3387 O O . ASP A 1 447 ? -85.246 24.766 21.698 1.00 32.69 448 ASP A O 1
ATOM 3392 N N . ILE A 1 448 ? -87.286 24.152 22.438 1.00 31.54 449 ILE A N 1
ATOM 3393 C CA . ILE A 1 448 ? -87.957 24.919 21.392 1.00 30.93 449 ILE A CA 1
ATOM 3394 C C . ILE A 1 448 ? -87.826 26.440 21.674 1.00 31.18 449 ILE A C 1
ATOM 3395 O O . ILE A 1 448 ? -87.567 27.242 20.748 1.00 29.52 449 ILE A O 1
ATOM 3400 N N . PHE A 1 449 ? -87.940 26.819 22.946 1.00 33.02 450 PHE A N 1
ATOM 3401 C CA . PHE A 1 449 ? -87.822 28.239 23.341 1.00 35.35 450 PHE A CA 1
ATOM 3402 C C . PHE A 1 449 ? -86.474 28.826 22.895 1.00 31.75 450 PHE A C 1
ATOM 3403 O O . PHE A 1 449 ? -86.439 29.839 22.178 1.00 33.78 450 PHE A O 1
ATOM 3411 N N . THR A 1 450 ? -85.387 28.163 23.291 1.00 30.20 451 THR A N 1
ATOM 3412 C CA . THR A 1 450 ? -84.020 28.547 22.902 1.00 29.48 451 THR A CA 1
ATOM 3413 C C . THR A 1 450 ? -83.839 28.688 21.391 1.00 31.55 451 THR A C 1
ATOM 3414 O O . THR A 1 450 ? -83.262 29.688 20.923 1.00 31.73 451 THR A O 1
ATOM 3418 N N . MET A 1 451 ? -84.381 27.737 20.629 1.00 30.10 452 MET A N 1
ATOM 3419 C CA . MET A 1 451 ? -84.281 27.812 19.170 1.00 29.12 452 MET A CA 1
ATOM 3420 C C . MET A 1 451 ? -85.050 28.985 18.575 1.00 29.22 452 MET A C 1
ATOM 3421 O O . MET A 1 451 ? -84.592 29.588 17.585 1.00 27.92 452 MET A O 1
ATOM 3426 N N . ILE A 1 452 ? -86.212 29.309 19.154 1.00 29.95 453 ILE A N 1
ATOM 3427 C CA . ILE A 1 452 ? -86.941 30.525 18.728 1.00 32.59 453 ILE A CA 1
ATOM 3428 C C . ILE A 1 452 ? -86.043 31.770 18.984 1.00 32.50 453 ILE A C 1
ATOM 3429 O O . ILE A 1 452 ? -85.888 32.625 18.090 1.00 34.30 453 ILE A O 1
ATOM 3434 N N . GLN A 1 453 ? -85.425 31.826 20.169 1.00 31.47 454 GLN A N 1
ATOM 3435 C CA . GLN A 1 453 ? -84.483 32.910 20.515 1.00 33.52 454 GLN A CA 1
ATOM 3436 C C . GLN A 1 453 ? -83.275 32.974 19.573 1.00 33.17 454 GLN A C 1
ATOM 3437 O O . GLN A 1 453 ? -82.903 34.067 19.105 1.00 33.38 454 GLN A O 1
ATOM 3443 N N . ALA A 1 454 ? -82.713 31.803 19.246 1.00 32.10 455 ALA A N 1
ATOM 3444 C CA . ALA A 1 454 ? -81.578 31.713 18.318 1.00 29.60 455 ALA A CA 1
ATOM 3445 C C . ALA A 1 454 ? -81.893 32.346 16.960 1.00 30.36 455 ALA A C 1
ATOM 3446 O O . ALA A 1 454 ? -81.058 33.063 16.392 1.00 32.67 455 ALA A O 1
ATOM 3448 N N . VAL A 1 455 ? -83.102 32.108 16.459 1.00 29.16 456 VAL A N 1
ATOM 3449 C CA . VAL A 1 455 ? -83.534 32.688 15.190 1.00 30.06 456 VAL A CA 1
ATOM 3450 C C . VAL A 1 455 ? -83.587 34.222 15.283 1.00 31.09 456 VAL A C 1
ATOM 3451 O O . VAL A 1 455 ? -83.127 34.907 14.367 1.00 32.42 456 VAL A O 1
ATOM 3455 N N . LYS A 1 456 ? -84.138 34.745 16.381 1.00 31.62 457 LYS A N 1
ATOM 3456 C CA . LYS A 1 456 ? -84.245 36.209 16.569 1.00 33.30 457 LYS A CA 1
ATOM 3457 C C . LYS A 1 456 ? -82.847 36.853 16.605 1.00 31.99 457 LYS A C 1
ATOM 3458 O O . LYS A 1 456 ? -82.590 37.860 15.923 1.00 34.20 457 LYS A O 1
ATOM 3464 N N . SER A 1 457 ? -81.946 36.214 17.350 1.0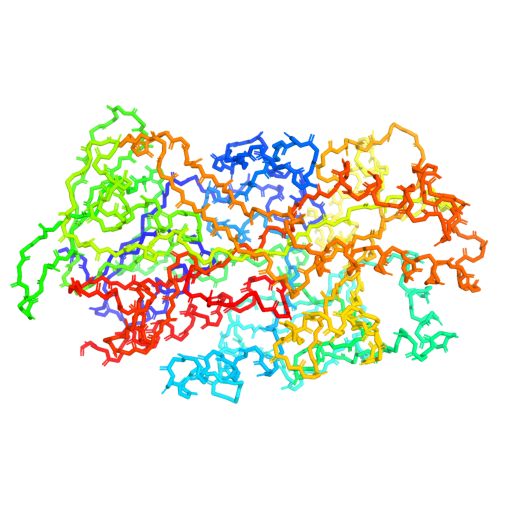0 30.89 458 SER A N 1
ATOM 3465 C CA . SER A 1 457 ? -80.515 36.515 17.339 1.00 29.16 458 SER A CA 1
ATOM 3466 C C . SER A 1 457 ? -79.874 36.509 15.942 1.00 30.63 458 SER A C 1
ATOM 3467 O O . SER A 1 457 ? -79.175 37.475 15.587 1.00 30.52 458 SER A O 1
ATOM 3470 N N . ASN A 1 458 ? -80.119 35.462 15.141 1.00 29.19 459 ASN A N 1
ATOM 3471 C CA . ASN A 1 458 ? -79.585 35.428 13.771 1.00 29.12 459 ASN A CA 1
ATOM 3472 C C . ASN A 1 458 ? -80.032 36.646 12.973 1.00 29.13 459 ASN A C 1
ATOM 3473 O O . ASN A 1 458 ? -79.247 37.220 12.216 1.00 29.63 459 ASN A O 1
ATOM 3478 N N . LEU A 1 459 ? -81.305 37.016 13.119 1.00 30.92 460 LEU A N 1
ATOM 3479 C CA . LEU A 1 459 ? -81.868 38.161 12.382 1.00 33.02 460 LEU A CA 1
ATOM 3480 C C . LEU A 1 459 ? -81.347 39.523 12.872 1.00 32.74 460 LEU A C 1
ATOM 3481 O O . LEU A 1 459 ? -81.107 40.404 12.049 1.00 36.31 460 LEU A O 1
ATOM 3486 N N . ARG A 1 460 ? -81.108 39.669 14.176 1.00 31.49 461 ARG A N 1
ATOM 3487 C CA . ARG A 1 460 ? -80.356 40.835 14.685 1.00 33.78 461 ARG A CA 1
ATOM 3488 C C . ARG A 1 460 ? -78.969 40.890 14.086 1.00 34.46 461 ARG A C 1
ATOM 3489 O O . ARG A 1 460 ? -78.575 41.930 13.566 1.00 37.33 461 ARG A O 1
ATOM 3497 N N . PHE A 1 461 ? -78.252 39.762 14.111 1.00 33.61 462 PHE A N 1
ATOM 3498 C CA . PHE A 1 461 ? -76.919 39.695 13.533 1.00 31.66 462 PHE A CA 1
ATOM 3499 C C . PHE A 1 461 ? -76.912 40.218 12.089 1.00 33.64 462 PHE A C 1
ATOM 3500 O O . PHE A 1 461 ? -76.109 41.091 11.736 1.00 34.28 462 PHE A O 1
ATOM 3508 N N . LEU A 1 462 ? -77.816 39.685 11.265 1.00 33.16 463 LEU A N 1
ATOM 3509 C CA . LEU A 1 462 ? -77.845 39.999 9.838 1.00 33.55 463 LEU A CA 1
ATOM 3510 C C . LEU A 1 462 ? -78.497 41.354 9.493 1.00 34.68 463 LEU A C 1
ATOM 3511 O O . LEU A 1 462 ? -78.388 41.823 8.358 1.00 35.05 463 LEU A O 1
ATOM 3516 N N . SER A 1 463 ? -79.156 41.985 10.463 1.00 36.93 464 SER A N 1
ATOM 3517 C CA . SER A 1 463 ? -79.697 43.338 10.255 1.00 40.15 464 SER A CA 1
ATOM 3518 C C . SER A 1 463 ? -78.618 44.436 10.397 1.00 40.92 464 SER A C 1
ATOM 3519 O O . SER A 1 463 ? -78.902 45.604 10.147 1.00 42.00 464 SER A O 1
ATOM 3522 N N . GLY A 1 464 ? -77.391 44.045 10.772 1.00 39.38 465 GLY A N 1
ATOM 3523 C CA . GLY A 1 464 ? -76.262 44.959 10.934 1.00 37.37 465 GLY A CA 1
ATOM 3524 C C . GLY A 1 464 ? -75.815 45.662 9.661 1.00 40.53 465 GLY A C 1
ATOM 3525 O O . GLY A 1 464 ? -76.067 45.196 8.537 1.00 42.30 465 GLY A O 1
ATOM 3526 N N . GLN A 1 465 ? -75.148 46.794 9.848 1.00 39.39 466 GLN A N 1
ATOM 3527 C CA . GLN A 1 465 ? -74.639 47.621 8.758 1.00 41.67 466 GLN A CA 1
ATOM 3528 C C . GLN A 1 465 ? -73.682 46.862 7.836 1.00 38.70 466 GLN A C 1
ATOM 3529 O O . GLN A 1 465 ? -73.726 47.034 6.615 1.00 36.90 466 GLN A O 1
ATOM 3535 N N . ALA A 1 466 ? -72.838 46.006 8.416 1.00 39.23 467 ALA A N 1
ATOM 3536 C CA . ALA A 1 466 ? -71.907 45.171 7.639 1.00 37.35 467 ALA A CA 1
ATOM 3537 C C . ALA A 1 466 ? -72.608 44.304 6.573 1.00 35.55 467 ALA A C 1
ATOM 3538 O O . ALA A 1 466 ? -72.013 43.978 5.550 1.00 37.20 467 ALA A O 1
ATOM 3540 N N . TRP A 1 467 ? -73.882 43.990 6.797 1.00 35.63 468 TRP A N 1
ATOM 3541 C CA . TRP A 1 467 ? -74.660 43.105 5.915 1.00 37.33 468 TRP A CA 1
ATOM 3542 C C . TRP A 1 467 ? -75.568 43.837 4.908 1.00 41.65 468 TRP A C 1
ATOM 3543 O O . TRP A 1 467 ? -76.143 43.193 4.008 1.00 41.04 468 TRP A O 1
ATOM 3554 N N . ALA A 1 468 ? -75.660 45.168 5.033 1.00 41.92 469 ALA A N 1
ATOM 3555 C CA . ALA A 1 468 ? -76.673 45.984 4.308 1.00 45.58 469 ALA A CA 1
ATOM 3556 C C . ALA A 1 468 ? -76.731 45.789 2.790 1.00 44.28 469 ALA A C 1
ATOM 3557 O O . ALA A 1 468 ? -77.815 45.771 2.206 1.00 44.60 469 ALA A O 1
ATOM 3559 N N . ASP A 1 469 ? -75.568 45.647 2.171 1.00 42.62 470 ASP A N 1
ATOM 3560 C CA . ASP A 1 469 ? -75.448 45.536 0.720 1.00 48.61 470 ASP A CA 1
ATOM 3561 C C . ASP A 1 469 ? -75.196 44.068 0.277 1.00 46.35 470 ASP A C 1
ATOM 3562 O O . ASP A 1 469 ? -74.834 43.812 -0.877 1.00 46.47 470 ASP A O 1
ATOM 3567 N N . PHE A 1 470 ? -75.343 43.127 1.211 1.00 41.68 471 PHE A N 1
ATOM 3568 C CA . PHE A 1 470 ? -74.890 41.745 1.002 1.00 39.35 471 PHE A CA 1
ATOM 3569 C C . PHE A 1 470 ? -76.069 40.767 1.090 1.00 38.73 471 PHE A C 1
ATOM 3570 O O . PHE A 1 470 ? -76.403 40.121 0.100 1.00 40.11 471 PHE A O 1
ATOM 3578 N N . VAL A 1 471 ? -76.701 40.700 2.261 1.00 36.22 472 VAL A N 1
ATOM 3579 C CA . VAL A 1 471 ? -77.901 39.916 2.484 1.00 39.30 472 VAL A CA 1
ATOM 3580 C C . VAL A 1 471 ? -79.056 40.542 1.707 1.00 41.89 472 VAL A C 1
ATOM 3581 O O . VAL A 1 471 ? -79.400 41.711 1.934 1.00 40.65 472 VAL A O 1
ATOM 3585 N N . ILE A 1 472 ? -79.640 39.754 0.798 1.00 41.29 473 ILE A N 1
ATOM 3586 C CA . ILE A 1 472 ? -80.859 40.146 0.092 1.00 39.03 473 ILE A CA 1
ATOM 3587 C C . ILE A 1 472 ? -82.110 39.773 0.906 1.00 39.08 473 ILE A C 1
ATOM 3588 O O . ILE A 1 472 ? -82.842 40.660 1.342 1.00 40.17 473 ILE A O 1
ATOM 3593 N N . ARG A 1 473 ? -82.346 38.477 1.119 1.00 39.16 474 ARG A N 1
ATOM 3594 C CA . ARG A 1 473 ? -83.548 37.973 1.836 1.00 37.23 474 ARG A CA 1
ATOM 3595 C C . ARG A 1 473 ? -83.376 36.506 2.242 1.00 34.76 474 ARG A C 1
ATOM 3596 O O . ARG A 1 473 ? -82.548 35.802 1.631 1.00 33.86 474 ARG A O 1
ATOM 3604 N N . PRO A 1 474 ? -84.158 36.039 3.251 1.00 33.26 475 PRO A N 1
ATOM 3605 C CA . PRO A 1 474 ? -84.127 34.610 3.561 1.00 34.44 475 PRO A CA 1
ATOM 3606 C C . PRO A 1 474 ? -84.762 33.783 2.438 1.00 35.84 475 PRO A C 1
ATOM 3607 O O . PRO A 1 474 ? -85.685 34.250 1.773 1.00 35.65 475 PRO A O 1
ATOM 3611 N N . PHE A 1 475 ? -84.228 32.582 2.222 1.00 36.07 476 PHE A N 1
ATOM 3612 C CA . PHE A 1 475 ? -84.767 31.611 1.267 1.00 35.25 476 PHE A CA 1
ATOM 3613 C C . PHE A 1 475 ? -86.207 31.246 1.636 1.00 34.13 476 PHE A C 1
ATOM 3614 O O . PHE A 1 475 ? -87.074 31.179 0.779 1.00 35.47 476 PHE A O 1
ATOM 3622 N N . ASP A 1 476 ? -86.434 31.019 2.923 1.00 33.85 477 ASP A N 1
ATOM 3623 C CA . ASP A 1 476 ? -87.726 30.698 3.445 1.00 34.79 477 ASP A CA 1
ATOM 3624 C C . ASP A 1 476 ? -88.422 31.964 3.993 1.00 38.51 477 ASP A C 1
ATOM 3625 O O . ASP A 1 476 ? -87.876 32.627 4.881 1.00 38.11 477 ASP A O 1
ATOM 3630 N N . PRO A 1 477 ? -89.643 32.276 3.490 1.00 39.31 478 PRO A N 1
ATOM 3631 C CA . PRO A 1 477 ? -90.391 33.474 3.906 1.00 37.88 478 PRO A CA 1
ATOM 3632 C C . PRO A 1 477 ? -90.827 33.490 5.393 1.00 37.46 478 PRO A C 1
ATOM 3633 O O . PRO A 1 477 ? -91.123 34.568 5.911 1.00 36.97 478 PRO A O 1
ATOM 3637 N N . ARG A 1 478 ? -90.837 32.343 6.078 1.00 32.74 479 ARG A N 1
ATOM 3638 C CA . ARG A 1 478 ? -91.114 32.323 7.526 1.00 31.74 479 ARG A CA 1
ATOM 3639 C C . ARG A 1 478 ? -90.015 32.972 8.382 1.00 32.22 479 ARG A C 1
ATOM 3640 O O . ARG A 1 478 ? -90.126 33.058 9.615 1.00 30.76 479 ARG A O 1
AT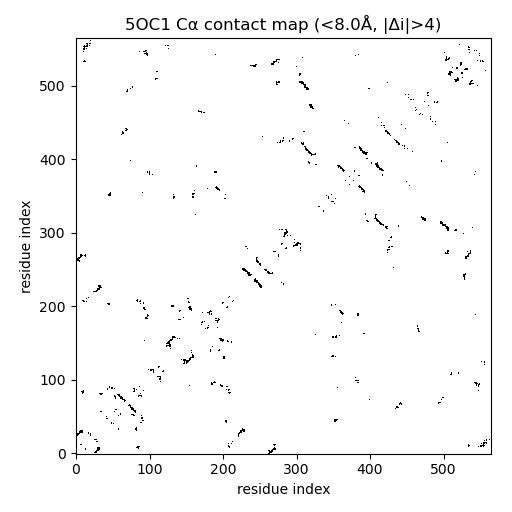OM 3648 N N . LEU A 1 479 ? -88.934 33.383 7.738 1.00 33.29 480 LEU A N 1
ATOM 3649 C CA . LEU A 1 479 ? -87.863 34.069 8.444 1.00 36.81 480 LEU A CA 1
ATOM 3650 C C . LEU A 1 479 ? -87.832 35.579 8.122 1.00 38.02 480 LEU A C 1
ATOM 3651 O O . LEU A 1 479 ? -86.849 36.249 8.445 1.00 39.23 480 LEU A O 1
ATOM 3656 N N . ARG A 1 480 ? -88.907 36.094 7.502 1.00 41.04 481 ARG A N 1
ATOM 3657 C CA . ARG A 1 480 ? -89.007 37.511 7.092 1.00 45.30 481 ARG A CA 1
ATOM 3658 C C . ARG A 1 480 ? -89.248 38.449 8.285 1.00 44.89 481 ARG A C 1
ATOM 3659 O O . ARG A 1 480 ? -88.797 39.594 8.261 1.00 42.53 481 ARG A O 1
ATOM 3667 N N . ASP A 1 481 ? -89.930 37.937 9.315 1.00 42.21 482 ASP A N 1
ATOM 3668 C CA . ASP A 1 481 ? -90.432 38.731 10.435 1.00 44.12 482 ASP A CA 1
ATOM 3669 C C . ASP A 1 481 ? -90.035 38.174 11.831 1.00 41.57 482 ASP A C 1
ATOM 3670 O O . ASP A 1 481 ? -90.599 37.172 12.286 1.00 37.41 482 ASP A O 1
ATOM 3675 N N . PRO A 1 482 ? -89.112 38.873 12.537 1.00 40.52 483 PRO A N 1
ATOM 3676 C CA . PRO A 1 482 ? -88.570 38.450 13.836 1.00 38.52 483 PRO A CA 1
ATOM 3677 C C . PRO A 1 482 ? -89.596 38.352 14.956 1.00 38.77 483 PRO A C 1
ATOM 3678 O O . PRO A 1 482 ? -89.313 37.724 15.978 1.00 38.66 483 PRO A O 1
ATOM 3682 N N . THR A 1 483 ? -90.770 38.963 14.781 1.00 41.26 484 THR A N 1
ATOM 3683 C CA . THR A 1 483 ? -91.811 38.967 15.837 1.00 45.71 484 THR A CA 1
ATOM 3684 C C . THR A 1 483 ? -92.871 37.869 15.663 1.00 46.47 484 THR A C 1
ATOM 3685 O O . THR A 1 483 ? -93.660 37.628 16.578 1.00 49.09 484 THR A O 1
ATOM 3689 N N . ASP A 1 484 ? -92.887 37.217 14.493 1.00 45.48 485 ASP A N 1
ATOM 3690 C CA . ASP A 1 484 ? -93.888 36.189 14.172 1.00 41.21 485 ASP A CA 1
ATOM 3691 C C . ASP A 1 484 ? -93.468 34.810 14.720 1.00 40.66 485 ASP A C 1
ATOM 3692 O O . ASP A 1 484 ? -92.889 33.995 13.990 1.00 39.57 485 ASP A O 1
ATOM 3697 N N . ASP A 1 485 ? -93.761 34.564 16.000 1.00 40.04 486 ASP A N 1
ATOM 3698 C CA . ASP A 1 485 ? -93.302 33.357 16.714 1.00 39.48 486 ASP A CA 1
ATOM 3699 C C . ASP A 1 485 ? -93.847 32.049 16.144 1.00 41.19 486 ASP A C 1
ATOM 3700 O O . ASP A 1 485 ? -93.147 31.024 16.154 1.00 41.33 486 ASP A O 1
ATOM 3705 N N . ALA A 1 486 ? -95.100 32.100 15.679 1.00 36.58 487 ALA A N 1
ATOM 3706 C CA . ALA A 1 486 ? -95.780 30.969 15.054 1.00 36.53 487 ALA A CA 1
ATOM 3707 C C . ALA A 1 486 ? -95.043 30.559 13.775 1.00 33.03 487 ALA A C 1
ATOM 3708 O O . ALA A 1 486 ? -94.731 29.386 13.615 1.00 36.11 487 ALA A O 1
ATOM 3710 N N . ALA A 1 487 ? -94.726 31.524 12.914 1.00 30.56 488 ALA A N 1
ATOM 3711 C CA . ALA A 1 487 ? -93.980 31.259 11.685 1.00 32.37 488 ALA A CA 1
ATOM 3712 C C . ALA A 1 487 ? -92.559 30.727 11.945 1.00 35.09 488 ALA A C 1
ATOM 3713 O O . ALA A 1 487 ? -92.058 29.849 11.208 1.00 35.77 488 ALA A O 1
ATOM 3715 N N . ILE A 1 488 ? -91.928 31.262 12.992 1.00 34.86 489 ILE A N 1
ATOM 3716 C CA . ILE A 1 488 ? -90.578 30.873 13.383 1.00 35.11 489 ILE A CA 1
ATOM 3717 C C . ILE A 1 488 ? -90.567 29.426 13.904 1.00 33.39 489 ILE A C 1
ATOM 3718 O O . ILE A 1 488 ? -89.728 28.622 13.466 1.00 30.88 489 ILE A O 1
ATOM 3723 N N . GLU A 1 489 ? -91.478 29.114 14.822 1.00 31.39 490 GLU A N 1
ATOM 3724 C CA . GLU A 1 489 ? -91.596 27.754 15.351 1.00 35.15 490 GLU A CA 1
ATOM 3725 C C . GLU A 1 489 ? -91.937 26.703 14.268 1.00 35.41 490 GLU A C 1
ATOM 3726 O O . GLU A 1 489 ? -91.417 25.586 14.300 1.00 37.02 490 GLU A O 1
ATOM 3732 N N . SER A 1 490 ? -92.798 27.075 13.322 1.00 34.34 491 SER A N 1
ATOM 3733 C CA . SER A 1 490 ? -93.125 26.227 12.181 1.00 33.80 491 SER A CA 1
ATOM 3734 C C . SER A 1 490 ? -91.876 25.964 11.336 1.00 34.32 491 SER A C 1
ATOM 3735 O O . SER A 1 490 ? -91.663 24.831 10.885 1.00 33.36 491 SER A O 1
ATOM 3738 N N . TYR A 1 491 ? -91.065 27.010 11.129 1.00 32.66 492 TYR A N 1
ATOM 3739 C CA . TYR A 1 491 ? -89.807 26.895 10.392 1.00 30.53 492 TYR A CA 1
ATOM 3740 C C . TYR A 1 491 ? -88.872 25.887 11.061 1.00 30.36 492 TYR A C 1
ATOM 3741 O O . TYR A 1 491 ? -88.262 25.036 10.382 1.00 29.55 492 TYR A O 1
ATOM 3750 N N . ILE A 1 492 ? -88.789 25.983 12.383 1.00 30.17 493 ILE A N 1
ATOM 3751 C CA . ILE A 1 492 ? -87.867 25.185 13.175 1.00 28.60 493 ILE A CA 1
ATOM 3752 C C . ILE A 1 492 ? -88.283 23.718 13.105 1.00 29.55 493 ILE A C 1
ATOM 3753 O O . ILE A 1 492 ? -87.463 22.848 12.830 1.00 31.85 493 ILE A O 1
ATOM 3758 N N . ARG A 1 493 ? -89.564 23.453 13.315 1.00 30.75 494 ARG A N 1
ATOM 3759 C CA . ARG A 1 493 ? -90.052 22.078 13.416 1.00 30.46 494 ARG A CA 1
ATOM 3760 C C . ARG A 1 493 ? -90.003 21.379 12.054 1.00 29.81 494 ARG A C 1
ATOM 3761 O O . ARG A 1 493 ? -89.832 20.162 12.004 1.00 27.33 494 ARG A O 1
ATOM 3769 N N . ASP A 1 494 ? -90.096 22.156 10.966 1.00 30.20 495 ASP A N 1
ATOM 3770 C CA . ASP A 1 494 ? -89.957 21.628 9.593 1.00 31.02 495 ASP A CA 1
ATOM 3771 C C . ASP A 1 494 ? -88.503 21.517 9.098 1.00 32.08 495 ASP A C 1
ATOM 3772 O O . ASP A 1 494 ? -88.240 20.771 8.144 1.00 31.88 495 ASP A O 1
ATOM 3777 N N . ASN A 1 495 ? -87.571 22.276 9.692 1.00 29.86 496 ASN A N 1
ATOM 3778 C CA . ASN A 1 495 ? -86.210 22.288 9.160 1.00 27.98 496 ASN A CA 1
ATOM 3779 C C . ASN A 1 495 ? -85.153 21.735 10.084 1.00 25.53 496 ASN A C 1
ATOM 3780 O O . ASN A 1 495 ? -84.079 21.389 9.626 1.00 25.88 496 ASN A O 1
ATOM 3785 N N . ALA A 1 496 ? -85.443 21.628 11.372 1.00 25.19 497 ALA A N 1
ATOM 3786 C CA . ALA A 1 496 ? -84.427 21.151 12.305 1.00 25.85 497 ALA A CA 1
ATOM 3787 C C . ALA A 1 496 ? -83.969 19.735 11.974 1.00 28.51 497 ALA A C 1
ATOM 3788 O O . ALA A 1 496 ? -84.714 18.951 11.374 1.00 28.66 497 ALA A O 1
ATOM 3790 N N . ASN A 1 497 ? -82.740 19.430 12.385 1.00 28.26 498 ASN A N 1
ATOM 3791 C CA . ASN A 1 497 ? -82.026 18.246 11.974 1.00 25.82 498 ASN A CA 1
ATOM 3792 C C . ASN A 1 497 ? -81.045 17.916 13.096 1.00 25.41 498 ASN A C 1
ATOM 3793 O O . ASN A 1 497 ? -81.374 18.122 14.279 1.00 26.83 498 ASN A O 1
ATOM 3798 N N . THR A 1 498 ? -79.871 17.393 12.750 1.00 24.50 499 THR A N 1
ATOM 3799 C CA . THR A 1 498 ? -78.814 17.068 13.721 1.00 24.91 499 THR A CA 1
ATOM 3800 C C . THR A 1 498 ? -77.476 17.623 13.239 1.00 25.60 499 THR A C 1
ATOM 3801 O O . THR A 1 498 ? -77.241 17.721 12.024 1.00 24.87 499 THR A O 1
ATOM 3805 N N . ILE A 1 499 ? -76.606 17.990 14.180 1.00 26.37 500 ILE A N 1
ATOM 3806 C CA . ILE A 1 499 ? -75.239 18.426 13.811 1.00 26.58 500 ILE A CA 1
ATOM 3807 C C . ILE A 1 499 ? -74.225 17.328 14.166 1.00 25.78 500 ILE A C 1
ATOM 3808 O O . ILE A 1 499 ? -73.007 17.555 14.220 1.00 27.21 500 ILE A O 1
ATOM 3813 N N . PHE A 1 500 ? -74.732 16.117 14.388 1.00 26.21 501 PHE A N 1
ATOM 3814 C CA . PHE A 1 500 ? -73.895 14.909 14.294 1.00 23.25 501 PHE A CA 1
ATOM 3815 C C . PHE A 1 500 ? -72.939 14.740 15.469 1.00 23.16 501 PHE A C 1
ATOM 3816 O O . PHE A 1 500 ? -71.840 14.199 15.298 1.00 23.12 501 PHE A O 1
ATOM 3824 N N . HIS A 1 501 ? -73.366 15.156 16.665 1.00 23.97 502 HIS A N 1
ATOM 3825 C CA . HIS A 1 501 ? -72.500 15.114 17.867 1.00 24.44 502 HIS A CA 1
ATOM 3826 C C . HIS A 1 501 ? -73.079 14.238 18.997 1.00 25.91 502 HIS A C 1
ATOM 3827 O O . HIS A 1 501 ? -73.161 14.709 20.148 1.00 26.43 502 HIS A O 1
ATOM 3834 N N . PRO A 1 502 ? -73.493 12.970 18.692 1.00 24.98 503 PRO A N 1
ATOM 3835 C CA . PRO A 1 502 ? -74.080 12.173 19.767 1.00 23.49 503 PRO A CA 1
ATOM 3836 C C . PRO A 1 502 ? -73.077 11.750 20.833 1.00 24.16 503 PRO A C 1
ATOM 3837 O O . PRO A 1 502 ? -71.941 11.414 20.510 1.00 23.97 503 PRO A O 1
ATOM 3841 N N . VAL A 1 503 ? -73.504 11.772 22.098 1.00 22.86 504 VAL A N 1
ATOM 3842 C CA . VAL A 1 503 ? -72.671 11.299 23.217 1.00 23.84 504 VAL A CA 1
ATOM 3843 C C . VAL A 1 503 ? -73.592 10.628 24.258 1.00 24.70 504 VAL A C 1
ATOM 3844 O O . VAL A 1 503 ? -74.824 10.814 24.229 1.00 25.65 504 VAL A O 1
ATOM 3848 N N . GLY A 1 504 ? -73.006 9.897 25.197 1.00 25.07 505 GLY A N 1
ATOM 3849 C CA . GLY A 1 504 ? -73.729 9.548 26.420 1.00 28.96 505 GLY A CA 1
ATOM 3850 C C . GLY A 1 504 ? -74.348 8.158 26.544 1.00 31.26 505 GLY A C 1
ATOM 3851 O O . GLY A 1 504 ? -74.731 7.754 27.641 1.00 31.52 505 GLY A O 1
ATOM 3852 N N . THR A 1 505 ? -74.420 7.432 25.429 1.00 28.77 506 THR A N 1
ATOM 3853 C CA . THR A 1 505 ? -75.063 6.120 25.358 1.00 28.42 506 THR A CA 1
ATOM 3854 C C . THR A 1 505 ? -74.340 5.016 26.155 1.00 28.14 506 THR A C 1
ATOM 3855 O O . THR A 1 505 ? -74.900 3.941 26.368 1.00 31.12 506 THR A O 1
ATOM 3859 N N . ALA A 1 506 ? -73.114 5.284 26.592 1.00 26.15 507 ALA A N 1
ATOM 3860 C CA . ALA A 1 506 ? -72.425 4.425 27.541 1.00 25.94 507 ALA A CA 1
ATOM 3861 C C . ALA A 1 506 ? -71.719 5.270 28.626 1.00 26.86 507 ALA A C 1
ATOM 3862 O O . ALA A 1 506 ? -70.518 5.115 28.885 1.00 26.42 507 ALA A O 1
ATOM 3864 N N . SER A 1 507 ? -72.498 6.156 29.258 1.00 28.52 508 SER A N 1
ATOM 3865 C CA . SER A 1 507 ? -71.970 7.204 30.175 1.00 28.08 508 SER A CA 1
ATOM 3866 C C . SER A 1 507 ? -71.063 6.657 31.238 1.00 28.88 508 SER A C 1
ATOM 3867 O O . SER A 1 507 ? -71.354 5.584 31.812 1.00 29.09 508 SER A O 1
ATOM 3870 N N . MET A 1 508 ? -69.950 7.364 31.475 1.00 27.62 509 MET A N 1
ATOM 3871 C CA . MET A 1 508 ? -69.157 7.139 32.682 1.00 29.35 509 MET A CA 1
ATOM 3872 C C . MET A 1 508 ? -69.871 7.736 33.907 1.00 29.44 509 MET A C 1
ATOM 3873 O O . MET A 1 508 ? -70.620 8.714 33.802 1.00 28.04 509 MET A O 1
ATOM 3878 N N . SER A 1 509 ? -69.667 7.092 35.052 1.00 30.68 510 SER A N 1
ATOM 3879 C CA . SER A 1 509 ? -70.269 7.497 36.325 1.00 31.25 510 SER A CA 1
ATOM 3880 C C . SER A 1 509 ? -69.349 6.904 37.387 1.00 30.33 510 SER A C 1
ATOM 3881 O O . SER A 1 509 ? -68.481 6.102 37.022 1.00 29.10 510 SER A O 1
ATOM 3884 N N . PRO A 1 510 ? -69.498 7.300 38.686 1.00 32.75 511 PRO A N 1
ATOM 3885 C CA . PRO A 1 510 ? -68.525 6.841 39.744 1.00 33.88 511 PRO A CA 1
ATOM 3886 C C . PRO A 1 510 ? -68.499 5.303 39.909 1.00 37.28 511 PRO A C 1
ATOM 3887 O O . PRO A 1 510 ? -69.503 4.653 39.576 1.00 35.17 511 PRO A O 1
ATOM 3891 N N . ARG A 1 511 ? -67.393 4.732 40.402 1.00 41.34 512 ARG A N 1
ATOM 3892 C CA . ARG A 1 511 ? -67.309 3.264 40.644 1.00 49.95 512 ARG A CA 1
ATOM 3893 C C . ARG A 1 511 ? -68.484 2.750 41.487 1.00 52.44 512 ARG A C 1
ATOM 3894 O O . ARG A 1 511 ? -68.826 3.348 42.505 1.00 54.38 512 ARG A O 1
ATOM 3902 N N . GLY A 1 512 ? -69.121 1.678 41.015 1.00 55.78 513 GLY A N 1
ATOM 3903 C CA . GLY A 1 512 ? -70.264 1.057 41.681 1.00 54.86 513 GLY A CA 1
ATOM 3904 C C . GLY A 1 512 ? -71.549 1.866 41.730 1.00 59.53 513 GLY A C 1
ATOM 3905 O O . GLY A 1 512 ? -72.424 1.568 42.534 1.00 62.02 513 GLY A O 1
ATOM 3906 N N . ALA A 1 513 ? -71.702 2.859 40.861 1.00 62.71 514 ALA A N 1
ATOM 3907 C CA . ALA A 1 513 ? -72.787 3.835 41.021 1.00 63.50 514 ALA A CA 1
ATOM 3908 C C . ALA A 1 513 ? -74.137 3.496 40.387 1.00 67.59 514 ALA A C 1
ATOM 3909 O O . ALA A 1 513 ? -74.229 2.662 39.493 1.00 62.37 514 ALA A O 1
ATOM 3911 N N . SER A 1 514 ? -75.159 4.191 40.899 1.00 78.09 515 SER A N 1
ATOM 3912 C CA . SER A 1 514 ? -76.551 4.231 40.422 1.00 82.60 515 SER A CA 1
ATOM 3913 C C . SER A 1 514 ? -76.746 3.826 38.956 1.00 76.16 515 SER A C 1
ATOM 3914 O O . SER A 1 514 ? -77.001 2.652 38.673 1.00 73.92 515 SER A O 1
ATOM 3917 N N . TRP A 1 515 ? -76.638 4.800 38.051 1.00 65.29 516 TRP A N 1
ATOM 3918 C CA . TRP A 1 515 ? -76.701 4.554 36.621 1.00 58.71 516 TRP A CA 1
ATOM 3919 C C . TRP A 1 515 ? -75.312 4.696 35.971 1.00 50.14 516 TRP A C 1
ATOM 3920 O O . TRP A 1 515 ? -74.290 4.730 36.669 1.00 45.76 516 TRP A O 1
ATOM 3931 N N . GLY A 1 516 ? -75.275 4.767 34.643 1.00 41.49 517 GLY A N 1
ATOM 3932 C CA . GLY A 1 516 ? -74.008 4.740 33.910 1.00 37.95 517 GLY A CA 1
ATOM 3933 C C . GLY A 1 516 ? -73.674 3.341 33.417 1.00 36.98 517 GLY A C 1
ATOM 3934 O O . GLY A 1 516 ? -74.246 2.352 33.873 1.00 35.43 517 GLY A O 1
ATOM 3935 N N . VAL A 1 517 ? -72.742 3.271 32.472 1.00 34.87 518 VAL A N 1
ATOM 3936 C CA . VAL A 1 517 ? -72.340 2.020 31.848 1.00 30.41 518 VAL A CA 1
ATOM 3937 C C . VAL A 1 517 ? -70.891 1.706 32.190 1.00 27.68 518 VAL A C 1
ATOM 3938 O O . VAL A 1 517 ? -70.523 0.547 32.333 1.00 28.53 518 VAL A O 1
ATOM 3942 N N . VAL A 1 518 ? -70.060 2.732 32.327 1.00 27.24 519 VAL A N 1
ATOM 3943 C CA . VAL A 1 518 ? -68.635 2.499 32.625 1.00 27.25 519 VAL A CA 1
ATOM 3944 C C . VAL A 1 518 ? -68.204 3.225 33.901 1.00 29.52 519 VAL A C 1
ATOM 3945 O O . VAL A 1 518 ? -68.868 4.157 34.352 1.00 30.15 519 VAL A O 1
ATOM 3949 N N . ASP A 1 519 ? -67.088 2.791 34.467 1.00 31.24 520 ASP A N 1
ATOM 3950 C CA . ASP A 1 519 ? -66.477 3.481 35.578 1.00 33.85 520 ASP A CA 1
ATOM 3951 C C . ASP A 1 519 ? -65.676 4.708 35.062 1.00 37.80 520 ASP A C 1
ATOM 3952 O O . ASP A 1 519 ? -65.522 4.865 33.838 1.00 34.09 520 ASP A O 1
ATOM 3957 N N . PRO A 1 520 ? -65.181 5.586 35.980 1.00 39.36 521 PRO A N 1
ATOM 3958 C CA . PRO A 1 520 ? -64.353 6.728 35.531 1.00 37.22 521 PRO A CA 1
ATOM 3959 C C . PRO A 1 520 ? -63.076 6.325 34.774 1.00 34.27 521 PRO A C 1
ATOM 3960 O O . PRO A 1 520 ? -62.572 7.119 33.976 1.00 31.57 521 PRO A O 1
ATOM 3964 N N . ASP A 1 521 ? -62.564 5.114 35.008 1.00 30.81 522 ASP A N 1
ATOM 3965 C CA . ASP A 1 521 ? -61.419 4.621 34.232 1.00 29.23 522 ASP A CA 1
ATOM 3966 C C . ASP A 1 521 ? -61.860 3.943 32.907 1.00 28.23 522 ASP A C 1
ATOM 3967 O O . ASP A 1 521 ? -61.045 3.360 32.200 1.00 29.12 522 ASP A O 1
ATOM 3972 N N . LEU A 1 522 ? -63.156 4.048 32.605 1.00 27.91 523 LEU A N 1
ATOM 3973 C CA . LEU A 1 522 ? -63.788 3.591 31.349 1.00 30.19 523 LEU A CA 1
ATOM 3974 C C . LEU A 1 522 ? -63.976 2.064 31.217 1.00 31.92 523 LEU A C 1
ATOM 3975 O O . LEU A 1 522 ? -64.380 1.579 30.144 1.00 32.94 523 LEU A O 1
ATOM 3980 N N . LYS A 1 523 ? -63.711 1.329 32.302 1.00 31.66 524 LYS A N 1
ATOM 3981 C CA . LYS A 1 523 ? -64.081 -0.102 32.387 1.00 33.08 524 LYS A CA 1
ATOM 3982 C C . LYS A 1 523 ? -65.583 -0.277 32.494 1.00 33.11 524 LYS A C 1
ATOM 3983 O O . LYS A 1 523 ? -66.261 0.456 33.253 1.00 33.99 524 LYS A O 1
ATOM 3989 N N . VAL A 1 524 ? -66.102 -1.223 31.711 1.00 32.35 525 VAL A N 1
ATOM 3990 C CA . VAL A 1 524 ? -67.540 -1.549 31.720 1.00 33.54 525 VAL A CA 1
ATOM 3991 C C . VAL A 1 524 ? -67.933 -2.085 33.107 1.00 32.92 525 VAL A C 1
ATOM 3992 O O . VAL A 1 524 ? -67.247 -2.947 33.649 1.00 34.40 525 VAL A O 1
ATOM 3996 N N . LYS A 1 525 ? -69.000 -1.520 33.668 1.00 33.50 526 LYS A N 1
ATOM 3997 C CA . LYS A 1 525 ? -69.546 -1.928 34.972 1.00 35.99 526 LYS A CA 1
ATOM 3998 C C . LYS A 1 525 ? -70.092 -3.361 34.880 1.00 37.76 526 LYS A C 1
ATOM 3999 O O . LYS A 1 525 ? -70.859 -3.684 33.945 1.00 32.27 526 LYS A O 1
ATOM 4005 N N . GLY A 1 526 ? -69.689 -4.197 35.841 1.00 37.04 527 GLY A N 1
ATOM 4006 C CA . GLY A 1 526 ? -70.198 -5.567 35.954 1.00 39.60 527 GLY A CA 1
ATOM 4007 C C . GLY A 1 526 ? -69.547 -6.560 34.990 1.00 41.79 527 GLY A C 1
ATOM 4008 O O . GLY A 1 526 ? -70.100 -7.630 34.742 1.00 43.14 527 GLY A O 1
ATOM 4009 N N . VAL A 1 527 ? -68.370 -6.209 34.461 1.00 40.98 528 VAL A N 1
ATOM 4010 C CA . VAL A 1 527 ? -67.678 -6.994 33.435 1.00 38.30 528 VAL A CA 1
ATOM 4011 C C . VAL A 1 527 ? -66.189 -6.872 33.690 1.00 36.87 528 VAL A C 1
ATOM 4012 O O . VAL A 1 527 ? -65.729 -5.863 34.202 1.00 41.24 528 VAL A O 1
ATOM 4016 N N . ASP A 1 528 ? -65.439 -7.908 33.348 1.00 37.54 529 ASP A N 1
ATOM 4017 C CA . ASP A 1 528 ? -63.993 -7.832 33.346 1.00 38.87 529 ASP A CA 1
ATOM 4018 C C . ASP A 1 528 ? -63.422 -7.881 31.917 1.00 38.34 529 ASP A C 1
ATOM 4019 O O . ASP A 1 528 ? -63.982 -8.556 31.046 1.00 38.94 529 ASP A O 1
ATOM 4024 N N . GLY A 1 529 ? -62.309 -7.173 31.697 1.00 36.41 530 GLY A N 1
ATOM 4025 C CA . GLY A 1 529 ? -61.554 -7.200 30.436 1.00 34.64 530 GLY A CA 1
ATOM 4026 C C . GLY A 1 529 ? -62.128 -6.385 29.276 1.00 34.26 530 GLY A C 1
ATOM 4027 O O . GLY A 1 529 ? -61.665 -6.509 28.147 1.00 34.62 530 GLY A O 1
ATOM 4028 N N . LEU A 1 530 ? -63.131 -5.559 29.558 1.00 33.03 531 LEU A N 1
ATOM 4029 C CA . LEU A 1 530 ? -63.773 -4.725 28.555 1.00 34.86 531 LEU A CA 1
ATOM 4030 C C . LEU A 1 530 ? -63.717 -3.219 28.909 1.00 36.73 531 LEU A C 1
ATOM 4031 O O . LEU A 1 530 ? -64.181 -2.798 29.982 1.00 37.12 531 LEU A O 1
ATOM 4036 N N . ARG A 1 531 ? -63.172 -2.430 27.977 1.00 35.97 532 ARG A N 1
ATOM 4037 C CA . ARG A 1 531 ? -63.005 -0.975 28.110 1.00 33.30 532 ARG A CA 1
ATOM 4038 C C . ARG A 1 531 ? -63.692 -0.232 26.939 1.00 32.96 532 ARG A C 1
ATOM 4039 O O . ARG A 1 531 ? -63.627 -0.698 25.801 1.00 32.05 532 ARG A O 1
ATOM 4047 N N . ILE A 1 532 ? -64.370 0.888 27.229 1.00 29.19 533 ILE A N 1
ATOM 4048 C CA . ILE A 1 532 ? -64.981 1.737 26.202 1.00 27.31 533 ILE A CA 1
ATOM 4049 C C . ILE A 1 532 ? -64.240 3.090 26.080 1.00 29.18 533 ILE A C 1
ATOM 4050 O O . ILE A 1 532 ? -64.172 3.873 27.050 1.00 29.67 533 ILE A O 1
ATOM 4055 N N . VAL A 1 533 ? -63.668 3.345 24.900 1.00 26.61 534 VAL A N 1
ATOM 4056 C CA . VAL A 1 533 ? -62.941 4.590 24.633 1.00 25.23 534 VAL A CA 1
ATOM 4057 C C . VAL A 1 533 ? -63.460 5.206 23.334 1.00 26.32 534 VAL A C 1
ATOM 4058 O O . VAL A 1 533 ? -62.996 4.863 22.240 1.00 28.56 534 VAL A O 1
ATOM 4062 N N . ASP A 1 534 ? -64.453 6.078 23.474 1.00 26.36 535 ASP A N 1
ATOM 4063 C CA . ASP A 1 534 ? -65.072 6.808 22.388 1.00 25.56 535 ASP A CA 1
ATOM 4064 C C . ASP A 1 534 ? -66.087 7.813 22.939 1.00 25.99 535 ASP A C 1
ATOM 4065 O O . ASP A 1 534 ? -66.183 8.002 24.158 1.00 25.08 535 ASP A O 1
ATOM 4070 N N . GLY A 1 535 ? -66.861 8.429 22.039 1.00 25.37 536 GLY A N 1
ATOM 4071 C CA . GLY A 1 535 ? -67.872 9.408 22.415 1.00 26.33 536 GLY A CA 1
ATOM 4072 C C . GLY A 1 535 ? -68.998 8.961 23.334 1.00 28.62 536 GLY A C 1
ATOM 4073 O O . GLY A 1 535 ? -69.676 9.816 23.936 1.00 26.57 536 GLY A O 1
ATOM 4074 N N . SER A 1 536 ? -69.216 7.641 23.443 1.00 27.67 537 SER A N 1
ATOM 4075 C CA . SER A 1 536 ? -70.377 7.121 24.186 1.00 26.93 537 SER A CA 1
ATOM 4076 C C . SER A 1 536 ? -70.205 7.335 25.689 1.00 26.15 537 SER A C 1
ATOM 4077 O O . SER A 1 536 ? -71.182 7.404 26.414 1.00 27.36 537 SER A O 1
ATOM 4080 N N . ILE A 1 537 ? -68.960 7.461 26.138 1.00 26.33 538 ILE A N 1
ATOM 4081 C CA . ILE A 1 537 ? -68.691 7.653 27.562 1.00 27.80 538 ILE A CA 1
ATOM 4082 C C . ILE A 1 537 ? -69.024 9.046 28.109 1.00 29.31 538 ILE A C 1
ATOM 4083 O O . ILE A 1 537 ? -69.247 9.182 29.305 1.00 33.49 538 ILE A O 1
ATOM 4088 N N . LEU A 1 538 ? -69.072 10.068 27.248 1.00 28.67 539 LEU A N 1
ATOM 4089 C CA . LEU A 1 538 ? -69.272 11.445 27.714 1.00 28.29 539 LEU A CA 1
ATOM 4090 C C . LEU A 1 538 ? -70.714 11.656 28.173 1.00 28.24 539 LEU A C 1
ATOM 4091 O O . LEU A 1 538 ? -71.626 11.501 27.379 1.00 28.40 539 LEU A O 1
ATOM 4096 N N . PRO A 1 539 ? -70.922 12.026 29.455 1.00 28.73 540 PRO A N 1
ATOM 4097 C CA . PRO A 1 539 ? -72.301 12.043 29.997 1.00 26.90 540 PRO A CA 1
ATOM 4098 C C . PRO A 1 539 ? -73.126 13.289 29.686 1.00 26.78 540 PRO A C 1
ATOM 4099 O O . PRO A 1 539 ? -74.331 13.308 29.975 1.00 26.19 540 PRO A O 1
ATOM 4103 N N . PHE A 1 540 ? -72.492 14.327 29.138 1.00 25.04 541 PHE A N 1
ATOM 4104 C CA . PHE A 1 540 ? -73.203 15.542 28.754 1.00 25.46 541 PHE A CA 1
ATOM 4105 C C . PHE A 1 540 ? -72.658 16.022 27.421 1.00 25.21 541 PHE A C 1
ATOM 4106 O O . PHE A 1 540 ? -71.467 15.898 27.161 1.00 25.11 541 PHE A O 1
ATOM 4114 N N . ALA A 1 541 ? -73.536 16.582 26.598 1.00 24.77 542 ALA A N 1
ATOM 4115 C CA . ALA A 1 541 ? -73.134 17.355 25.433 1.00 26.64 542 ALA A CA 1
ATOM 4116 C C . ALA A 1 541 ? -72.093 18.437 25.837 1.00 29.02 542 ALA A C 1
ATOM 4117 O O . ALA A 1 541 ? -72.370 19.245 26.738 1.00 30.28 542 ALA A O 1
ATOM 4119 N N . PRO A 1 542 ? -70.902 18.447 25.195 1.00 28.72 543 PRO A N 1
ATOM 4120 C CA . PRO A 1 542 ? -69.909 19.493 25.508 1.00 28.91 543 PRO A CA 1
ATOM 4121 C C . PRO A 1 542 ? -70.162 20.793 24.733 1.00 28.58 543 PRO A C 1
ATOM 4122 O O . PRO A 1 542 ? -70.995 20.832 23.802 1.00 27.92 543 PRO A O 1
ATOM 4126 N N . ASN A 1 543 ? -69.439 21.843 25.117 1.00 27.89 544 ASN A N 1
ATOM 4127 C CA . ASN A 1 543 ? -69.440 23.108 24.392 1.00 26.96 544 ASN A CA 1
ATOM 4128 C C . ASN A 1 543 ? -68.426 23.029 23.243 1.00 28.33 544 ASN A C 1
ATOM 4129 O O . ASN A 1 543 ? -67.399 23.751 23.227 1.00 28.57 544 ASN A O 1
ATOM 4134 N N . ALA A 1 544 ? -68.708 22.138 22.286 1.00 26.00 545 ALA A N 1
ATOM 4135 C CA . ALA A 1 544 ? -67.731 21.759 21.254 1.00 25.32 545 ALA A CA 1
ATOM 4136 C C . ALA A 1 544 ? -68.351 20.797 20.276 1.00 26.02 545 ALA A C 1
ATOM 4137 O O . ALA A 1 544 ? -69.174 19.950 20.650 1.00 24.87 545 ALA A O 1
ATOM 4139 N N . HIS A 1 545 ? -67.958 20.944 19.020 1.00 23.99 546 HIS A N 1
ATOM 4140 C CA . HIS A 1 545 ? -68.069 19.861 18.060 1.00 24.30 546 HIS A CA 1
ATOM 4141 C C . HIS A 1 545 ? -67.224 18.735 18.664 1.00 23.80 546 HIS A C 1
ATOM 4142 O O . HIS A 1 545 ? -66.183 19.004 19.286 1.00 21.85 546 HIS A O 1
ATOM 4149 N N . THR A 1 546 ? -67.682 17.490 18.517 1.00 22.19 547 THR A N 1
ATOM 4150 C CA . THR A 1 546 ? -67.219 16.417 19.402 1.00 22.47 547 THR A CA 1
ATOM 4151 C C . THR A 1 546 ? -65.869 15.754 19.072 1.00 22.77 547 THR A C 1
ATOM 4152 O O . THR A 1 546 ? -65.347 15.035 19.915 1.00 23.23 547 THR A O 1
ATOM 4156 N N . GLN A 1 547 ? -65.275 16.009 17.895 1.00 21.96 548 GLN A N 1
ATOM 4157 C CA . GLN A 1 547 ? -63.943 15.407 17.607 1.00 22.04 548 GLN A CA 1
ATOM 4158 C C . GLN A 1 547 ? -62.903 15.788 18.681 1.00 22.10 548 GLN A C 1
ATOM 4159 O O . GLN A 1 547 ? -62.143 14.927 19.128 1.00 22.81 548 GLN A O 1
ATOM 4165 N N . GLY A 1 548 ? -62.900 17.067 19.100 1.00 22.92 549 GLY A N 1
ATOM 4166 C CA . GLY A 1 548 ? -61.904 17.575 20.069 1.00 22.27 549 GLY A CA 1
ATOM 4167 C C . GLY A 1 548 ? -61.972 16.892 21.424 1.00 21.81 549 GLY A C 1
ATOM 4168 O O . GLY A 1 548 ? -60.968 16.331 21.882 1.00 22.92 549 GLY A O 1
ATOM 4169 N N . PRO A 1 549 ? -63.161 16.918 22.065 1.00 21.72 550 PRO A N 1
ATOM 4170 C CA . PRO A 1 549 ? -63.322 16.182 23.330 1.00 22.11 550 PRO A CA 1
ATOM 4171 C C . PRO A 1 549 ? -63.089 14.671 23.169 1.00 23.32 550 PRO A C 1
ATOM 4172 O O . PRO A 1 549 ? -62.453 14.065 24.037 1.00 23.68 550 PRO A O 1
ATOM 4176 N N . ILE A 1 550 ? -63.545 14.084 22.052 1.00 23.41 551 ILE A N 1
ATOM 4177 C CA . ILE A 1 550 ? -63.374 12.637 21.831 1.00 22.53 551 ILE A CA 1
ATOM 4178 C C . ILE A 1 550 ? -61.907 12.244 21.705 1.00 22.85 551 ILE A C 1
ATOM 4179 O O . ILE A 1 550 ? -61.498 11.219 22.273 1.00 23.92 551 ILE A O 1
ATOM 4184 N N . TYR A 1 551 ? -61.105 13.064 21.014 1.00 22.18 552 TYR A N 1
ATOM 4185 C CA . TYR A 1 551 ? -59.646 12.858 20.982 1.00 22.73 552 TYR A CA 1
ATOM 4186 C C . TYR A 1 551 ? -59.019 12.881 22.391 1.00 23.49 552 TYR A C 1
ATOM 4187 O O . TYR A 1 551 ? -58.095 12.117 22.671 1.00 25.52 552 TYR A O 1
ATOM 4196 N N . LEU A 1 552 ? -59.516 13.756 23.269 1.00 23.42 553 LEU A N 1
ATOM 4197 C CA . LEU A 1 552 ? -59.044 13.790 24.664 1.00 23.97 553 LEU A CA 1
ATOM 4198 C C . LEU A 1 552 ? -59.406 12.481 25.386 1.00 24.72 553 LEU A C 1
ATOM 4199 O O . LEU A 1 552 ? -58.587 11.909 26.112 1.00 24.23 553 LEU A O 1
ATOM 4204 N N . VAL A 1 553 ? -60.621 11.987 25.148 1.00 25.34 554 VAL A N 1
ATOM 4205 C CA . VAL A 1 553 ? -61.029 10.691 25.691 1.00 26.03 554 VAL A CA 1
ATOM 4206 C C . VAL A 1 553 ? -60.085 9.600 25.197 1.00 26.08 554 VAL A C 1
ATOM 4207 O O . VAL A 1 553 ? -59.624 8.763 25.981 1.00 27.13 554 VAL A O 1
ATOM 4211 N N . GLY A 1 554 ? -59.759 9.645 23.910 1.00 25.88 555 GLY A N 1
ATOM 4212 C CA . GLY A 1 554 ? -58.846 8.690 23.327 1.00 24.25 555 GLY A CA 1
ATOM 4213 C C . GLY A 1 554 ? -57.461 8.740 23.943 1.00 26.73 555 GLY A C 1
ATOM 4214 O O . GLY A 1 554 ? -56.887 7.685 24.245 1.00 26.49 555 GLY A O 1
ATOM 4215 N N . GLU A 1 555 ? -56.892 9.944 24.086 1.00 26.56 556 GLU A N 1
ATOM 4216 C CA . GLU A 1 555 ? -55.540 10.078 24.652 1.00 26.12 556 GLU A CA 1
ATOM 4217 C C . GLU A 1 555 ? -55.510 9.656 26.130 1.00 26.18 556 GLU A C 1
ATOM 4218 O O . GLU A 1 555 ? -54.598 8.952 26.550 1.00 25.73 556 GLU A O 1
ATOM 4224 N N . ARG A 1 556 ? -56.494 10.078 26.919 1.00 27.24 557 ARG A N 1
ATOM 4225 C CA . ARG A 1 556 ? -56.501 9.675 28.335 1.00 30.28 557 ARG A CA 1
ATOM 4226 C C . ARG A 1 556 ? -56.783 8.17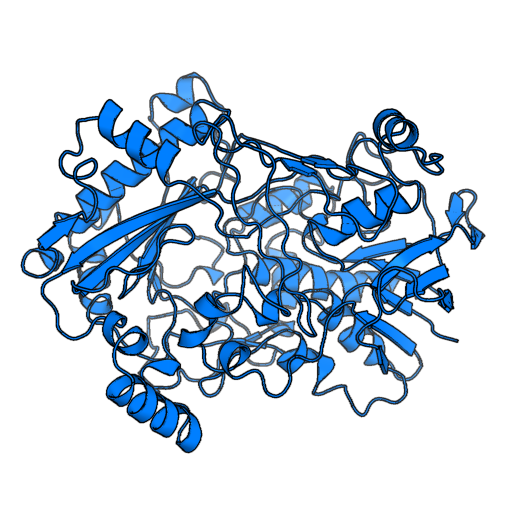9 28.478 1.00 30.25 557 ARG A C 1
ATOM 4227 O O . ARG A 1 556 ? -56.102 7.487 29.251 1.00 29.73 557 ARG A O 1
ATOM 4235 N N . GLY A 1 557 ? -57.762 7.699 27.704 1.00 29.48 558 GLY A N 1
ATOM 4236 C CA . GLY A 1 557 ? -58.091 6.277 27.621 1.00 29.08 558 GLY A CA 1
ATOM 4237 C C . GLY A 1 557 ? -56.867 5.409 27.415 1.00 29.44 558 GLY A C 1
ATOM 4238 O O . GLY A 1 557 ? -56.666 4.427 28.143 1.00 30.03 558 GLY A O 1
ATOM 4239 N N . ALA A 1 558 ? -56.027 5.789 26.456 1.00 27.93 559 ALA A N 1
ATOM 4240 C CA . ALA A 1 558 ? -54.771 5.085 26.237 1.00 29.80 559 ALA A CA 1
ATOM 4241 C C . ALA A 1 558 ? -53.899 5.052 27.503 1.00 32.37 559 ALA A C 1
ATOM 4242 O O . ALA A 1 558 ? -53.342 4.004 27.834 1.00 32.50 559 ALA A O 1
ATOM 4244 N N . ASP A 1 559 ? -53.784 6.189 28.201 1.00 33.94 560 ASP A N 1
ATOM 4245 C CA . ASP A 1 559 ? -52.990 6.240 29.448 1.00 35.75 560 ASP A CA 1
ATOM 4246 C C . ASP A 1 559 ? -53.625 5.389 30.553 1.00 32.61 560 ASP A C 1
ATOM 4247 O O . ASP A 1 559 ? -52.918 4.703 31.270 1.00 35.01 560 ASP A O 1
ATOM 4252 N N . LEU A 1 560 ? -54.949 5.437 30.666 1.00 31.40 561 LEU A N 1
ATOM 4253 C CA . LEU A 1 560 ? -55.698 4.580 31.588 1.00 33.81 561 LEU A CA 1
ATOM 4254 C C . LEU A 1 560 ? -55.418 3.087 31.329 1.00 37.44 561 LEU A C 1
ATOM 4255 O O . LEU A 1 560 ? -55.081 2.338 32.265 1.00 40.39 561 LEU A O 1
ATOM 4260 N N . ILE A 1 561 ? -55.472 2.686 30.057 1.00 36.59 562 ILE A N 1
ATOM 4261 C CA . ILE A 1 561 ? -55.099 1.330 29.653 1.00 35.29 562 ILE A CA 1
ATOM 4262 C C . ILE A 1 561 ? -53.646 0.978 30.016 1.00 36.05 562 ILE A C 1
ATOM 4263 O O . ILE A 1 561 ? -53.400 -0.088 30.577 1.00 36.48 562 ILE A O 1
ATOM 4268 N N . LYS A 1 562 ? -52.696 1.864 29.725 1.00 36.23 563 LYS A N 1
ATOM 4269 C CA . LYS A 1 562 ? -51.290 1.586 30.055 1.00 38.30 563 LYS A CA 1
ATOM 4270 C C . LYS A 1 562 ? -51.039 1.432 31.562 1.00 39.44 563 LYS A C 1
ATOM 4271 O O . LYS A 1 562 ? -50.148 0.682 31.972 1.00 38.82 563 LYS A O 1
ATOM 4277 N N . ALA A 1 563 ? -51.831 2.137 32.368 1.00 39.30 564 ALA A N 1
ATOM 4278 C CA . ALA A 1 563 ? -51.675 2.127 33.820 1.00 44.05 564 ALA A CA 1
ATOM 4279 C C . ALA A 1 563 ? -52.040 0.768 34.432 1.00 45.78 564 ALA A C 1
ATOM 4280 O O . ALA A 1 563 ? -51.492 0.419 35.466 1.00 50.12 564 ALA A O 1
ATOM 4282 N N . ASP A 1 564 ? -52.926 0.002 33.782 1.00 45.20 565 ASP A N 1
ATOM 4283 C CA . ASP A 1 564 ? -53.312 -1.341 34.256 1.00 44.22 565 ASP A CA 1
ATOM 4284 C C . ASP A 1 564 ? -52.471 -2.485 33.708 1.00 44.83 565 ASP A C 1
ATOM 4285 O O . ASP A 1 564 ? -52.828 -3.637 33.928 1.00 48.39 565 ASP A O 1
ATOM 4290 N N . GLN A 1 565 ? -51.364 -2.186 33.023 1.00 45.22 566 GLN A N 1
ATOM 4291 C CA . GLN A 1 565 ? -50.531 -3.232 32.375 1.00 47.78 566 GLN A CA 1
ATOM 4292 C C . GLN A 1 565 ? -49.662 -4.074 33.311 1.00 50.20 566 GLN A C 1
ATOM 4293 O O . GLN A 1 565 ? -49.116 -3.558 34.275 1.00 53.58 566 GLN A O 1
#

Radius of gyration: 22.75 Å; Cα contacts (8 Å, |Δi|>4): 1433; chains: 1; bounding box: 53×65×57 Å

Sequence (565 aa):
DFDYVVVGAGNAGNVVAARLTEDPDVSVLVLEAGVSDENVLGAEAPLLAPGLVPNSIFDWNYTTTAQAGYNGRSIAYPRGRMLGGSSSVHYMVMMRGSTEDFDRYAAVTGDEGWNWDNIQQFVRKNEMVVPPADNHNTSGEFIPAVHGTNGSVSISLPGFPTPLDDRVLATTQEQSEEFFFNPDMGTGHPLGISWSIASVGNGQRSSSSTAYLRPAQSRPNLSVLINAQVTKLVNSGTTNGLPAFRCVEYAEQEGAPTTTVCAKKEVVLSAGSVGTPILLQLSGIGDENDLSSVGIDTIVNNPSVGRNLSDHLLLPAAFFVNSNQTFDNIFRDSSEFNVDLDQWTNTRTGPLTALIANHLAWLRLPSNSSIFQTFPDPAAGPNSAHWETIFSNQWFHPAIPRPDTGSFMSVTNALISPVARGDIKLATSNPFDKPLINPQYLSTEFDIFTMIQAVKSNLRFLSGQAWADFVIRPFDPRLRDPTDDAAIESYIRDNANTIFHPVGTASMSPRGASWGVVDPDLKVKGVDGLRIVDGSILPFAPNAHTQGPIYLVGERGADLIKADQ

Secondary structure (DSSP, 8-state):
-EEEEEE--STTHHHHHHHHTTSTT--EEEE-SSB--TT-GGGTSGGGGGGSSSSSTTB---BPPP-GGGTT---B---B-BTTGGGGTS--B-----HHHHHHHHHHHT-TTSSHHHHHHHHHHHEEE---TT----TTTS-GGGS-BS-SEEEBS-SS--THHHHHHHHHHHTTTTS-B-S-GGGS---EEEE--BSEETTEE--HIIIIIGGGTT-TTEEEESS-EEEEEE---EETTEEB--EEEEESSTTSPPEEEEEEEEEEE--HHHHHHHHHHHTTEE-HHHHHTTT---SEE-TTTTEEEB--EEE--EEEES-S-SSGGGGT-HHHHHHHHHHHHHHS-SGGG--S-SEEEEE---TT-GGGTTS---SSSTTS-SEEEEEESS---TTSPPPSS--EEEEEEEESS-S--EEEE-SSS-TTSPPEEE--TT-SHHHHHHHHHHHHHHHHHHTSGGGTTTEEEESSGGGS-TT-HHHHHHHHHHH-EE-S--B-TT-B-STT-SS-SB-TT-BBTT-BSEEE-SGGG--S--SS-THHHHHHHHHHHHHHHHHT-

Organism: Pleurotus eryngii (NCBI:txid5323)

CATH classification: 3.50.50.60 (+1 more: 3.30.560.10)